Protein AF-0000000076599178 (afdb_homodimer)

Solvent-accessible surface area (backbone atoms only — not comparable to full-atom values): 32474 Å² total; per-residue (Å²): 93,40,35,38,27,31,23,15,23,31,44,68,24,13,38,32,52,39,54,43,45,75,75,64,33,47,42,36,31,32,26,62,53,85,73,31,37,81,86,39,46,42,89,87,46,47,79,43,83,36,50,56,58,75,38,28,56,67,61,38,70,48,86,37,59,25,36,39,44,46,57,57,74,78,56,53,74,55,18,44,66,40,34,67,60,38,45,47,52,35,32,52,26,49,51,41,37,52,48,24,28,64,75,51,64,37,43,30,38,33,36,68,46,43,45,45,24,32,41,73,61,93,58,76,59,36,48,79,81,53,64,60,49,42,78,46,36,41,20,38,31,47,42,40,40,54,48,50,49,40,32,46,8,61,45,68,39,27,4,26,26,37,39,25,35,66,37,75,40,24,35,49,80,94,30,46,78,70,61,87,80,76,84,53,64,67,65,52,47,51,32,25,61,71,67,78,34,88,54,39,77,36,59,31,62,77,38,100,43,98,78,10,26,43,25,40,13,49,29,26,43,53,45,51,29,50,44,53,52,40,42,57,71,62,40,41,71,38,34,61,47,71,32,29,41,33,57,58,47,58,44,31,53,63,54,51,53,50,45,46,25,64,68,71,70,34,86,54,52,70,44,82,39,72,61,57,90,85,62,60,50,63,49,28,26,33,27,60,62,30,31,73,74,58,67,46,69,78,82,49,64,48,65,61,57,21,48,44,36,31,47,54,39,56,52,53,58,72,75,104,93,39,33,39,27,31,24,16,24,32,45,69,24,13,39,33,52,39,52,43,45,72,74,65,33,46,42,38,30,33,26,63,52,85,75,31,39,79,86,38,45,43,89,85,46,48,79,45,83,35,50,57,59,76,39,29,56,68,63,39,69,49,86,38,60,25,38,39,45,47,57,58,74,77,57,53,73,54,18,46,66,41,34,66,60,38,44,47,51,34,31,51,25,48,51,41,37,52,49,24,28,63,75,52,63,38,42,30,38,33,36,67,44,44,46,45,24,32,41,74,61,92,59,76,59,35,46,78,82,53,65,59,49,43,80,46,38,41,20,39,30,47,42,40,40,53,50,51,48,40,32,45,6,61,47,69,40,26,4,25,26,36,39,24,35,66,38,75,41,24,35,50,80,95,30,44,79,68,62,88,79,75,83,52,64,68,67,52,46,52,32,25,62,71,66,76,35,85,53,38,77,36,58,31,62,77,37,102,43,99,80,10,24,43,25,40,11,50,28,24,43,55,45,52,30,50,45,52,53,40,42,58,72,63,40,41,70,36,34,61,46,72,31,31,43,33,57,57,48,59,43,31,53,62,55,50,53,50,45,46,26,65,70,69,70,34,86,54,51,69,43,82,39,73,63,56,89,85,63,61,50,63,51,28,26,34,28,61,62,31,32,72,74,59,66,47,70,76,81,49,64,47,65,61,57,21,48,43,36,32,48,53,39,57,53,52,54,70,73,96

InterPro domains:
  IPR001509 NAD-dependent epimerase/dehydratase [PF01370] (4-246)
  IPR005886 UDP-glucose 4-epimerase [TIGR01179] (2-316)
  IPR005886 UDP-glucose 4-epimerase [cd05247] (2-315)
  IPR036291 NAD(P)-binding domain superfamily [SSF51735] (1-313)

Nearest PDB structures (foldseek):
  8wop-assembly1_A  TM=9.301E-01  e=2.199E-38  Arabidopsis thaliana
  6k0g-assembly1_A  TM=9.275E-01  e=2.646E-38  Bifidobacterium longum subsp. longum JCM 1217
  7k3p-assembly1_B  TM=8.819E-01  e=1.094E-37  Campylobacter jejuni subsp. jejuni NCTC 11168 = ATCC 700819
  6dnt-assembly1_A-2  TM=9.371E-01  e=5.702E-30  Methanobrevibacter ruminantium M1
  3icp-assembly1_A-2  TM=9.025E-01  e=2.836E-29  Pyrobaculum calidifontis JCM 11548

Sequence (640 aa):
MKLLVTGGAGYVGSVCAARLVEVGHEVVVVDDLSTGHADAVPVGCKFVEADIATAASELLTEPFDGVLHFAAKSLVGESMQDPQKYWQGNVVTSLRLLDAMREHGTPRLVFSSTAATYGEPEVAPITEDTATRPTNTYGATKLAIDHAITSYADAHGIGAVSLRYFNVAGAHGAFGERHTVETHLIPIVLQVALGQRAQVQIFGEDWPTTDGTCIRDYIHVTDLADAHLLALESAAPGQHRIYNLGNGTGFSVKQVIDTCRKVTGHPIPAKVAPRRAGDPATLVASSLRAREELGWTPQRADLEVIVRDAWEFTRLRQESMKLLVTGGAGYVGSVCAARLVEVGHEVVVVDDLSTGHADAVPVGCKFVEADIATAASELLTEPFDGVLHFAAKSLVGESMQDPQKYWQGNVVTSLRLLDAMREHGTPRLVFSSTAATYGEPEVAPITEDTATRPTNTYGATKLAIDHAITSYADAHGIGAVSLRYFNVAGAHGAFGERHTVETHLIPIVLQVALGQRAQVQIFGEDWPTTDGTCIRDYIHVTDLADAHLLALESAAPGQHRIYNLGNGTGFSVKQVIDTCRKVTGHPIPAKVAPRRAGDPATLVASSLRAREELGWTPQRADLEVIVRDAWEFTRLRQES

Foldseek 3Di:
DEEEEEPLQAFLNLLLQQVCVVVPYAYEYEEQPPWGDPVSRDPRHHYHNDQCLVCQLVVVLDPGQEYEYDFADAPQVVCQVCVVCRLCRQQSSLVSNLVSCLVNVRAEYEYAAAPLQQQADPDPPDFPPRDGDHPTSNSVSRVNSLVVVLVSQQPRFHFYEYEHEWAEFFADVLGGHDGPDDDDLLVVLLCCLVVNDVAAEFAFQCFPDPRTAAWTFYAYSNLVSVLSVLSRVLGGTSDYHYFYDGQSGIDGSVRLNVLLCVLSVGPHHYDYDHHDPRDHRYHGHDRPCSCVRSVRHGDQRDSNSRSNRRNVNVVVVVVD/DEEEEEPLQAFLNLLLQVVCVVVPYAYEYEEQPPWGDPVSRDPRHHYHNDQCLVCQLVVVLDPGQEYEYDFADAPQVVCQVCVVCRLCRQQSSLVSNLVSCLVNVRAEYEYAAAPLQLQAFPDPPDFPPRDGDHPTSNSVSRVNSLVVVLVSQQPRFHFYEYEHEWAEFFADVLGGHDGPDDDDQLVVLLCCLVVNDVAAEFAFQCFPDPRRAAWTFYAYSNLVSVLSVLSRVLGGTSDYHYFYDGQSGIDGSVRLNVLLCVLSVGPHHYDYDHHDPRDHRYHGHDRPCSCVRSVRHGDQRDSNNRSNRRNVNVVVVVVD

Radius of gyration: 26.76 Å; Cα contacts (8 Å, |Δi|>4): 1485; chains: 2; bounding box: 53×81×60 Å

Structure (mmCIF, N/CA/C/O backbone):
data_AF-0000000076599178-model_v1
#
loop_
_entity.id
_entity.type
_entity.pdbx_description
1 polymer 'UDP-glucose 4-epimerase'
#
loop_
_atom_site.group_PDB
_atom_site.id
_atom_site.type_symbol
_atom_site.label_atom_id
_atom_site.label_alt_id
_atom_site.label_comp_id
_atom_site.label_asym_id
_atom_site.label_entity_id
_atom_site.label_seq_id
_atom_site.pdbx_PDB_ins_code
_atom_site.Cartn_x
_atom_site.Cartn_y
_atom_site.Cartn_z
_atom_site.occupancy
_atom_site.B_iso_or_equiv
_atom_site.auth_seq_id
_atom_site.auth_comp_id
_atom_site.auth_asym_id
_atom_site.auth_atom_id
_atom_site.pdbx_PDB_model_num
ATOM 1 N N . MET A 1 1 ? -19.531 -18.625 -17.859 1 97.81 1 MET A N 1
ATOM 2 C CA . MET A 1 1 ? -19.203 -17.203 -17.75 1 97.81 1 MET A CA 1
ATOM 3 C C . MET A 1 1 ? -18.219 -16.766 -18.828 1 97.81 1 MET A C 1
ATOM 5 O O . MET A 1 1 ? -17.5 -17.594 -19.375 1 97.81 1 MET A O 1
ATOM 9 N N . LYS A 1 2 ? -18.328 -15.562 -19.172 1 98.69 2 LYS A N 1
ATOM 10 C CA . LYS A 1 2 ? -17.266 -14.953 -19.984 1 98.69 2 LYS A CA 1
ATOM 11 C C . LYS A 1 2 ? -16.234 -14.25 -19.109 1 98.69 2 LYS A C 1
ATOM 13 O O . LYS A 1 2 ? -16.578 -13.344 -18.344 1 98.69 2 LYS A O 1
ATOM 18 N N . LEU A 1 3 ? -14.961 -14.648 -19.25 1 98.88 3 LEU A N 1
ATOM 19 C CA . LEU A 1 3 ? -13.938 -14.211 -18.312 1 98.88 3 LEU A CA 1
ATOM 20 C C . LEU A 1 3 ? -12.734 -13.625 -19.047 1 98.88 3 LEU A C 1
ATOM 22 O O . LEU A 1 3 ? -12.352 -14.117 -20.109 1 98.88 3 LEU A O 1
ATOM 26 N N . LEU A 1 4 ? -12.227 -12.523 -18.531 1 98.94 4 LEU A N 1
ATOM 27 C CA . LEU A 1 4 ? -10.961 -11.953 -18.984 1 98.94 4 LEU A CA 1
ATOM 28 C C . LEU A 1 4 ? -9.812 -12.398 -18.078 1 98.94 4 LEU A C 1
ATOM 30 O O . LEU A 1 4 ? -9.883 -12.242 -16.859 1 98.94 4 LEU A O 1
ATOM 34 N N . VAL A 1 5 ? -8.805 -13.016 -18.641 1 98.94 5 VAL A N 1
ATOM 35 C CA . VAL A 1 5 ? -7.605 -13.422 -17.906 1 98.94 5 VAL A CA 1
ATOM 36 C C . VAL A 1 5 ? -6.414 -12.57 -18.359 1 98.94 5 VAL A C 1
ATOM 38 O O . VAL A 1 5 ? -5.941 -12.703 -19.484 1 98.94 5 VAL A O 1
ATOM 41 N N . THR A 1 6 ? -5.953 -11.711 -17.484 1 98.94 6 THR A N 1
ATOM 42 C CA . THR A 1 6 ? -4.754 -10.938 -17.797 1 98.94 6 THR A CA 1
ATOM 43 C C . THR A 1 6 ? -3.496 -11.711 -17.406 1 98.94 6 THR A C 1
ATOM 45 O O . THR A 1 6 ? -3.488 -12.43 -16.406 1 98.94 6 THR A O 1
ATOM 48 N N . GLY A 1 7 ? -2.438 -11.523 -18.203 1 98.5 7 GLY A N 1
ATOM 49 C CA . GLY A 1 7 ? -1.247 -12.312 -17.938 1 98.5 7 GLY A CA 1
ATOM 50 C C . GLY A 1 7 ? -1.454 -13.797 -18.188 1 98.5 7 GLY A C 1
ATOM 51 O O . GLY A 1 7 ? -0.836 -14.633 -17.516 1 98.5 7 GLY A O 1
ATOM 52 N N . GLY A 1 8 ? -2.354 -14.109 -19.078 1 98.62 8 GLY A N 1
ATOM 53 C CA . GLY A 1 8 ? -2.77 -15.484 -19.281 1 98.62 8 GLY A CA 1
ATOM 54 C C . GLY A 1 8 ? -1.782 -16.297 -20.094 1 98.62 8 GLY A C 1
ATOM 55 O O . GLY A 1 8 ? -1.968 -17.5 -20.297 1 98.62 8 GLY A O 1
ATOM 56 N N . ALA A 1 9 ? -0.719 -15.664 -20.578 1 98.31 9 ALA A N 1
ATOM 57 C CA . ALA A 1 9 ? 0.324 -16.375 -21.312 1 98.31 9 ALA A CA 1
ATOM 58 C C . ALA A 1 9 ? 1.519 -16.672 -20.422 1 98.31 9 ALA A C 1
ATOM 60 O O . ALA A 1 9 ? 2.539 -17.188 -20.875 1 98.31 9 ALA A O 1
ATOM 61 N N . GLY A 1 10 ? 1.401 -16.312 -19.156 1 97.62 10 GLY A N 1
ATOM 62 C CA . GLY A 1 10 ? 2.395 -16.672 -18.156 1 97.62 10 GLY A CA 1
ATOM 63 C C . GLY A 1 10 ? 2.133 -18.016 -17.516 1 97.62 10 GLY A C 1
ATOM 64 O O . GLY A 1 10 ? 1.206 -18.734 -17.906 1 97.62 10 GLY A O 1
ATOM 65 N N . TYR A 1 11 ? 2.9 -18.375 -16.5 1 97.81 11 TYR A N 1
ATOM 66 C CA . TYR A 1 11 ? 2.848 -19.688 -15.859 1 97.81 11 TYR A CA 1
ATOM 67 C C . TYR A 1 11 ? 1.499 -19.922 -15.188 1 97.81 11 TYR A C 1
ATOM 69 O O . TYR A 1 11 ? 0.659 -20.656 -15.703 1 97.81 11 TYR A O 1
ATOM 77 N N . VAL A 1 12 ? 1.177 -19.141 -14.109 1 98.38 12 VAL A N 1
ATOM 78 C CA . VAL A 1 12 ? -0.055 -19.359 -13.359 1 98.38 12 VAL A CA 1
ATOM 79 C C . VAL A 1 12 ? -1.259 -18.969 -14.219 1 98.38 12 VAL A C 1
ATOM 81 O O . VAL A 1 12 ? -2.275 -19.672 -14.211 1 98.38 12 VAL A O 1
ATOM 84 N N . GLY A 1 13 ? -1.125 -17.891 -15 1 98.69 13 GLY A N 1
ATOM 85 C CA . GLY A 1 13 ? -2.209 -17.422 -15.844 1 98.69 13 GLY A CA 1
ATOM 86 C C . GLY A 1 13 ? -2.654 -18.438 -16.875 1 98.69 13 GLY A C 1
ATOM 87 O O . GLY A 1 13 ? -3.852 -18.625 -17.094 1 98.69 13 GLY A O 1
ATOM 88 N N . SER A 1 14 ? -1.682 -19.094 -17.531 1 98.69 14 SER A N 1
ATOM 89 C CA . SER A 1 14 ? -2.025 -20.078 -18.562 1 98.69 14 SER A CA 1
ATOM 90 C C . SER A 1 14 ? -2.709 -21.297 -17.969 1 98.69 14 SER A C 1
ATOM 92 O O . SER A 1 14 ? -3.674 -21.812 -18.531 1 98.69 14 SER A O 1
ATOM 94 N N . VAL A 1 15 ? -2.238 -21.734 -16.812 1 98.75 15 VAL A N 1
ATOM 95 C CA . VAL A 1 15 ? -2.832 -22.891 -16.141 1 98.75 15 VAL A CA 1
ATOM 96 C C . VAL A 1 15 ? -4.266 -22.562 -15.727 1 98.75 15 VAL A C 1
ATOM 98 O O . VAL A 1 15 ? -5.176 -23.375 -15.938 1 98.75 15 VAL A O 1
ATOM 101 N N . CYS A 1 16 ? -4.469 -21.375 -15.164 1 98.81 16 CYS A N 1
ATOM 102 C CA . CYS A 1 16 ? -5.809 -20.969 -14.75 1 98.81 16 CYS A CA 1
ATOM 103 C C . CYS A 1 16 ? -6.734 -20.828 -15.953 1 98.81 16 CYS A C 1
ATOM 105 O O . CYS A 1 16 ? -7.883 -21.281 -15.906 1 98.81 16 CYS A O 1
ATOM 107 N N . ALA A 1 17 ? -6.23 -20.203 -17.047 1 98.88 17 ALA A N 1
ATOM 108 C CA . ALA A 1 17 ? -7.027 -20.078 -18.266 1 98.88 17 ALA A CA 1
ATOM 109 C C . ALA A 1 17 ? -7.441 -21.453 -18.797 1 98.88 17 ALA A C 1
ATOM 111 O O . ALA A 1 17 ? -8.594 -21.656 -19.172 1 98.88 17 ALA A O 1
ATOM 112 N N . ALA A 1 18 ? -6.5 -22.406 -18.797 1 98.75 18 ALA A N 1
ATOM 113 C CA . ALA A 1 18 ? -6.785 -23.766 -19.266 1 98.75 18 ALA A CA 1
ATOM 114 C C . ALA A 1 18 ? -7.875 -24.406 -18.406 1 98.75 18 ALA A C 1
ATOM 116 O O . ALA A 1 18 ? -8.812 -25.016 -18.938 1 98.75 18 ALA A O 1
ATOM 117 N N . ARG A 1 19 ? -7.688 -24.297 -17.109 1 98.38 19 ARG A N 1
ATOM 118 C CA . ARG A 1 19 ? -8.648 -24.891 -16.188 1 98.38 19 ARG A CA 1
ATOM 119 C C . ARG A 1 19 ? -10.039 -24.281 -16.375 1 98.38 19 ARG A C 1
ATOM 121 O O . ARG A 1 19 ? -11.047 -25 -16.312 1 98.38 19 ARG A O 1
ATOM 128 N N . LEU A 1 20 ? -10.133 -22.953 -16.562 1 98.75 20 LEU A N 1
ATOM 129 C CA . LEU A 1 20 ? -11.398 -22.25 -16.781 1 98.75 20 LEU A CA 1
ATOM 130 C C . LEU A 1 20 ? -12.094 -22.766 -18.047 1 98.75 20 LEU A C 1
ATOM 132 O O . LEU A 1 20 ? -13.297 -23.016 -18.031 1 98.75 20 LEU A O 1
ATOM 136 N N . VAL A 1 21 ? -11.344 -22.969 -19.141 1 98.5 21 VAL A N 1
ATOM 137 C CA . VAL A 1 21 ? -11.883 -23.484 -20.391 1 98.5 21 VAL A CA 1
ATOM 138 C C . VAL A 1 21 ? -12.375 -24.922 -20.188 1 98.5 21 VAL A C 1
ATOM 140 O O . VAL A 1 21 ? -13.445 -25.297 -20.688 1 98.5 21 VAL A O 1
ATOM 143 N N . GLU A 1 22 ? -11.609 -25.688 -19.484 1 98.19 22 GLU A N 1
ATOM 144 C CA . GLU A 1 22 ? -11.922 -27.094 -19.234 1 98.19 22 GLU A CA 1
ATOM 145 C C . GLU A 1 22 ? -13.273 -27.234 -18.547 1 98.19 22 GLU A C 1
ATOM 147 O O . GLU A 1 22 ? -13.992 -28.219 -18.766 1 98.19 22 GLU A O 1
ATOM 152 N N . VAL A 1 23 ? -13.594 -26.297 -17.703 1 97.69 23 VAL A N 1
ATOM 153 C CA . VAL A 1 23 ? -14.836 -26.422 -16.953 1 97.69 23 VAL A CA 1
ATOM 154 C C . VAL A 1 23 ? -15.953 -25.641 -17.641 1 97.69 23 VAL A C 1
ATOM 156 O O . VAL A 1 23 ? -17.016 -25.422 -17.062 1 97.69 23 VAL A O 1
ATOM 159 N N . GLY A 1 24 ? -15.703 -25.047 -18.797 1 98.12 24 GLY A N 1
ATOM 160 C CA . GLY A 1 24 ? -16.781 -24.625 -19.656 1 98.12 24 GLY A CA 1
ATOM 161 C C . GLY A 1 24 ? -16.938 -23.125 -19.75 1 98.12 24 GLY A C 1
ATOM 162 O O . GLY A 1 24 ? -17.922 -22.625 -20.312 1 98.12 24 GLY A O 1
ATOM 163 N N . HIS A 1 25 ? -16.016 -22.328 -19.25 1 98.69 25 HIS A N 1
ATOM 164 C CA . HIS A 1 25 ? -16.094 -20.875 -19.359 1 98.69 25 HIS A CA 1
ATOM 165 C C . HIS A 1 25 ? -15.586 -20.375 -20.703 1 98.69 25 HIS A C 1
ATOM 167 O O . HIS A 1 25 ? -14.773 -21.047 -21.344 1 98.69 25 HIS A O 1
ATOM 173 N N . GLU A 1 26 ? -16.141 -19.297 -21.172 1 98.75 26 GLU A N 1
ATOM 174 C CA . GLU A 1 26 ? -15.547 -18.547 -22.266 1 98.75 26 GLU A CA 1
ATOM 175 C C . GLU A 1 26 ? -14.422 -17.641 -21.766 1 98.75 26 GLU A C 1
ATOM 177 O O . GLU A 1 26 ? -14.633 -16.812 -20.891 1 98.75 26 GLU A O 1
ATOM 182 N N . VAL A 1 27 ? -13.211 -17.797 -22.359 1 98.81 27 VAL A N 1
ATOM 183 C CA . VAL A 1 27 ? -12.055 -17.125 -21.781 1 98.81 27 VAL A CA 1
ATOM 184 C C . VAL A 1 27 ? -11.375 -16.266 -22.844 1 98.81 27 VAL A C 1
ATOM 186 O O . VAL A 1 27 ? -11.078 -16.734 -23.938 1 98.81 27 VAL A O 1
ATOM 189 N N . VAL A 1 28 ? -11.18 -15.008 -22.562 1 98.88 28 VAL A N 1
ATOM 190 C CA . VAL A 1 28 ? -10.312 -14.109 -23.312 1 98.88 28 VAL A CA 1
ATOM 191 C C . VAL A 1 28 ? -9.023 -13.852 -22.531 1 98.88 28 VAL A C 1
ATOM 193 O O . VAL A 1 28 ? -9.062 -13.406 -21.391 1 98.88 28 VAL A O 1
ATOM 196 N N . VAL A 1 29 ? -7.902 -14.18 -23.172 1 98.88 29 VAL A N 1
ATOM 197 C CA . VAL A 1 29 ? -6.59 -13.945 -22.578 1 98.88 29 VAL A CA 1
ATOM 198 C C . VAL A 1 29 ? -5.98 -12.664 -23.141 1 98.88 29 VAL A C 1
ATOM 200 O O . VAL A 1 29 ? -5.965 -12.469 -24.359 1 98.88 29 VAL A O 1
ATOM 203 N N . VAL A 1 30 ? -5.547 -11.781 -22.297 1 98.81 30 VAL A N 1
ATOM 204 C CA . VAL A 1 30 ? -4.77 -10.617 -22.719 1 98.81 30 VAL A CA 1
ATOM 205 C C . VAL A 1 30 ? -3.373 -10.68 -22.109 1 98.81 30 VAL A C 1
ATOM 207 O O . VAL A 1 30 ? -3.225 -10.945 -20.906 1 98.81 30 VAL A O 1
ATOM 210 N N . ASP A 1 31 ? -2.4 -10.531 -22.891 1 98.75 31 ASP A N 1
ATOM 211 C CA . ASP A 1 31 ? -0.993 -10.57 -22.516 1 98.75 31 ASP A CA 1
ATOM 212 C C . ASP A 1 31 ? -0.132 -9.773 -23.5 1 98.75 31 ASP A C 1
ATOM 214 O O . ASP A 1 31 ? -0.402 -9.766 -24.703 1 98.75 31 ASP A O 1
ATOM 218 N N . ASP A 1 32 ? 0.868 -9.141 -22.953 1 98.25 32 ASP A N 1
ATOM 219 C CA . ASP A 1 32 ? 1.728 -8.383 -23.859 1 98.25 32 ASP A CA 1
ATOM 220 C C . ASP A 1 32 ? 2.963 -9.195 -24.25 1 98.25 32 ASP A C 1
ATOM 222 O O . ASP A 1 32 ? 3.838 -8.695 -24.969 1 98.25 32 ASP A O 1
ATOM 226 N N . LEU A 1 33 ? 3.141 -10.375 -23.766 1 97.69 33 LEU A N 1
ATOM 227 C CA . LEU A 1 33 ? 4.18 -11.359 -24.062 1 97.69 33 LEU A CA 1
ATOM 228 C C . LEU A 1 33 ? 5.555 -10.836 -23.641 1 97.69 33 LEU A C 1
ATOM 230 O O . LEU A 1 33 ? 6.57 -11.25 -24.203 1 97.69 33 LEU A O 1
ATOM 234 N N . SER A 1 34 ? 5.578 -9.828 -22.719 1 95.94 34 SER A N 1
ATOM 235 C CA . SER A 1 34 ? 6.855 -9.352 -22.203 1 95.94 34 SER A CA 1
ATOM 236 C C . SER A 1 34 ? 7.594 -10.453 -21.438 1 95.94 34 SER A C 1
ATOM 238 O O . SER A 1 34 ? 8.812 -10.57 -21.547 1 95.94 34 SER A O 1
ATOM 240 N N . THR A 1 35 ? 6.793 -11.266 -20.656 1 94.19 35 THR A N 1
ATOM 241 C CA . THR A 1 35 ? 7.398 -12.391 -19.969 1 94.19 35 THR A CA 1
ATOM 242 C C . THR A 1 35 ? 6.641 -13.688 -20.266 1 94.19 35 THR A C 1
ATOM 244 O O . THR A 1 35 ? 7.098 -14.773 -19.922 1 94.19 35 THR A O 1
ATOM 247 N N . GLY A 1 36 ? 5.504 -13.562 -20.891 1 95.5 36 GLY A N 1
ATOM 248 C CA . GLY A 1 36 ? 4.715 -14.719 -21.266 1 95.5 36 GLY A CA 1
ATOM 249 C C . GLY A 1 36 ? 5.094 -15.289 -22.625 1 95.5 36 GLY A C 1
ATOM 250 O O . GLY A 1 36 ? 5.988 -14.766 -23.297 1 95.5 36 GLY A O 1
ATOM 251 N N . HIS A 1 37 ? 4.414 -16.391 -22.969 1 95.94 37 HIS A N 1
ATOM 252 C CA . HIS A 1 37 ? 4.656 -17.078 -24.219 1 95.94 37 HIS A CA 1
ATOM 253 C C . HIS A 1 37 ? 3.355 -17.312 -24.984 1 95.94 37 HIS A C 1
ATOM 255 O O . HIS A 1 37 ? 2.402 -17.875 -24.438 1 95.94 37 HIS A O 1
ATOM 261 N N . ALA A 1 38 ? 3.406 -16.969 -26.234 1 96.5 38 ALA A N 1
ATOM 262 C CA . ALA A 1 38 ? 2.197 -17.078 -27.047 1 96.5 38 ALA A CA 1
ATOM 263 C C . ALA A 1 38 ? 1.681 -18.5 -27.094 1 96.5 38 ALA A C 1
ATOM 265 O O . ALA A 1 38 ? 0.469 -18.734 -27.109 1 96.5 38 ALA A O 1
ATOM 266 N N . ASP A 1 39 ? 2.572 -19.438 -27.109 1 95.69 39 ASP A N 1
ATOM 267 C CA . ASP A 1 39 ? 2.174 -20.844 -27.219 1 95.69 39 ASP A CA 1
ATOM 268 C C . ASP A 1 39 ? 1.679 -21.391 -25.891 1 95.69 39 ASP A C 1
ATOM 270 O O . ASP A 1 39 ? 1.264 -22.547 -25.797 1 95.69 39 ASP A O 1
ATOM 274 N N . ALA A 1 40 ? 1.698 -20.547 -24.844 1 97.06 40 ALA A N 1
ATOM 275 C CA . ALA A 1 40 ? 1.163 -20.938 -23.547 1 97.06 40 ALA A CA 1
ATOM 276 C C . ALA A 1 40 ? -0.323 -20.609 -23.438 1 97.06 40 ALA A C 1
ATOM 278 O O . ALA A 1 40 ? -0.995 -21.031 -22.5 1 97.06 40 ALA A O 1
ATOM 279 N N . VAL A 1 41 ? -0.834 -19.859 -24.391 1 98.5 41 VAL A N 1
ATOM 280 C CA . VAL A 1 41 ? -2.264 -19.562 -24.406 1 98.5 41 VAL A CA 1
ATOM 281 C C . VAL A 1 41 ? -3.047 -20.828 -24.766 1 98.5 41 VAL A C 1
ATOM 283 O O . VAL A 1 41 ? -2.84 -21.422 -25.828 1 98.5 41 VAL A O 1
ATOM 286 N N . PRO A 1 42 ? -3.928 -21.266 -23.891 1 98.31 42 PRO A N 1
ATOM 287 C CA . PRO A 1 42 ? -4.637 -22.531 -24.141 1 98.31 42 PRO A CA 1
ATOM 288 C C . PRO A 1 42 ? -5.523 -22.469 -25.391 1 98.31 42 PRO A C 1
ATOM 290 O O . PRO A 1 42 ? -6.121 -21.422 -25.672 1 98.31 42 PRO A O 1
ATOM 293 N N . VAL A 1 43 ? -5.633 -23.641 -26.016 1 96.56 43 VAL A N 1
ATOM 294 C CA . VAL A 1 43 ? -6.582 -23.781 -27.125 1 96.56 43 VAL A CA 1
ATOM 295 C C . VAL A 1 43 ? -8 -23.5 -26.625 1 96.56 43 VAL A C 1
ATOM 297 O O . VAL A 1 43 ? -8.375 -23.922 -25.531 1 96.56 43 VAL A O 1
ATOM 300 N N . GLY A 1 44 ? -8.758 -22.781 -27.375 1 97.19 44 GLY A N 1
ATOM 301 C CA . GLY A 1 44 ? -10.117 -22.469 -26.969 1 97.19 44 GLY A CA 1
ATOM 302 C C . GLY A 1 44 ? -10.273 -21.062 -26.422 1 97.19 44 GLY A C 1
ATOM 303 O O . GLY A 1 44 ? -11.383 -20.531 -26.359 1 97.19 44 GLY A O 1
ATOM 304 N N . CYS A 1 45 ? -9.18 -20.469 -26.016 1 98.38 45 CYS A N 1
ATOM 305 C CA . CYS A 1 45 ? -9.219 -19.078 -25.562 1 98.38 45 CYS A CA 1
ATOM 306 C C . CYS A 1 45 ? -9.07 -18.125 -26.734 1 98.38 45 CYS A C 1
ATOM 308 O O . CYS A 1 45 ? -8.359 -18.406 -27.703 1 98.38 45 CYS A O 1
ATOM 310 N N . LYS A 1 46 ? -9.789 -17.047 -26.688 1 98.38 46 LYS A N 1
ATOM 311 C CA . LYS A 1 46 ? -9.43 -15.898 -27.531 1 98.38 46 LYS A CA 1
ATOM 312 C C . LYS A 1 46 ? -8.211 -15.172 -26.984 1 98.38 46 LYS A C 1
ATOM 314 O O . LYS A 1 46 ? -8.133 -14.898 -25.781 1 98.38 46 LYS A O 1
ATOM 319 N N . PHE A 1 47 ? -7.258 -14.883 -27.891 1 98.69 47 PHE A N 1
ATOM 320 C CA . PHE A 1 47 ? -6.027 -14.234 -27.438 1 98.69 47 PHE A CA 1
ATOM 321 C C . PHE A 1 47 ? -5.953 -12.805 -27.953 1 98.69 47 PHE A C 1
ATOM 323 O O . PHE A 1 47 ? -6.16 -12.562 -29.156 1 98.69 47 PHE A O 1
ATOM 330 N N . VAL A 1 48 ? -5.684 -11.859 -27.078 1 98.56 48 VAL A N 1
ATOM 331 C CA . VAL A 1 48 ? -5.418 -10.453 -27.406 1 98.56 48 VAL A CA 1
ATOM 332 C C . VAL A 1 48 ? -4.012 -10.078 -26.953 1 98.56 48 VAL A C 1
ATOM 334 O O . VAL A 1 48 ? -3.727 -10.055 -25.75 1 98.56 48 VAL A O 1
ATOM 337 N N . GLU A 1 49 ? -3.102 -9.883 -27.875 1 98.69 49 GLU A N 1
ATOM 338 C CA . GLU A 1 49 ? -1.764 -9.422 -27.516 1 98.69 49 GLU A CA 1
ATOM 339 C C . GLU A 1 49 ? -1.754 -7.922 -27.234 1 98.69 49 GLU A C 1
ATOM 341 O O . GLU A 1 49 ? -1.761 -7.109 -28.172 1 98.69 49 GLU A O 1
ATOM 346 N N . ALA A 1 50 ? -1.737 -7.527 -25.984 1 98.62 50 ALA A N 1
ATOM 347 C CA . ALA A 1 50 ? -1.794 -6.121 -25.609 1 98.62 50 ALA A CA 1
ATOM 348 C C . ALA A 1 50 ? -1.353 -5.926 -24.156 1 98.62 50 ALA A C 1
ATOM 350 O O . ALA A 1 50 ? -1.335 -6.875 -23.375 1 98.62 50 ALA A O 1
ATOM 351 N N . ASP A 1 51 ? -0.924 -4.762 -23.906 1 98.06 51 ASP A N 1
ATOM 352 C CA . ASP A 1 51 ? -0.723 -4.309 -22.531 1 98.06 51 ASP A CA 1
ATOM 353 C C . ASP A 1 51 ? -2.057 -4.004 -21.859 1 98.06 51 ASP A C 1
ATOM 355 O O . ASP A 1 51 ? -2.809 -3.139 -22.312 1 98.06 51 ASP A O 1
ATOM 359 N N . ILE A 1 52 ? -2.312 -4.688 -20.797 1 97.75 52 ILE A N 1
ATOM 360 C CA . ILE A 1 52 ? -3.619 -4.57 -20.156 1 97.75 52 ILE A CA 1
ATOM 361 C C . ILE A 1 52 ? -3.822 -3.143 -19.656 1 97.75 52 ILE A C 1
ATOM 363 O O . ILE A 1 52 ? -4.941 -2.629 -19.672 1 97.75 52 ILE A O 1
ATOM 367 N N . ALA A 1 53 ? -2.797 -2.434 -19.266 1 96.81 53 ALA A N 1
ATOM 368 C CA . ALA A 1 53 ? -2.924 -1.049 -18.812 1 96.81 53 ALA A CA 1
ATOM 369 C C . ALA A 1 53 ? -3.537 -0.175 -19.906 1 96.81 53 ALA A C 1
ATOM 371 O O . ALA A 1 53 ? -4.297 0.752 -19.609 1 96.81 53 ALA A O 1
ATOM 372 N N . THR A 1 54 ? -3.242 -0.461 -21.094 1 97.25 54 THR A N 1
ATOM 373 C CA . THR A 1 54 ? -3.729 0.326 -22.219 1 97.25 54 THR A CA 1
ATOM 374 C C . THR A 1 54 ? -5.016 -0.273 -22.781 1 97.25 54 THR A C 1
ATOM 376 O O . THR A 1 54 ? -5.891 0.456 -23.25 1 97.25 54 THR A O 1
ATOM 379 N N . ALA A 1 55 ? -5.168 -1.55 -22.656 1 98.12 55 ALA A N 1
ATOM 380 C CA . ALA A 1 55 ? -6.223 -2.254 -23.391 1 98.12 55 ALA A CA 1
ATOM 381 C C . ALA A 1 55 ? -7.465 -2.426 -22.516 1 98.12 55 ALA A C 1
ATOM 383 O O . ALA A 1 55 ? -8.547 -2.732 -23.016 1 98.12 55 ALA A O 1
ATOM 384 N N . ALA A 1 56 ? -7.359 -2.268 -21.234 1 97.56 56 ALA A N 1
ATOM 385 C CA . ALA A 1 56 ? -8.406 -2.65 -20.297 1 97.56 56 ALA A CA 1
ATOM 386 C C . ALA A 1 56 ? -9.734 -1.986 -20.656 1 97.56 56 ALA A C 1
ATOM 388 O O . ALA A 1 56 ? -10.766 -2.652 -20.719 1 97.56 56 ALA A O 1
ATOM 389 N N . SER A 1 57 ? -9.734 -0.677 -20.875 1 96.62 57 SER A N 1
ATOM 390 C CA . SER A 1 57 ? -10.961 0.073 -21.125 1 96.62 57 SER A CA 1
ATOM 391 C C . SER A 1 57 ? -11.656 -0.405 -22.391 1 96.62 57 SER A C 1
ATOM 393 O O . SER A 1 57 ? -12.891 -0.509 -22.422 1 96.62 57 SER A O 1
ATOM 395 N N . GLU A 1 58 ? -10.875 -0.654 -23.391 1 97.69 58 GLU A N 1
ATOM 396 C CA . GLU A 1 58 ? -11.445 -1.126 -24.641 1 97.69 58 GLU A CA 1
ATOM 397 C C . GLU A 1 58 ? -11.969 -2.555 -24.516 1 97.69 58 GLU A C 1
ATOM 399 O O . GLU A 1 58 ? -13.062 -2.869 -24.984 1 97.69 58 GLU A O 1
ATOM 404 N N . LEU A 1 59 ? -11.227 -3.42 -23.922 1 97.88 59 LEU A N 1
ATOM 405 C CA . LEU A 1 59 ? -11.586 -4.828 -23.797 1 97.88 59 LEU A CA 1
ATOM 406 C C . LEU A 1 59 ? -12.867 -4.996 -22.984 1 97.88 59 LEU A C 1
ATOM 408 O O . LEU A 1 59 ? -13.711 -5.836 -23.312 1 97.88 59 LEU A O 1
ATOM 412 N N . LEU A 1 60 ? -13.023 -4.211 -21.953 1 98.06 60 LEU A N 1
ATOM 413 C CA . LEU A 1 60 ? -14.117 -4.41 -21 1 98.06 60 LEU A CA 1
ATOM 414 C C . LEU A 1 60 ? -15.383 -3.699 -21.484 1 98.06 60 LEU A C 1
ATOM 416 O O . LEU A 1 60 ? -16.391 -3.689 -20.781 1 98.06 60 LEU A O 1
ATOM 420 N N . THR A 1 61 ? -15.305 -3.074 -22.719 1 96.75 61 THR A N 1
ATOM 421 C CA . THR A 1 61 ? -16.547 -2.586 -23.328 1 96.75 61 THR A CA 1
ATOM 422 C C . THR A 1 61 ? -17.516 -3.734 -23.562 1 96.75 61 THR A C 1
ATOM 424 O O . THR A 1 61 ? -18.734 -3.541 -23.531 1 96.75 61 THR A O 1
ATOM 427 N N . GLU A 1 62 ? -16.891 -4.926 -23.906 1 94.19 62 GLU A N 1
ATOM 428 C CA . GLU A 1 62 ? -17.703 -6.129 -23.906 1 94.19 62 GLU A CA 1
ATOM 429 C C . GLU A 1 62 ? -18 -6.602 -22.484 1 94.19 62 GLU A C 1
ATOM 431 O O . GLU A 1 62 ? -17.156 -6.48 -21.594 1 94.19 62 GLU A O 1
ATOM 436 N N . PRO A 1 63 ? -19.172 -7.121 -22.359 1 94.88 63 PRO A N 1
ATOM 437 C CA . PRO A 1 63 ? -19.5 -7.551 -21 1 94.88 63 PRO A CA 1
ATOM 438 C C . PRO A 1 63 ? -18.719 -8.789 -20.562 1 94.88 63 PRO A C 1
ATOM 440 O O . PRO A 1 63 ? -18.703 -9.797 -21.281 1 94.88 63 PRO A O 1
ATOM 443 N N . PHE A 1 64 ? -18.047 -8.773 -19.516 1 98.56 64 PHE A N 1
ATOM 444 C CA . PHE A 1 64 ? -17.391 -9.898 -18.844 1 98.56 64 PHE A CA 1
ATOM 445 C C . PHE A 1 64 ? -18.031 -10.164 -17.484 1 98.56 64 PHE A C 1
ATOM 447 O O . PHE A 1 64 ? -18.438 -9.227 -16.797 1 98.56 64 PHE A O 1
ATOM 454 N N . ASP A 1 65 ? -18.094 -11.43 -17.172 1 98.69 65 ASP A N 1
ATOM 455 C CA . ASP A 1 65 ? -18.609 -11.812 -15.859 1 98.69 65 ASP A CA 1
ATOM 456 C C . ASP A 1 65 ? -17.547 -11.648 -14.773 1 98.69 65 ASP A C 1
ATOM 458 O O . ASP A 1 65 ? -17.875 -11.625 -13.586 1 98.69 65 ASP A O 1
ATOM 462 N N . GLY A 1 66 ? -16.297 -11.562 -15.156 1 98.75 66 GLY A N 1
ATOM 463 C CA . GLY A 1 66 ? -15.227 -11.398 -14.195 1 98.75 66 GLY A CA 1
ATOM 464 C C . GLY A 1 66 ? -13.852 -11.305 -14.844 1 98.75 66 GLY A C 1
ATOM 465 O O . GLY A 1 66 ? -13.711 -11.562 -16.031 1 98.75 66 GLY A O 1
ATOM 466 N N . VAL A 1 67 ? -12.922 -10.875 -14.07 1 98.94 67 VAL A N 1
ATOM 467 C CA . VAL A 1 67 ? -11.516 -10.773 -14.461 1 98.94 67 VAL A CA 1
ATOM 468 C C . VAL A 1 67 ? -10.656 -11.586 -13.5 1 98.94 67 VAL A C 1
ATOM 470 O O . VAL A 1 67 ? -10.867 -11.555 -12.289 1 98.94 67 VAL A O 1
ATOM 473 N N . LEU A 1 68 ? -9.797 -12.422 -13.992 1 98.94 68 LEU A N 1
ATOM 474 C CA . LEU A 1 68 ? -8.688 -13 -13.242 1 98.94 68 LEU A CA 1
ATOM 475 C C . LEU A 1 68 ? -7.371 -12.328 -13.617 1 98.94 68 LEU A C 1
ATOM 477 O O . LEU A 1 68 ? -6.93 -12.406 -14.766 1 98.94 68 LEU A O 1
ATOM 481 N N . HIS A 1 69 ? -6.766 -11.648 -12.664 1 98.94 69 HIS A N 1
ATOM 482 C CA . HIS A 1 69 ? -5.668 -10.719 -12.922 1 98.94 69 HIS A CA 1
ATOM 483 C C . HIS A 1 69 ? -4.332 -11.312 -12.5 1 98.94 69 HIS A C 1
ATOM 485 O O . HIS A 1 69 ? -3.982 -11.297 -11.32 1 98.94 69 HIS A O 1
ATOM 491 N N . PHE A 1 70 ? -3.547 -11.75 -13.523 1 98.81 70 PHE A N 1
ATOM 492 C CA . PHE A 1 70 ? -2.244 -12.359 -13.273 1 98.81 70 PHE A CA 1
ATOM 493 C C . PHE A 1 70 ? -1.125 -11.469 -13.812 1 98.81 70 PHE A C 1
ATOM 495 O O . PHE A 1 70 ? 0.053 -11.719 -13.547 1 98.81 70 PHE A O 1
ATOM 502 N N . ALA A 1 71 ? -1.454 -10.445 -14.562 1 98.31 71 ALA A N 1
ATOM 503 C CA . ALA A 1 71 ? -0.446 -9.586 -15.18 1 98.31 71 ALA A CA 1
ATOM 504 C C . ALA A 1 71 ? 0.304 -8.773 -14.133 1 98.31 71 ALA A C 1
ATOM 506 O O . ALA A 1 71 ? -0.245 -7.828 -13.562 1 98.31 71 ALA A O 1
ATOM 507 N N . ALA A 1 72 ? 1.511 -9.102 -13.922 1 97.62 72 ALA A N 1
ATOM 508 C CA . ALA A 1 72 ? 2.381 -8.398 -12.984 1 97.62 72 ALA A CA 1
ATOM 509 C C . ALA A 1 72 ? 3.842 -8.789 -13.188 1 97.62 72 ALA A C 1
ATOM 511 O O . ALA A 1 72 ? 4.133 -9.883 -13.688 1 97.62 72 ALA A O 1
ATOM 512 N N . LYS A 1 73 ? 4.719 -7.898 -12.867 1 97 73 LYS A N 1
ATOM 513 C CA . LYS A 1 73 ? 6.133 -8.227 -12.695 1 97 73 LYS A CA 1
ATOM 514 C C . LYS A 1 73 ? 6.391 -8.844 -11.328 1 97 73 LYS A C 1
ATOM 516 O O . LYS A 1 73 ? 5.797 -8.43 -10.328 1 97 73 LYS A O 1
ATOM 521 N N . SER A 1 74 ? 7.328 -9.883 -11.273 1 95.06 74 SER A N 1
ATOM 522 C CA . SER A 1 74 ? 7.34 -10.656 -10.039 1 95.06 74 SER A CA 1
ATOM 523 C C . SER A 1 74 ? 8.766 -10.945 -9.586 1 95.06 74 SER A C 1
ATOM 525 O O . SER A 1 74 ? 8.977 -11.656 -8.602 1 95.06 74 SER A O 1
ATOM 527 N N . LEU A 1 75 ? 9.805 -10.438 -10.289 1 95 75 LEU A N 1
ATOM 528 C CA . LEU A 1 75 ? 11.195 -10.695 -9.906 1 95 75 LEU A CA 1
ATOM 529 C C . LEU A 1 75 ? 11.609 -9.781 -8.758 1 95 75 LEU A C 1
ATOM 531 O O . LEU A 1 75 ? 11.914 -8.609 -8.969 1 95 75 LEU A O 1
ATOM 535 N N . VAL A 1 76 ? 11.734 -10.367 -7.594 1 94.06 76 VAL A N 1
ATOM 536 C CA . VAL A 1 76 ? 12 -9.609 -6.375 1 94.06 76 VAL A CA 1
ATOM 537 C C . VAL A 1 76 ? 13.312 -8.836 -6.523 1 94.06 76 VAL A C 1
ATOM 539 O O . VAL A 1 76 ? 13.375 -7.645 -6.223 1 94.06 76 VAL A O 1
ATOM 542 N N . GLY A 1 77 ? 14.406 -9.547 -6.98 1 93.25 77 GLY A N 1
ATOM 543 C CA . GLY A 1 77 ? 15.695 -8.891 -7.152 1 93.25 77 GLY A CA 1
ATOM 544 C C . GLY A 1 77 ? 15.625 -7.664 -8.047 1 93.25 77 GLY A C 1
ATOM 545 O O . GLY A 1 77 ? 16.141 -6.602 -7.691 1 93.25 77 GLY A O 1
ATOM 546 N N . GLU A 1 78 ? 14.93 -7.805 -9.172 1 96.38 78 GLU A N 1
ATOM 547 C CA . GLU A 1 78 ? 14.773 -6.691 -10.102 1 96.38 78 GLU A CA 1
ATOM 548 C C . GLU A 1 78 ? 13.953 -5.566 -9.484 1 96.38 78 GLU A C 1
ATOM 550 O O . GLU A 1 78 ? 14.242 -4.387 -9.695 1 96.38 78 GLU A O 1
ATOM 555 N N . SER A 1 79 ? 12.938 -5.938 -8.734 1 97.88 79 SER A N 1
ATOM 556 C CA . SER A 1 79 ? 12.047 -4.945 -8.133 1 97.88 79 SER A CA 1
ATOM 557 C C . SER A 1 79 ? 12.82 -4.012 -7.203 1 97.88 79 SER A C 1
ATOM 559 O O . SER A 1 79 ? 12.477 -2.834 -7.074 1 97.88 79 SER A O 1
ATOM 561 N N . MET A 1 80 ? 13.883 -4.484 -6.555 1 97.12 80 MET A N 1
ATOM 562 C CA . MET A 1 80 ? 14.68 -3.707 -5.609 1 97.12 80 MET A CA 1
ATOM 563 C C . MET A 1 80 ? 15.602 -2.742 -6.344 1 97.12 80 MET A C 1
ATOM 565 O O . MET A 1 80 ? 15.969 -1.697 -5.805 1 97.12 80 MET A O 1
ATOM 569 N N . GLN A 1 81 ? 15.906 -3.088 -7.582 1 97.62 81 GLN A N 1
ATOM 570 C CA . GLN A 1 81 ? 16.812 -2.264 -8.375 1 97.62 81 GLN A CA 1
ATOM 571 C C . GLN A 1 81 ? 16.047 -1.249 -9.219 1 97.62 81 GLN A C 1
ATOM 573 O O . GLN A 1 81 ? 16.531 -0.15 -9.477 1 97.62 81 GLN A O 1
ATOM 578 N N . ASP A 1 82 ? 14.875 -1.634 -9.672 1 98.12 82 ASP A N 1
ATOM 579 C CA . ASP A 1 82 ? 14.055 -0.821 -10.562 1 98.12 82 ASP A CA 1
ATOM 580 C C . ASP A 1 82 ? 12.633 -0.693 -10.023 1 98.12 82 ASP A C 1
ATOM 582 O O . ASP A 1 82 ? 11.672 -1.081 -10.695 1 98.12 82 ASP A O 1
ATOM 586 N N . PRO A 1 83 ? 12.492 0.029 -8.883 1 98.69 83 PRO A N 1
ATOM 587 C CA . PRO A 1 83 ? 11.164 0.075 -8.281 1 98.69 83 PRO A CA 1
ATOM 588 C C . PRO A 1 83 ? 10.125 0.754 -9.172 1 98.69 83 PRO A C 1
ATOM 590 O O . PRO A 1 83 ? 8.953 0.382 -9.156 1 98.69 83 PRO A O 1
ATOM 593 N N . GLN A 1 84 ? 10.484 1.758 -9.945 1 98.31 84 GLN A N 1
ATOM 594 C CA . GLN A 1 84 ? 9.547 2.465 -10.812 1 98.31 84 GLN A CA 1
ATOM 595 C C . GLN A 1 84 ? 8.867 1.505 -11.789 1 98.31 84 GLN A C 1
ATOM 597 O O . GLN A 1 84 ? 7.668 1.627 -12.047 1 98.31 84 GLN A O 1
ATOM 602 N N . LYS A 1 85 ? 9.648 0.556 -12.305 1 98.12 85 LYS A N 1
ATOM 603 C CA . LYS A 1 85 ? 9.109 -0.454 -13.211 1 98.12 85 LYS A CA 1
ATOM 604 C C . LYS A 1 85 ? 7.977 -1.236 -12.555 1 98.12 85 LYS A C 1
ATOM 606 O O . LYS A 1 85 ? 6.98 -1.557 -13.203 1 98.12 85 LYS A O 1
ATOM 611 N N . TYR A 1 86 ? 8.062 -1.535 -11.32 1 98.69 86 TYR A N 1
ATOM 612 C CA . TYR A 1 86 ? 7.109 -2.381 -10.602 1 98.69 86 TYR A CA 1
ATOM 613 C C . TYR A 1 86 ? 5.914 -1.567 -10.117 1 98.69 86 TYR A C 1
ATOM 615 O O . TYR A 1 86 ? 4.77 -2.021 -10.195 1 98.69 86 TYR A O 1
ATOM 623 N N . TRP A 1 87 ? 6.156 -0.378 -9.586 1 98.88 87 TRP A N 1
ATOM 624 C CA . TRP A 1 87 ? 5.039 0.459 -9.164 1 98.88 87 TRP A CA 1
ATOM 625 C C . TRP A 1 87 ? 4.176 0.858 -10.359 1 98.88 87 TRP A C 1
ATOM 627 O O . TRP A 1 87 ? 2.947 0.875 -10.266 1 98.88 87 TRP A O 1
ATOM 637 N N . GLN A 1 88 ? 4.816 1.171 -11.508 1 98.38 88 GLN A N 1
ATOM 638 C CA . GLN A 1 88 ? 4.062 1.46 -12.719 1 98.38 88 GLN A CA 1
ATOM 639 C C . GLN A 1 88 ? 3.428 0.192 -13.289 1 98.38 88 GLN A C 1
ATOM 641 O O . GLN A 1 88 ? 2.236 0.175 -13.609 1 98.38 88 GLN A O 1
ATOM 646 N N . GLY A 1 89 ? 4.211 -0.829 -13.406 1 98.31 89 GLY A N 1
ATOM 647 C CA . GLY A 1 89 ? 3.801 -2.037 -14.109 1 98.31 89 GLY A CA 1
ATOM 648 C C . GLY A 1 89 ? 2.797 -2.863 -13.328 1 98.31 89 GLY A C 1
ATOM 649 O O . GLY A 1 89 ? 2.008 -3.607 -13.914 1 98.31 89 GLY A O 1
ATOM 650 N N . ASN A 1 90 ? 2.818 -2.818 -12.008 1 98.75 90 ASN A N 1
ATOM 651 C CA . ASN A 1 90 ? 1.899 -3.598 -11.188 1 98.75 90 ASN A CA 1
ATOM 652 C C . ASN A 1 90 ? 0.76 -2.736 -10.648 1 98.75 90 ASN A C 1
ATOM 654 O O . ASN A 1 90 ? -0.408 -2.986 -10.953 1 98.75 90 ASN A O 1
ATOM 658 N N . VAL A 1 91 ? 1.054 -1.635 -9.961 1 98.94 91 VAL A N 1
ATOM 659 C CA . VAL A 1 91 ? 0.047 -0.867 -9.234 1 98.94 91 VAL A CA 1
ATOM 660 C C . VAL A 1 91 ? -0.761 -0.019 -10.211 1 98.94 91 VAL A C 1
ATOM 662 O O . VAL A 1 91 ? -1.987 -0.128 -10.273 1 98.94 91 VAL A O 1
ATOM 665 N N . VAL A 1 92 ? -0.065 0.841 -11.008 1 98.81 92 VAL A N 1
ATOM 666 C CA . VAL A 1 92 ? -0.772 1.739 -11.914 1 98.81 92 VAL A CA 1
ATOM 667 C C . VAL A 1 92 ? -1.574 0.924 -12.93 1 98.81 92 VAL A C 1
ATOM 669 O O . VAL A 1 92 ? -2.713 1.271 -13.25 1 98.81 92 VAL A O 1
ATOM 672 N N . THR A 1 93 ? -0.965 -0.156 -13.406 1 98.75 93 THR A N 1
ATOM 673 C CA . THR A 1 93 ? -1.675 -1.054 -14.305 1 98.75 93 THR A CA 1
ATOM 674 C C . THR A 1 93 ? -2.947 -1.585 -13.656 1 98.75 93 THR A C 1
ATOM 676 O O . THR A 1 93 ? -4.016 -1.575 -14.266 1 98.75 93 THR A O 1
ATOM 679 N N . SER A 1 94 ? -2.889 -2.051 -12.422 1 98.88 94 SER A N 1
ATOM 680 C CA . SER A 1 94 ? -4.047 -2.59 -11.719 1 98.88 94 SER A CA 1
ATOM 681 C C . SER A 1 94 ? -5.102 -1.514 -11.477 1 98.88 94 SER A C 1
ATOM 683 O O . SER A 1 94 ? -6.301 -1.79 -11.523 1 98.88 94 SER A O 1
ATOM 685 N N . LEU A 1 95 ? -4.645 -0.286 -11.18 1 98.88 95 LEU A N 1
ATOM 686 C CA . LEU A 1 95 ? -5.582 0.817 -11 1 98.88 95 LEU A CA 1
ATOM 687 C C . LEU A 1 95 ? -6.363 1.076 -12.281 1 98.88 95 LEU A C 1
ATOM 689 O O . LEU A 1 95 ? -7.574 1.321 -12.242 1 98.88 95 LEU A O 1
ATOM 693 N N . ARG A 1 96 ? -5.668 1.059 -13.414 1 98.62 96 ARG A N 1
ATOM 694 C CA . ARG A 1 96 ? -6.336 1.247 -14.695 1 98.62 96 ARG A CA 1
ATOM 695 C C . ARG A 1 96 ? -7.352 0.138 -14.953 1 98.62 96 ARG A C 1
ATOM 697 O O . ARG A 1 96 ? -8.445 0.394 -15.469 1 98.62 96 ARG A O 1
ATOM 704 N N . LEU A 1 97 ? -6.988 -1.074 -14.609 1 98.88 97 LEU A N 1
ATOM 705 C CA . LEU A 1 97 ? -7.906 -2.201 -14.742 1 98.88 97 LEU A CA 1
ATOM 706 C C . LEU A 1 97 ? -9.141 -2.014 -13.867 1 98.88 97 LEU A C 1
ATOM 708 O O . LEU A 1 97 ? -10.266 -2.207 -14.32 1 98.88 97 LEU A O 1
ATOM 712 N N . LEU A 1 98 ? -8.93 -1.675 -12.609 1 98.88 98 LEU A N 1
ATOM 713 C CA . LEU A 1 98 ? -10.023 -1.457 -11.672 1 98.88 98 LEU A CA 1
ATOM 714 C C . LEU A 1 98 ? -10.953 -0.351 -12.164 1 98.88 98 LEU A C 1
ATOM 716 O O . LEU A 1 98 ? -12.172 -0.465 -12.055 1 98.88 98 LEU A O 1
ATOM 720 N N . ASP A 1 99 ? -10.367 0.696 -12.703 1 98.56 99 ASP A N 1
ATOM 721 C CA . ASP A 1 99 ? -11.156 1.79 -13.258 1 98.56 99 ASP A CA 1
ATOM 722 C C . ASP A 1 99 ? -12.031 1.306 -14.414 1 98.56 99 ASP A C 1
ATOM 724 O O . ASP A 1 99 ? -13.203 1.669 -14.508 1 98.56 99 ASP A O 1
ATOM 728 N N . ALA A 1 100 ? -11.391 0.556 -15.305 1 98.62 100 ALA A N 1
ATOM 729 C CA . ALA A 1 100 ? -12.125 0.015 -16.438 1 98.62 100 ALA A CA 1
ATOM 730 C C . ALA A 1 100 ? -13.273 -0.882 -15.977 1 98.62 100 ALA A C 1
ATOM 732 O O . ALA A 1 100 ? -14.375 -0.824 -16.531 1 98.62 100 ALA A O 1
ATOM 733 N N . MET A 1 101 ? -13.039 -1.737 -15 1 98.69 101 MET A N 1
ATOM 734 C CA . MET A 1 101 ? -14.07 -2.615 -14.461 1 98.69 101 MET A CA 1
ATOM 735 C C . MET A 1 101 ? -15.242 -1.806 -13.906 1 98.69 101 MET A C 1
ATOM 737 O O . MET A 1 101 ? -16.406 -2.133 -14.156 1 98.69 101 MET A O 1
ATOM 741 N N . ARG A 1 102 ? -14.867 -0.788 -13.086 1 98.06 102 ARG A N 1
ATOM 742 C CA . ARG A 1 102 ? -15.891 0.099 -12.531 1 98.06 102 ARG A CA 1
ATOM 743 C C . ARG A 1 102 ? -16.703 0.747 -13.641 1 98.06 102 ARG A C 1
ATOM 745 O O . ARG A 1 102 ? -17.938 0.725 -13.602 1 98.06 102 ARG A O 1
ATOM 752 N N . GLU A 1 103 ? -16.047 1.268 -14.648 1 97.75 103 GLU A N 1
ATOM 753 C CA . GLU A 1 103 ? -16.688 2.014 -15.734 1 97.75 103 GLU A CA 1
ATOM 754 C C . GLU A 1 103 ? -17.641 1.125 -16.531 1 97.75 103 GLU A C 1
ATOM 756 O O . GLU A 1 103 ? -18.672 1.591 -17 1 97.75 103 GLU A O 1
ATOM 761 N N . HIS A 1 104 ? -17.297 -0.136 -16.641 1 97.88 104 HIS A N 1
ATOM 762 C CA . HIS A 1 104 ? -18.062 -0.992 -17.531 1 97.88 104 HIS A CA 1
ATOM 763 C C . HIS A 1 104 ? -18.891 -2.02 -16.75 1 97.88 104 HIS A C 1
ATOM 765 O O . HIS A 1 104 ? -19.531 -2.881 -17.344 1 97.88 104 HIS A O 1
ATOM 771 N N . GLY A 1 105 ? -18.812 -1.922 -15.469 1 97.69 105 GLY A N 1
ATOM 772 C CA . GLY A 1 105 ? -19.688 -2.717 -14.617 1 97.69 105 GLY A CA 1
ATOM 773 C C . GLY A 1 105 ? -19.281 -4.176 -14.547 1 97.69 105 GLY A C 1
ATOM 774 O O . GLY A 1 105 ? -20.125 -5.062 -14.445 1 97.69 105 GLY A O 1
ATOM 775 N N . THR A 1 106 ? -18 -4.555 -14.789 1 98.44 106 THR A N 1
ATOM 776 C CA . THR A 1 106 ? -17.516 -5.922 -14.594 1 98.44 106 THR A CA 1
ATOM 777 C C . THR A 1 106 ? -17.562 -6.297 -13.117 1 98.44 106 THR A C 1
ATOM 779 O O . THR A 1 106 ? -16.891 -5.68 -12.289 1 98.44 106 THR A O 1
ATOM 782 N N . PRO A 1 107 ? -18.188 -7.32 -12.703 1 98.5 107 PRO A N 1
ATOM 783 C CA . PRO A 1 107 ? -18.625 -7.418 -11.312 1 98.5 107 PRO A CA 1
ATOM 784 C C . PRO A 1 107 ? -17.641 -8.188 -10.43 1 98.5 107 PRO A C 1
ATOM 786 O O . PRO A 1 107 ? -17.719 -8.109 -9.203 1 98.5 107 PRO A O 1
ATOM 789 N N . ARG A 1 108 ? -16.734 -9.047 -11.008 1 98.81 108 ARG A N 1
ATOM 790 C CA . ARG A 1 108 ? -15.906 -9.93 -10.188 1 98.81 108 ARG A CA 1
ATOM 791 C C . ARG A 1 108 ? -14.43 -9.766 -10.531 1 98.81 108 ARG A C 1
ATOM 793 O O . ARG A 1 108 ? -14.078 -9.562 -11.695 1 98.81 108 ARG A O 1
ATOM 800 N N . LEU A 1 109 ? -13.617 -9.875 -9.539 1 98.94 109 LEU A N 1
ATOM 801 C CA . LEU A 1 109 ? -12.172 -9.859 -9.703 1 98.94 109 LEU A CA 1
ATOM 802 C C . LEU A 1 109 ? -11.516 -10.922 -8.828 1 98.94 109 LEU A C 1
ATOM 804 O O . LEU A 1 109 ? -11.82 -11.031 -7.637 1 98.94 109 LEU A O 1
ATOM 808 N N . VAL A 1 110 ? -10.734 -11.797 -9.398 1 99 110 VAL A N 1
ATOM 809 C CA . VAL A 1 110 ? -9.797 -12.633 -8.656 1 99 110 VAL A CA 1
ATOM 810 C C . VAL A 1 110 ? -8.367 -12.164 -8.914 1 99 110 VAL A C 1
ATOM 812 O O . VAL A 1 110 ? -7.93 -12.094 -10.07 1 99 110 VAL A O 1
ATOM 815 N N . PHE A 1 111 ? -7.695 -11.852 -7.879 1 98.94 111 PHE A N 1
ATOM 816 C CA . PHE A 1 111 ? -6.371 -11.25 -7.988 1 98.94 111 PHE A CA 1
ATOM 817 C C . PHE A 1 111 ? -5.297 -12.219 -7.504 1 98.94 111 PHE A C 1
ATOM 819 O O . PHE A 1 111 ? -5.418 -12.805 -6.426 1 98.94 111 PHE A O 1
ATOM 826 N N . SER A 1 112 ? -4.266 -12.383 -8.383 1 98.88 112 SER A N 1
ATOM 827 C CA . SER A 1 112 ? -3.062 -13.125 -8.016 1 98.88 112 SER A CA 1
ATOM 828 C C . SER A 1 112 ? -2.176 -12.297 -7.086 1 98.88 112 SER A C 1
ATOM 830 O O . SER A 1 112 ? -1.299 -11.562 -7.547 1 98.88 112 SER A O 1
ATOM 832 N N . SER A 1 113 ? -2.377 -12.422 -5.812 1 98.69 113 SER A N 1
ATOM 833 C CA . SER A 1 113 ? -1.552 -11.75 -4.812 1 98.69 113 SER A CA 1
ATOM 834 C C . SER A 1 113 ? -0.389 -12.633 -4.371 1 98.69 113 SER A C 1
ATOM 836 O O . SER A 1 113 ? 0.097 -13.461 -5.141 1 98.69 113 SER A O 1
ATOM 838 N N . THR A 1 114 ? 0.202 -12.352 -3.223 1 97.81 114 THR A N 1
ATOM 839 C CA . THR A 1 114 ? 1.433 -13.047 -2.873 1 97.81 114 THR A CA 1
ATOM 840 C C . THR A 1 114 ? 1.648 -13.039 -1.362 1 97.81 114 THR A C 1
ATOM 842 O O . THR A 1 114 ? 1.233 -12.109 -0.675 1 97.81 114 THR A O 1
ATOM 845 N N . ALA A 1 115 ? 2.357 -14.031 -0.91 1 95.94 115 ALA A N 1
ATOM 846 C CA . ALA A 1 115 ? 2.797 -14.102 0.482 1 95.94 115 ALA A CA 1
ATOM 847 C C . ALA A 1 115 ? 3.844 -13.031 0.781 1 95.94 115 ALA A C 1
ATOM 849 O O . ALA A 1 115 ? 4.109 -12.727 1.944 1 95.94 115 ALA A O 1
ATOM 850 N N . ALA A 1 116 ? 4.469 -12.453 -0.244 1 95.5 116 ALA A N 1
ATOM 851 C CA . ALA A 1 116 ? 5.5 -11.438 -0.061 1 95.5 116 ALA A CA 1
ATOM 852 C C . ALA A 1 116 ? 4.941 -10.219 0.662 1 95.5 116 ALA A C 1
ATOM 854 O O . ALA A 1 116 ? 5.699 -9.375 1.151 1 95.5 116 ALA A O 1
ATOM 855 N N . THR A 1 117 ? 3.578 -10.086 0.77 1 97.81 117 THR A N 1
ATOM 856 C CA . THR A 1 117 ? 2.957 -8.961 1.471 1 97.81 117 THR A CA 1
ATOM 857 C C . THR A 1 117 ? 3.273 -9.016 2.963 1 97.81 117 THR A C 1
ATOM 859 O O . THR A 1 117 ? 3.271 -7.988 3.641 1 97.81 117 THR A O 1
ATOM 862 N N . TYR A 1 118 ? 3.611 -10.227 3.467 1 96.5 118 TYR A N 1
ATOM 863 C CA . TYR A 1 118 ? 3.779 -10.422 4.902 1 96.5 118 TYR A CA 1
ATOM 864 C C . TYR A 1 118 ? 5.195 -10.062 5.34 1 96.5 118 TYR A C 1
ATOM 866 O O . TYR A 1 118 ? 5.445 -9.805 6.52 1 96.5 118 TYR A O 1
ATOM 874 N N . GLY A 1 119 ? 6.125 -10.086 4.418 1 94.12 119 GLY A N 1
ATOM 875 C CA . GLY A 1 119 ? 7.516 -9.859 4.777 1 94.12 119 GLY A CA 1
ATOM 876 C C . GLY A 1 119 ? 8.125 -11.016 5.543 1 94.12 119 GLY A C 1
ATOM 877 O O . GLY A 1 119 ? 8.086 -12.164 5.086 1 94.12 119 GLY A O 1
ATOM 878 N N . GLU A 1 120 ? 8.602 -10.719 6.754 1 89.94 120 GLU A N 1
ATOM 879 C CA . GLU A 1 120 ? 9.258 -11.727 7.582 1 89.94 120 GLU A CA 1
ATOM 880 C C . GLU A 1 120 ? 8.469 -11.984 8.867 1 89.94 120 GLU A C 1
ATOM 882 O O . GLU A 1 120 ? 8.93 -11.648 9.961 1 89.94 120 GLU A O 1
ATOM 887 N N . PRO A 1 121 ? 7.41 -12.648 8.703 1 89.38 121 PRO A N 1
ATOM 888 C CA . PRO A 1 121 ? 6.633 -12.914 9.914 1 89.38 121 PRO A CA 1
ATOM 889 C C . PRO A 1 121 ? 7.367 -13.812 10.906 1 89.38 121 PRO A C 1
ATOM 891 O O . PRO A 1 121 ? 8.125 -14.695 10.5 1 89.38 121 PRO A O 1
ATOM 894 N N . GLU A 1 122 ? 7.125 -13.617 12.211 1 81.62 122 GLU A N 1
ATOM 895 C CA . GLU A 1 122 ? 7.77 -14.414 13.25 1 81.62 122 GLU A CA 1
ATOM 896 C C . GLU A 1 122 ? 6.938 -15.641 13.602 1 81.62 122 GLU A C 1
ATOM 898 O O . GLU A 1 122 ? 7.363 -16.484 14.391 1 81.62 122 GLU A O 1
ATOM 903 N N . VAL A 1 123 ? 5.824 -15.766 13.016 1 85.44 123 VAL A N 1
ATOM 904 C CA . VAL A 1 123 ? 4.922 -16.859 13.336 1 85.44 123 VAL A CA 1
ATOM 905 C C . VAL A 1 123 ? 4.727 -17.75 12.109 1 85.44 123 VAL A C 1
ATOM 907 O O . VAL A 1 123 ? 4.727 -17.266 10.977 1 85.44 123 VAL A O 1
ATOM 910 N N . ALA A 1 124 ? 4.656 -19.062 12.312 1 87.56 124 ALA A N 1
ATOM 911 C CA . ALA A 1 124 ? 4.301 -20.062 11.312 1 87.56 124 ALA A CA 1
ATOM 912 C C . ALA A 1 124 ? 3.34 -21.094 11.883 1 87.56 124 ALA A C 1
ATOM 914 O O . ALA A 1 124 ? 3.516 -21.562 13.016 1 87.56 124 ALA A O 1
ATOM 915 N N . PRO A 1 125 ? 2.33 -21.5 11.203 1 94.5 125 PRO A N 1
ATOM 916 C CA . PRO A 1 125 ? 1.955 -21.047 9.859 1 94.5 125 PRO A CA 1
ATOM 917 C C . PRO A 1 125 ? 1.425 -19.609 9.844 1 94.5 125 PRO A C 1
ATOM 919 O O . PRO A 1 125 ? 0.898 -19.141 10.852 1 94.5 125 PRO A O 1
ATOM 922 N N . ILE A 1 126 ? 1.59 -18.953 8.758 1 96.38 126 ILE A N 1
ATOM 923 C CA . ILE A 1 126 ? 1.168 -17.578 8.547 1 96.38 126 ILE A CA 1
ATOM 924 C C . ILE A 1 126 ? -0.312 -17.531 8.172 1 96.38 126 ILE A C 1
ATOM 926 O O . ILE A 1 126 ? -0.732 -18.188 7.219 1 96.38 126 ILE A O 1
ATOM 930 N N . THR A 1 127 ? -1.102 -16.844 8.938 1 97.25 127 THR A N 1
ATOM 931 C CA . THR A 1 127 ? -2.518 -16.672 8.633 1 97.25 127 THR A CA 1
ATOM 932 C C . THR A 1 127 ? -2.764 -15.336 7.93 1 97.25 127 THR A C 1
ATOM 934 O O . THR A 1 127 ? -1.862 -14.492 7.844 1 97.25 127 THR A O 1
ATOM 937 N N . GLU A 1 128 ? -3.971 -15.141 7.414 1 97.62 128 GLU A N 1
ATOM 938 C CA . GLU A 1 128 ? -4.32 -13.914 6.703 1 97.62 128 GLU A CA 1
ATOM 939 C C . GLU A 1 128 ? -4.375 -12.719 7.656 1 97.62 128 GLU A C 1
ATOM 941 O O . GLU A 1 128 ? -4.387 -11.57 7.215 1 97.62 128 GLU A O 1
ATOM 946 N N . ASP A 1 129 ? -4.387 -12.969 8.984 1 95.62 129 ASP A N 1
ATOM 947 C CA . ASP A 1 129 ? -4.461 -11.898 9.969 1 95.62 129 ASP A CA 1
ATOM 948 C C . ASP A 1 129 ? -3.066 -11.43 10.375 1 95.62 129 ASP A C 1
ATOM 950 O O . ASP A 1 129 ? -2.922 -10.43 11.086 1 95.62 129 ASP A O 1
ATOM 954 N N . THR A 1 130 ? -2.074 -12.219 9.93 1 96.25 130 THR A N 1
ATOM 955 C CA . THR A 1 130 ? -0.704 -11.781 10.18 1 96.25 130 THR A CA 1
ATOM 956 C C . THR A 1 130 ? -0.458 -10.398 9.586 1 96.25 130 THR A C 1
ATOM 958 O O . THR A 1 130 ? -0.911 -10.109 8.477 1 96.25 130 THR A O 1
ATOM 961 N N . ALA A 1 131 ? 0.248 -9.531 10.383 1 95.25 131 ALA A N 1
ATOM 962 C CA . ALA A 1 131 ? 0.551 -8.18 9.906 1 95.25 131 ALA A CA 1
ATOM 963 C C . ALA A 1 131 ? 1.327 -8.219 8.594 1 95.25 131 ALA A C 1
ATOM 965 O O . ALA A 1 131 ? 2.238 -9.031 8.43 1 95.25 131 ALA A O 1
ATOM 966 N N . THR A 1 132 ? 0.929 -7.398 7.656 1 97.12 132 THR A N 1
ATOM 967 C CA . THR A 1 132 ? 1.639 -7.273 6.387 1 97.12 132 THR A CA 1
ATOM 968 C C . THR A 1 132 ? 2.752 -6.234 6.492 1 97.12 132 THR A C 1
ATOM 970 O O . THR A 1 132 ? 2.49 -5.059 6.754 1 97.12 132 THR A O 1
ATOM 973 N N . ARG A 1 133 ? 3.977 -6.656 6.352 1 96.19 133 ARG A N 1
ATOM 974 C CA . ARG A 1 133 ? 5.18 -5.832 6.422 1 96.19 133 ARG A CA 1
ATOM 975 C C . ARG A 1 133 ? 6.152 -6.184 5.301 1 96.19 133 ARG A C 1
ATOM 977 O O . ARG A 1 133 ? 7.25 -6.676 5.555 1 96.19 133 ARG A O 1
ATOM 984 N N . PRO A 1 134 ? 5.734 -5.863 4.047 1 96.94 134 PRO A N 1
ATOM 985 C CA . PRO A 1 134 ? 6.586 -6.273 2.93 1 96.94 134 PRO A CA 1
ATOM 986 C C . PRO A 1 134 ? 8.016 -5.754 3.059 1 96.94 134 PRO A C 1
ATOM 988 O O . PRO A 1 134 ? 8.227 -4.621 3.492 1 96.94 134 PRO A O 1
ATOM 991 N N . THR A 1 135 ? 9 -6.578 2.68 1 95.38 135 THR A N 1
ATOM 992 C CA . THR A 1 135 ? 10.406 -6.227 2.824 1 95.38 135 THR A CA 1
ATOM 993 C C . THR A 1 135 ? 11.039 -5.949 1.464 1 95.38 135 THR A C 1
ATOM 995 O O . THR A 1 135 ? 12.242 -5.715 1.369 1 95.38 135 THR A O 1
ATOM 998 N N . ASN A 1 136 ? 10.266 -6.105 0.404 1 96.31 136 ASN A N 1
ATOM 999 C CA . ASN A 1 136 ? 10.75 -5.809 -0.939 1 96.31 136 ASN A CA 1
ATOM 1000 C C . ASN A 1 136 ? 9.695 -5.082 -1.768 1 96.31 136 ASN A C 1
ATOM 1002 O O . ASN A 1 136 ? 8.523 -5.055 -1.399 1 96.31 136 ASN A O 1
ATOM 1006 N N . THR A 1 137 ? 10.156 -4.438 -2.883 1 98.56 137 THR A N 1
ATOM 1007 C CA . THR A 1 137 ? 9.305 -3.605 -3.729 1 98.56 137 THR A CA 1
ATOM 1008 C C . THR A 1 137 ? 8.172 -4.426 -4.34 1 98.56 137 THR A C 1
ATOM 1010 O O . THR A 1 137 ? 7.031 -3.971 -4.395 1 98.56 137 THR A O 1
ATOM 1013 N N . TYR A 1 138 ? 8.461 -5.637 -4.801 1 98.19 138 TYR A N 1
ATOM 1014 C CA . TYR A 1 138 ? 7.434 -6.508 -5.363 1 98.19 138 TYR A CA 1
ATOM 1015 C C . TYR A 1 138 ? 6.293 -6.723 -4.375 1 98.19 138 TYR A C 1
ATOM 1017 O O . TYR A 1 138 ? 5.133 -6.461 -4.691 1 98.19 138 TYR A O 1
ATOM 1025 N N . GLY A 1 139 ? 6.602 -7.188 -3.137 1 98.31 139 GLY A N 1
ATOM 1026 C CA . GLY A 1 139 ? 5.602 -7.391 -2.104 1 98.31 139 GLY A CA 1
ATOM 1027 C C . GLY A 1 139 ? 4.816 -6.133 -1.776 1 98.31 139 GLY A C 1
ATOM 1028 O O . GLY A 1 139 ? 3.602 -6.191 -1.57 1 98.31 139 GLY A O 1
ATOM 1029 N N . ALA A 1 140 ? 5.52 -5.008 -1.732 1 98.81 140 ALA A N 1
ATOM 1030 C CA . ALA A 1 140 ? 4.883 -3.727 -1.437 1 98.81 140 ALA A CA 1
ATOM 1031 C C . ALA A 1 140 ? 3.859 -3.361 -2.51 1 98.81 140 ALA A C 1
ATOM 1033 O O . ALA A 1 140 ? 2.777 -2.857 -2.199 1 98.81 140 ALA A O 1
ATOM 1034 N N . THR A 1 141 ? 4.223 -3.58 -3.785 1 98.88 141 THR A N 1
ATOM 1035 C CA . THR A 1 141 ? 3.312 -3.246 -4.875 1 98.88 141 THR A CA 1
ATOM 1036 C C . THR A 1 141 ? 2.062 -4.121 -4.82 1 98.88 141 THR A C 1
ATOM 1038 O O . THR A 1 141 ? 0.948 -3.633 -5.023 1 98.88 141 THR A O 1
ATOM 1041 N N . LYS A 1 142 ? 2.209 -5.395 -4.547 1 98.88 142 LYS A N 1
ATOM 1042 C CA . LYS A 1 142 ? 1.061 -6.293 -4.488 1 98.88 142 LYS A CA 1
ATOM 1043 C C . LYS A 1 142 ? 0.168 -5.969 -3.293 1 98.88 142 LYS A C 1
ATOM 1045 O O . LYS A 1 142 ? -1.057 -6.086 -3.377 1 98.88 142 LYS A O 1
ATOM 1050 N N . LEU A 1 143 ? 0.78 -5.594 -2.193 1 98.88 143 LEU A N 1
ATOM 1051 C CA . LEU A 1 143 ? -0.008 -5.164 -1.043 1 98.88 143 LEU A CA 1
ATOM 1052 C C . LEU A 1 143 ? -0.815 -3.912 -1.373 1 98.88 143 LEU A C 1
ATOM 1054 O O . LEU A 1 143 ? -1.982 -3.803 -0.993 1 98.88 143 LEU A O 1
ATOM 1058 N N . ALA A 1 144 ? -0.177 -2.936 -2.023 1 98.94 144 ALA A N 1
ATOM 1059 C CA . ALA A 1 144 ? -0.883 -1.728 -2.443 1 98.94 144 ALA A CA 1
ATOM 1060 C C . ALA A 1 144 ? -2.088 -2.072 -3.314 1 98.94 144 ALA A C 1
ATOM 1062 O O . ALA A 1 144 ? -3.152 -1.464 -3.18 1 98.94 144 ALA A O 1
ATOM 1063 N N . ILE A 1 145 ? -1.922 -3.014 -4.184 1 98.94 145 ILE A N 1
ATOM 1064 C CA . ILE A 1 145 ? -3.012 -3.428 -5.059 1 98.94 145 ILE A CA 1
ATOM 1065 C C . ILE A 1 145 ? -4.129 -4.055 -4.23 1 98.94 145 ILE A C 1
ATOM 1067 O O . ILE A 1 145 ? -5.312 -3.795 -4.473 1 98.94 145 ILE A O 1
ATOM 1071 N N . ASP A 1 146 ? -3.799 -4.922 -3.244 1 98.94 146 ASP A N 1
ATOM 1072 C CA . ASP A 1 146 ? -4.805 -5.465 -2.336 1 98.94 146 ASP A CA 1
ATOM 1073 C C . ASP A 1 146 ? -5.641 -4.348 -1.716 1 98.94 146 ASP A C 1
ATOM 1075 O O . ASP A 1 146 ? -6.871 -4.426 -1.686 1 98.94 146 ASP A O 1
ATOM 1079 N N . HIS A 1 147 ? -4.973 -3.346 -1.253 1 98.94 147 HIS A N 1
ATOM 1080 C CA . HIS A 1 147 ? -5.672 -2.225 -0.638 1 98.94 147 HIS A CA 1
ATOM 1081 C C . HIS A 1 147 ? -6.566 -1.512 -1.648 1 98.94 147 HIS A C 1
ATOM 1083 O O . HIS A 1 147 ? -7.684 -1.106 -1.318 1 98.94 147 HIS A O 1
ATOM 1089 N N . ALA A 1 148 ? -6.051 -1.274 -2.85 1 98.94 148 ALA A N 1
ATOM 1090 C CA . ALA A 1 148 ? -6.848 -0.626 -3.889 1 98.94 148 ALA A CA 1
ATOM 1091 C C . ALA A 1 148 ? -8.102 -1.434 -4.203 1 98.94 148 ALA A C 1
ATOM 1093 O O . ALA A 1 148 ? -9.195 -0.87 -4.34 1 98.94 148 ALA A O 1
ATOM 1094 N N . ILE A 1 149 ? -7.93 -2.732 -4.277 1 98.94 149 ILE A N 1
ATOM 1095 C CA . ILE A 1 149 ? -9.055 -3.617 -4.555 1 98.94 149 ILE A CA 1
ATOM 1096 C C . ILE A 1 149 ? -10.125 -3.453 -3.469 1 98.94 149 ILE A C 1
ATOM 1098 O O . ILE A 1 149 ? -11.312 -3.35 -3.77 1 98.94 149 ILE A O 1
ATOM 1102 N N . THR A 1 150 ? -9.727 -3.436 -2.217 1 98.88 150 THR A N 1
ATOM 1103 C CA . THR A 1 150 ? -10.656 -3.232 -1.116 1 98.88 150 THR A CA 1
ATOM 1104 C C . THR A 1 150 ? -11.422 -1.924 -1.293 1 98.88 150 THR A C 1
ATOM 1106 O O . THR A 1 150 ? -12.641 -1.884 -1.118 1 98.88 150 THR A O 1
ATOM 1109 N N . SER A 1 151 ? -10.695 -0.861 -1.654 1 98.75 151 SER A N 1
ATOM 1110 C CA . SER A 1 151 ? -11.312 0.446 -1.865 1 98.75 151 SER A CA 1
ATOM 1111 C C . SER A 1 151 ? -12.398 0.38 -2.93 1 98.75 151 SER A C 1
ATOM 1113 O O . SER A 1 151 ? -13.5 0.906 -2.734 1 98.75 151 SER A O 1
ATOM 1115 N N . TYR A 1 152 ? -12.055 -0.224 -4.047 1 98.81 152 TYR A N 1
ATOM 1116 C CA . TYR A 1 152 ? -12.977 -0.273 -5.18 1 98.81 152 TYR A CA 1
ATOM 1117 C C . TYR A 1 152 ? -14.156 -1.192 -4.887 1 98.81 152 TYR A C 1
ATOM 1119 O O . TYR A 1 152 ? -15.281 -0.917 -5.301 1 98.81 152 TYR A O 1
ATOM 1127 N N . ALA A 1 153 ? -13.906 -2.322 -4.156 1 98.75 153 ALA A N 1
ATOM 1128 C CA . ALA A 1 153 ? -14.992 -3.211 -3.76 1 98.75 153 ALA A CA 1
ATOM 1129 C C . ALA A 1 153 ? -16 -2.48 -2.881 1 98.75 153 ALA A C 1
ATOM 1131 O O . ALA A 1 153 ? -17.203 -2.518 -3.146 1 98.75 153 ALA A O 1
ATOM 1132 N N . ASP A 1 154 ? -15.531 -1.791 -1.912 1 98.12 154 ASP A N 1
ATOM 1133 C CA . ASP A 1 154 ? -16.375 -1.074 -0.963 1 98.12 154 ASP A CA 1
ATOM 1134 C C . ASP A 1 154 ? -17.203 0.004 -1.666 1 98.12 154 ASP A C 1
ATOM 1136 O O . ASP A 1 154 ? -18.391 0.165 -1.389 1 98.12 154 ASP A O 1
ATOM 1140 N N . ALA A 1 155 ? -16.578 0.711 -2.553 1 98.5 155 ALA A N 1
ATOM 1141 C CA . ALA A 1 155 ? -17.203 1.899 -3.137 1 98.5 155 ALA A CA 1
ATOM 1142 C C . ALA A 1 155 ? -18.141 1.524 -4.281 1 98.5 155 ALA A C 1
ATOM 1144 O O . ALA A 1 155 ? -19.156 2.18 -4.492 1 98.5 155 ALA A O 1
ATOM 1145 N N . HIS A 1 156 ? -17.75 0.442 -5.055 1 98.44 156 HIS A N 1
ATOM 1146 C CA . HIS A 1 156 ? -18.422 0.279 -6.336 1 98.44 156 HIS A CA 1
ATOM 1147 C C . HIS A 1 156 ? -19.078 -1.092 -6.441 1 98.44 156 HIS A C 1
ATOM 1149 O O . HIS A 1 156 ? -19.594 -1.457 -7.5 1 98.44 156 HIS A O 1
ATOM 1155 N N . GLY A 1 157 ? -18.984 -1.902 -5.449 1 98.44 157 GLY A N 1
ATOM 1156 C CA . GLY A 1 157 ? -19.734 -3.145 -5.398 1 98.44 157 GLY A CA 1
ATOM 1157 C C . GLY A 1 157 ? -19.062 -4.289 -6.117 1 98.44 157 GLY A C 1
ATOM 1158 O O . GLY A 1 157 ? -19.688 -5.309 -6.414 1 98.44 157 GLY A O 1
ATOM 1159 N N . ILE A 1 158 ? -17.797 -4.184 -6.508 1 98.62 158 ILE A N 1
ATOM 1160 C CA . ILE A 1 158 ? -17.031 -5.266 -7.117 1 98.62 158 ILE A CA 1
ATOM 1161 C C . ILE A 1 158 ? -16.828 -6.387 -6.102 1 98.62 158 ILE A C 1
ATOM 1163 O O . ILE A 1 158 ? -16.469 -6.133 -4.949 1 98.62 158 ILE A O 1
ATOM 1167 N N . GLY A 1 159 ? -17.234 -7.637 -6.418 1 98.88 159 GLY A N 1
ATOM 1168 C CA . GLY A 1 159 ? -16.844 -8.797 -5.629 1 98.88 159 GLY A CA 1
ATOM 1169 C C . GLY A 1 159 ? -15.422 -9.258 -5.914 1 98.88 159 GLY A C 1
ATOM 1170 O O . GLY A 1 159 ? -15.133 -9.719 -7.016 1 98.88 159 GLY A O 1
ATOM 1171 N N . ALA A 1 160 ? -14.531 -9.172 -4.965 1 98.94 160 ALA A N 1
ATOM 1172 C CA . ALA A 1 160 ? -13.117 -9.422 -5.234 1 98.94 160 ALA A CA 1
ATOM 1173 C C . ALA A 1 160 ? -12.555 -10.477 -4.277 1 98.94 160 ALA A C 1
ATOM 1175 O O . ALA A 1 160 ? -12.984 -10.562 -3.125 1 98.94 160 ALA A O 1
ATOM 1176 N N . VAL A 1 161 ? -11.664 -11.281 -4.738 1 98.94 161 VAL A N 1
ATOM 1177 C CA . VAL A 1 161 ? -10.891 -12.234 -3.939 1 98.94 161 VAL A CA 1
ATOM 1178 C C . VAL A 1 161 ? -9.414 -12.133 -4.301 1 98.94 161 VAL A C 1
ATOM 1180 O O . VAL A 1 161 ? -9.047 -12.211 -5.477 1 98.94 161 VAL A O 1
ATOM 1183 N N . SER A 1 162 ? -8.617 -11.844 -3.34 1 98.94 162 SER A N 1
ATOM 1184 C CA . SER A 1 162 ? -7.168 -11.938 -3.504 1 98.94 162 SER A CA 1
ATOM 1185 C C . SER A 1 162 ? -6.637 -13.258 -2.949 1 98.94 162 SER A C 1
ATOM 1187 O O . SER A 1 162 ? -6.996 -13.664 -1.842 1 98.94 162 SER A O 1
ATOM 1189 N N . LEU A 1 163 ? -5.848 -13.906 -3.723 1 98.94 163 LEU A N 1
ATOM 1190 C CA . LEU A 1 163 ? -5.219 -15.164 -3.314 1 98.94 163 LEU A CA 1
ATOM 1191 C C . LEU A 1 163 ? -3.727 -14.969 -3.072 1 98.94 163 LEU A C 1
ATOM 1193 O O . LEU A 1 163 ? -2.971 -14.703 -4.008 1 98.94 163 LEU A O 1
ATOM 1197 N N . ARG A 1 164 ? -3.34 -15.055 -1.792 1 98.69 164 ARG A N 1
ATOM 1198 C CA . ARG A 1 164 ? -1.932 -14.945 -1.421 1 98.69 164 ARG A CA 1
ATOM 1199 C C . ARG A 1 164 ? -1.278 -16.328 -1.351 1 98.69 164 ARG A C 1
ATOM 1201 O O . ARG A 1 164 ? -1.402 -17.016 -0.344 1 98.69 164 ARG A O 1
ATOM 1208 N N . TYR A 1 165 ? -0.636 -16.609 -2.393 1 96.44 165 TYR A N 1
ATOM 1209 C CA . TYR A 1 165 ? -0.035 -17.938 -2.379 1 96.44 165 TYR A CA 1
ATOM 1210 C C . TYR A 1 165 ? 1.479 -17.844 -2.232 1 96.44 165 TYR A C 1
ATOM 1212 O O . TYR A 1 165 ? 2.076 -16.797 -2.502 1 96.44 165 TYR A O 1
ATOM 1220 N N . PHE A 1 166 ? 2.135 -18.828 -1.701 1 92.5 166 PHE A N 1
ATOM 1221 C CA . PHE A 1 166 ? 3.521 -18.844 -1.249 1 92.5 166 PHE A CA 1
ATOM 1222 C C . PHE A 1 166 ? 4.445 -19.312 -2.367 1 92.5 166 PHE A C 1
ATOM 1224 O O . PHE A 1 166 ? 4.75 -18.547 -3.287 1 92.5 166 PHE A O 1
ATOM 1231 N N . ASN A 1 167 ? 4.734 -20.594 -2.605 1 95 167 ASN A N 1
ATOM 1232 C CA . ASN A 1 167 ? 5.5 -21.094 -3.744 1 95 167 ASN A CA 1
ATOM 1233 C C . ASN A 1 167 ? 4.656 -22.016 -4.629 1 95 167 ASN A C 1
ATOM 1235 O O . ASN A 1 167 ? 3.955 -22.891 -4.125 1 95 167 ASN A O 1
ATOM 1239 N N . VAL A 1 168 ? 4.703 -21.688 -5.875 1 97.5 168 VAL A N 1
ATOM 1240 C CA . VAL A 1 168 ? 3.945 -22.484 -6.832 1 97.5 168 VAL A CA 1
ATOM 1241 C C . VAL A 1 168 ? 4.898 -23.344 -7.656 1 97.5 168 VAL A C 1
ATOM 1243 O O . VAL A 1 168 ? 5.996 -22.906 -8.016 1 97.5 168 VAL A O 1
ATOM 1246 N N . ALA A 1 169 ? 4.52 -24.562 -7.883 1 97.56 169 ALA A N 1
ATOM 1247 C CA . ALA A 1 169 ? 5.309 -25.453 -8.727 1 97.56 169 ALA A CA 1
ATOM 1248 C C . ALA A 1 169 ? 4.418 -26.5 -9.398 1 97.56 169 ALA A C 1
ATOM 1250 O O . ALA A 1 169 ? 3.213 -26.547 -9.141 1 97.56 169 ALA A O 1
ATOM 1251 N N . GLY A 1 170 ? 5.004 -27.266 -10.227 1 98.19 170 GLY A N 1
ATOM 1252 C CA . GLY A 1 170 ? 4.262 -28.266 -10.961 1 98.19 170 GLY A CA 1
ATOM 1253 C C . GLY A 1 170 ? 3.885 -27.828 -12.367 1 98.19 170 GLY A C 1
ATOM 1254 O O . GLY A 1 170 ? 4.512 -26.938 -12.938 1 98.19 170 GLY A O 1
ATOM 1255 N N . ALA A 1 171 ? 2.965 -28.516 -12.969 1 98.38 171 ALA A N 1
ATOM 1256 C CA . ALA A 1 171 ? 2.443 -28.25 -14.305 1 98.38 171 ALA A CA 1
ATOM 1257 C C . ALA A 1 171 ? 1.043 -28.844 -14.477 1 98.38 171 ALA A C 1
ATOM 1259 O O . ALA A 1 171 ? 0.619 -29.688 -13.688 1 98.38 171 ALA A O 1
ATOM 1260 N N . HIS A 1 172 ? 0.328 -28.344 -15.383 1 97.94 172 HIS A N 1
ATOM 1261 C CA . HIS A 1 172 ? -0.984 -28.828 -15.789 1 97.94 172 HIS A CA 1
ATOM 1262 C C . HIS A 1 172 ? -1.022 -29.125 -17.281 1 97.94 172 HIS A C 1
ATOM 1264 O O . HIS A 1 172 ? -1.252 -28.234 -18.094 1 97.94 172 HIS A O 1
ATOM 1270 N N . GLY A 1 173 ? -0.832 -30.438 -17.641 1 93.69 173 GLY A N 1
ATOM 1271 C CA . GLY A 1 173 ? -0.736 -30.797 -19.047 1 93.69 173 GLY A CA 1
ATOM 1272 C C . GLY A 1 173 ? 0.396 -30.078 -19.766 1 93.69 173 GLY A C 1
ATOM 1273 O O . GLY A 1 173 ? 1.55 -30.156 -19.344 1 93.69 173 GLY A O 1
ATOM 1274 N N . ALA A 1 174 ? 0.048 -29.297 -20.797 1 93.94 174 ALA A N 1
ATOM 1275 C CA . ALA A 1 174 ? 1.038 -28.625 -21.641 1 93.94 174 ALA A CA 1
ATOM 1276 C C . ALA A 1 174 ? 1.439 -27.281 -21.047 1 93.94 174 ALA A C 1
ATOM 1278 O O . ALA A 1 174 ? 2.215 -26.531 -21.656 1 93.94 174 ALA A O 1
ATOM 1279 N N . PHE A 1 175 ? 0.978 -26.922 -19.891 1 96.81 175 PHE A N 1
ATOM 1280 C CA . PHE A 1 175 ? 1.222 -25.625 -19.281 1 96.81 175 PHE A CA 1
ATOM 1281 C C . PHE A 1 175 ? 2.086 -25.75 -18.031 1 96.81 175 PHE A C 1
ATOM 1283 O O . PHE A 1 175 ? 1.724 -26.469 -17.094 1 96.81 175 PHE A O 1
ATOM 1290 N N . GLY A 1 176 ? 3.182 -25.078 -18.047 1 96.38 176 GLY A N 1
ATOM 1291 C CA . GLY A 1 176 ? 4.133 -25.156 -16.953 1 96.38 176 GLY A CA 1
ATOM 1292 C C . GLY A 1 176 ? 5.023 -23.938 -16.844 1 96.38 176 GLY A C 1
ATOM 1293 O O . GLY A 1 176 ? 4.828 -22.953 -17.578 1 96.38 176 GLY A O 1
ATOM 1294 N N . GLU A 1 177 ? 5.891 -23.969 -15.898 1 95.12 177 GLU A N 1
ATOM 1295 C CA . GLU A 1 177 ? 6.734 -22.828 -15.578 1 95.12 177 GLU A CA 1
ATOM 1296 C C . GLU A 1 177 ? 7.848 -22.656 -16.609 1 95.12 177 GLU A C 1
ATOM 1298 O O . GLU A 1 177 ? 8.578 -23.594 -16.906 1 95.12 177 GLU A O 1
ATOM 1303 N N . ARG A 1 178 ? 7.941 -21.406 -17.25 1 90.56 178 ARG A N 1
ATOM 1304 C CA . ARG A 1 178 ? 8.922 -21.062 -18.281 1 90.56 178 ARG A CA 1
ATOM 1305 C C . ARG A 1 178 ? 9.453 -19.656 -18.094 1 90.56 178 ARG A C 1
ATOM 1307 O O . ARG A 1 178 ? 9.297 -18.812 -18.984 1 90.56 178 ARG A O 1
ATOM 1314 N N . HIS A 1 179 ? 10.164 -19.391 -17.094 1 89.06 179 HIS A N 1
ATOM 1315 C CA . HIS A 1 179 ? 10.688 -18.047 -16.891 1 89.06 179 HIS A CA 1
ATOM 1316 C C . HIS A 1 179 ? 12.008 -17.844 -17.625 1 89.06 179 HIS A C 1
ATOM 1318 O O . HIS A 1 179 ? 12.859 -18.734 -17.609 1 89.06 179 HIS A O 1
ATOM 1324 N N . THR A 1 180 ? 12.125 -16.672 -18.281 1 82.69 180 THR A N 1
ATOM 1325 C CA . THR A 1 180 ? 13.406 -16.328 -18.891 1 82.69 180 THR A CA 1
ATOM 1326 C C . THR A 1 180 ? 14.5 -16.219 -17.844 1 82.69 180 THR A C 1
ATOM 1328 O O . THR A 1 180 ? 15.586 -16.781 -18 1 82.69 180 THR A O 1
ATOM 1331 N N . VAL A 1 181 ? 14.312 -15.445 -16.844 1 83.06 181 VAL A N 1
ATOM 1332 C CA . VAL A 1 181 ? 15.164 -15.383 -15.664 1 83.06 181 VAL A CA 1
ATOM 1333 C C . VAL A 1 181 ? 14.523 -16.203 -14.531 1 83.06 181 VAL A C 1
ATOM 1335 O O . VAL A 1 181 ? 13.5 -15.805 -13.977 1 83.06 181 VAL A O 1
ATOM 1338 N N . GLU A 1 182 ? 15.195 -17.328 -14.266 1 88.69 182 GLU A N 1
ATOM 1339 C CA . GLU A 1 182 ? 14.609 -18.234 -13.281 1 88.69 182 GLU A CA 1
ATOM 1340 C C . GLU A 1 182 ? 15.203 -18 -11.898 1 88.69 182 GLU A C 1
ATOM 1342 O O . GLU A 1 182 ? 16.422 -18 -11.734 1 88.69 182 GLU A O 1
ATOM 1347 N N . THR A 1 183 ? 14.32 -17.781 -10.945 1 89.62 183 THR A N 1
ATOM 1348 C CA . THR A 1 183 ? 14.789 -17.531 -9.586 1 89.62 183 THR A CA 1
ATOM 1349 C C . THR A 1 183 ? 14.18 -18.547 -8.617 1 89.62 183 THR A C 1
ATOM 1351 O O . THR A 1 183 ? 14.539 -18.578 -7.438 1 89.62 183 THR A O 1
ATOM 1354 N N . HIS A 1 184 ? 13.297 -19.469 -9.039 1 94.38 184 HIS A N 1
ATOM 1355 C CA . HIS A 1 184 ? 12.594 -20.406 -8.164 1 94.38 184 HIS A CA 1
ATOM 1356 C C . HIS A 1 184 ? 13.375 -21.719 -8.016 1 94.38 184 HIS A C 1
ATOM 1358 O O . HIS A 1 184 ? 13.977 -22.188 -8.984 1 94.38 184 HIS A O 1
ATOM 1364 N N . LEU A 1 185 ? 13.289 -22.266 -6.949 1 96.69 185 LEU A N 1
ATOM 1365 C CA . LEU A 1 185 ? 14.156 -23.375 -6.559 1 96.69 185 LEU A CA 1
ATOM 1366 C C . LEU A 1 185 ? 13.922 -24.578 -7.461 1 96.69 185 LEU A C 1
ATOM 1368 O O . LEU A 1 185 ? 14.859 -25.078 -8.086 1 96.69 185 LEU A O 1
ATOM 1372 N N . ILE A 1 186 ? 12.688 -25.016 -7.574 1 97.62 186 ILE A N 1
ATOM 1373 C CA . ILE A 1 186 ? 12.414 -26.266 -8.25 1 97.62 186 ILE A CA 1
ATOM 1374 C C . ILE A 1 186 ? 12.836 -26.172 -9.719 1 97.62 186 ILE A C 1
ATOM 1376 O O . ILE A 1 186 ? 13.586 -27.016 -10.211 1 97.62 186 ILE A O 1
ATOM 1380 N N . PRO A 1 187 ? 12.484 -25.109 -10.43 1 96.56 187 PRO A N 1
ATOM 1381 C CA . PRO A 1 187 ? 12.961 -25 -11.805 1 96.56 187 PRO A CA 1
ATOM 1382 C C . PRO A 1 187 ? 14.484 -24.922 -11.898 1 96.56 187 PRO A C 1
ATOM 1384 O O . PRO A 1 187 ? 15.078 -25.469 -12.828 1 96.56 187 PRO A O 1
ATOM 1387 N N . ILE A 1 188 ? 15.117 -24.266 -10.961 1 96.62 188 ILE A N 1
ATOM 1388 C CA . ILE A 1 188 ? 16.578 -24.156 -10.961 1 96.62 188 ILE A CA 1
ATOM 1389 C C . ILE A 1 188 ? 17.188 -25.547 -10.781 1 96.62 188 ILE A C 1
ATOM 1391 O O . ILE A 1 188 ? 18.141 -25.891 -11.484 1 96.62 188 ILE A O 1
ATOM 1395 N N . VAL A 1 189 ? 16.656 -26.312 -9.875 1 98.06 189 VAL A N 1
ATOM 1396 C CA . VAL A 1 189 ? 17.141 -27.656 -9.625 1 98.06 189 VAL A CA 1
ATOM 1397 C C . VAL A 1 189 ? 16.969 -28.5 -10.883 1 98.06 189 VAL A C 1
ATOM 1399 O O . VAL A 1 189 ? 17.859 -29.266 -11.258 1 98.06 189 VAL A O 1
ATOM 1402 N N . LEU A 1 190 ? 15.844 -28.406 -11.508 1 97.38 190 LEU A N 1
ATOM 1403 C CA . LEU A 1 190 ? 15.555 -29.188 -12.695 1 97.38 190 LEU A CA 1
ATOM 1404 C C . LEU A 1 190 ? 16.469 -28.797 -13.852 1 97.38 190 LEU A C 1
ATOM 1406 O O . LEU A 1 190 ? 16.781 -29.609 -14.719 1 97.38 190 LEU A O 1
ATOM 1410 N N . GLN A 1 191 ? 16.922 -27.531 -13.906 1 96.38 191 GLN A N 1
ATOM 1411 C CA . GLN A 1 191 ? 17.891 -27.094 -14.906 1 96.38 191 GLN A CA 1
ATOM 1412 C C . GLN A 1 191 ? 19.219 -27.844 -14.758 1 96.38 191 GLN A C 1
ATOM 1414 O O . GLN A 1 191 ? 19.906 -28.109 -15.742 1 96.38 191 GLN A O 1
ATOM 1419 N N . VAL A 1 192 ? 19.578 -28.172 -13.539 1 97.31 192 VAL A N 1
ATOM 1420 C CA . VAL A 1 192 ? 20.766 -28.969 -13.312 1 97.31 192 VAL A CA 1
ATOM 1421 C C . VAL A 1 192 ? 20.578 -30.359 -13.891 1 97.31 192 VAL A C 1
ATOM 1423 O O . VAL A 1 192 ? 21.469 -30.891 -14.578 1 97.31 192 VAL A O 1
ATOM 1426 N N . ALA A 1 193 ? 19.422 -30.969 -13.586 1 96.94 193 ALA A N 1
ATOM 1427 C CA . ALA A 1 193 ? 19.109 -32.312 -14.102 1 96.94 193 ALA A CA 1
ATOM 1428 C C . ALA A 1 193 ? 19.125 -32.312 -15.625 1 96.94 193 ALA A C 1
ATOM 1430 O O . ALA A 1 193 ? 19.469 -33.344 -16.234 1 96.94 193 ALA A O 1
ATOM 1431 N N . LEU A 1 194 ? 18.828 -31.203 -16.281 1 95.5 194 LEU A N 1
ATOM 1432 C CA . LEU A 1 194 ? 18.781 -31.078 -17.734 1 95.5 194 LEU A CA 1
ATOM 1433 C C . LEU A 1 194 ? 20.172 -30.797 -18.297 1 95.5 194 LEU A C 1
ATOM 1435 O O . LEU A 1 194 ? 20.359 -30.766 -19.516 1 95.5 194 LEU A O 1
ATOM 1439 N N . GLY A 1 195 ? 21.109 -30.484 -17.438 1 94.88 195 GLY A N 1
ATOM 1440 C CA . GLY A 1 195 ? 22.469 -30.172 -17.859 1 94.88 195 GLY A CA 1
ATOM 1441 C C . GLY A 1 195 ? 22.641 -28.719 -18.25 1 94.88 195 GLY A C 1
ATOM 1442 O O . GLY A 1 195 ? 23.625 -28.344 -18.891 1 94.88 195 GLY A O 1
ATOM 1443 N N . GLN A 1 196 ? 21.703 -27.875 -17.844 1 94.25 196 GLN A N 1
ATOM 1444 C CA . GLN A 1 196 ? 21.75 -26.453 -18.203 1 94.25 196 GLN A CA 1
ATOM 1445 C C . GLN A 1 196 ? 22.469 -25.641 -17.125 1 94.25 196 GLN A C 1
ATOM 1447 O O . GLN A 1 196 ? 22.828 -24.484 -17.359 1 94.25 196 GLN A O 1
ATOM 1452 N N . ARG A 1 197 ? 22.594 -26.172 -15.938 1 95 197 ARG A N 1
ATOM 1453 C CA . ARG A 1 197 ? 23.297 -25.625 -14.789 1 95 197 ARG A CA 1
ATOM 1454 C C . ARG A 1 197 ? 24.188 -26.672 -14.133 1 95 197 ARG A C 1
ATOM 1456 O O . ARG A 1 197 ? 23.844 -27.844 -14.094 1 95 197 ARG A O 1
ATOM 1463 N N . ALA A 1 198 ? 25.297 -26.219 -13.648 1 97 198 ALA A N 1
ATOM 1464 C CA . ALA A 1 198 ? 26.281 -27.172 -13.133 1 97 198 ALA A CA 1
ATOM 1465 C C . ALA A 1 198 ? 25.859 -27.719 -11.773 1 97 198 ALA A C 1
ATOM 1467 O O . ALA A 1 198 ? 26.094 -28.875 -11.461 1 97 198 ALA A O 1
ATOM 1468 N N . GLN A 1 199 ? 25.312 -26.844 -11 1 97.75 199 GLN A N 1
ATOM 1469 C CA . GLN A 1 199 ? 24.953 -27.219 -9.641 1 97.75 199 GLN A CA 1
ATOM 1470 C C . GLN A 1 199 ? 23.922 -26.25 -9.062 1 97.75 199 GLN A C 1
ATOM 1472 O O . GLN A 1 199 ? 23.688 -25.188 -9.617 1 97.75 199 GLN A O 1
ATOM 1477 N N . VAL A 1 200 ? 23.266 -26.672 -8.039 1 97.81 200 VAL A N 1
ATOM 1478 C CA . VAL A 1 200 ? 22.359 -25.812 -7.301 1 97.81 200 VAL A CA 1
ATOM 1479 C C . VAL A 1 200 ? 23.047 -25.266 -6.062 1 97.81 200 VAL A C 1
ATOM 1481 O O . VAL A 1 200 ? 23.859 -25.953 -5.434 1 97.81 200 VAL A O 1
ATOM 1484 N N . GLN A 1 201 ? 22.766 -24 -5.746 1 96.69 201 GLN A N 1
ATOM 1485 C CA . GLN A 1 201 ? 23.281 -23.375 -4.531 1 96.69 201 GLN A CA 1
ATOM 1486 C C . GLN A 1 201 ? 22.281 -23.469 -3.387 1 96.69 201 GLN A C 1
ATOM 1488 O O . GLN A 1 201 ? 21.094 -23.219 -3.578 1 96.69 201 GLN A O 1
ATOM 1493 N N . ILE A 1 202 ? 22.766 -23.922 -2.27 1 97.62 202 ILE A N 1
ATOM 1494 C CA . ILE A 1 202 ? 21.984 -23.906 -1.036 1 97.62 202 ILE A CA 1
ATOM 1495 C C . ILE A 1 202 ? 22.438 -22.75 -0.15 1 97.62 202 ILE A C 1
ATOM 1497 O O . ILE A 1 202 ? 23.547 -22.766 0.391 1 97.62 202 ILE A O 1
ATOM 1501 N N . PHE A 1 203 ? 21.578 -21.797 0.042 1 96.38 203 PHE A N 1
ATOM 1502 C CA . PHE A 1 203 ? 21.984 -20.594 0.773 1 96.38 203 PHE A CA 1
ATOM 1503 C C . PHE A 1 203 ? 21.797 -20.797 2.273 1 96.38 203 PHE A C 1
ATOM 1505 O O . PHE A 1 203 ? 20.766 -20.406 2.832 1 96.38 203 PHE A O 1
ATOM 1512 N N . GLY A 1 204 ? 22.797 -21.281 2.879 1 95.38 204 GLY A N 1
ATOM 1513 C CA . GLY A 1 204 ? 22.781 -21.547 4.309 1 95.38 204 GLY A CA 1
ATOM 1514 C C . GLY A 1 204 ? 22.328 -22.953 4.645 1 95.38 204 GLY A C 1
ATOM 1515 O O . GLY A 1 204 ? 21.422 -23.5 3.992 1 95.38 204 GLY A O 1
ATOM 1516 N N . GLU A 1 205 ? 22.922 -23.547 5.645 1 95.94 205 GLU A N 1
ATOM 1517 C CA . GLU A 1 205 ? 22.531 -24.859 6.133 1 95.94 205 GLU A CA 1
ATOM 1518 C C . GLU A 1 205 ? 22.469 -24.891 7.656 1 95.94 205 GLU A C 1
ATOM 1520 O O . GLU A 1 205 ? 22.547 -25.953 8.266 1 95.94 205 GLU A O 1
ATOM 1525 N N . ASP A 1 206 ? 22.422 -23.703 8.172 1 96.44 206 ASP A N 1
ATOM 1526 C CA . ASP A 1 206 ? 22.422 -23.578 9.625 1 96.44 206 ASP A CA 1
ATOM 1527 C C . ASP A 1 206 ? 21.203 -22.812 10.117 1 96.44 206 ASP A C 1
ATOM 1529 O O . ASP A 1 206 ? 21.266 -22.141 11.148 1 96.44 206 ASP A O 1
ATOM 1533 N N . TRP A 1 207 ? 20.219 -22.844 9.344 1 95.38 207 TRP A N 1
ATOM 1534 C CA . TRP A 1 207 ? 18.953 -22.25 9.773 1 95.38 207 TRP A CA 1
ATOM 1535 C C . TRP A 1 207 ? 18.312 -23.078 10.883 1 95.38 207 TRP A C 1
ATOM 1537 O O . TRP A 1 207 ? 18.594 -24.266 11.016 1 95.38 207 TRP A O 1
ATOM 1547 N N . PRO A 1 208 ? 17.469 -22.406 11.766 1 93.75 208 PRO A N 1
ATOM 1548 C CA . PRO A 1 208 ? 16.766 -23.156 12.812 1 93.75 208 PRO A CA 1
ATOM 1549 C C . PRO A 1 208 ? 15.602 -23.984 12.273 1 93.75 208 PRO A C 1
ATOM 1551 O O . PRO A 1 208 ? 14.453 -23.781 12.672 1 93.75 208 PRO A O 1
ATOM 1554 N N . THR A 1 209 ? 15.938 -24.922 11.352 1 95.38 209 THR A N 1
ATOM 1555 C CA . THR A 1 209 ? 14.992 -25.828 10.719 1 95.38 209 THR A CA 1
ATOM 1556 C C . THR A 1 209 ? 15.461 -27.266 10.836 1 95.38 209 THR A C 1
ATOM 1558 O O . THR A 1 209 ? 16.562 -27.531 11.328 1 95.38 209 THR A O 1
ATOM 1561 N N . THR A 1 210 ? 14.641 -28.203 10.484 1 94.31 210 THR A N 1
ATOM 1562 C CA . THR A 1 210 ? 14.844 -29.625 10.734 1 94.31 210 THR A CA 1
ATOM 1563 C C . THR A 1 210 ? 16.188 -30.078 10.156 1 94.31 210 THR A C 1
ATOM 1565 O O . THR A 1 210 ? 16.859 -30.922 10.75 1 94.31 210 THR A O 1
ATOM 1568 N N . ASP A 1 211 ? 16.547 -29.531 8.977 1 97.06 211 ASP A N 1
ATOM 1569 C CA . ASP A 1 211 ? 17.797 -30 8.367 1 97.06 211 ASP A CA 1
ATOM 1570 C C . ASP A 1 211 ? 18.734 -28.828 8.094 1 97.06 211 ASP A C 1
ATOM 1572 O O . ASP A 1 211 ? 19.641 -28.953 7.27 1 97.06 211 ASP A O 1
ATOM 1576 N N . GLY A 1 212 ? 18.391 -27.719 8.648 1 97 212 GLY A N 1
ATOM 1577 C CA . GLY A 1 212 ? 19.281 -26.562 8.586 1 97 212 GLY A CA 1
ATOM 1578 C C . GLY A 1 212 ? 19.047 -25.703 7.363 1 97 212 GLY A C 1
ATOM 1579 O O . GLY A 1 212 ? 19.672 -24.656 7.215 1 97 212 GLY A O 1
ATOM 1580 N N . THR A 1 213 ? 18.219 -26.062 6.469 1 97.62 213 THR A N 1
ATOM 1581 C CA . THR A 1 213 ? 17.953 -25.266 5.273 1 97.62 213 THR A CA 1
ATOM 1582 C C . THR A 1 213 ? 16.547 -24.672 5.316 1 97.62 213 THR A C 1
ATOM 1584 O O . THR A 1 213 ? 15.695 -25.141 6.074 1 97.62 213 THR A O 1
ATOM 1587 N N . CYS A 1 214 ? 16.266 -23.609 4.539 1 95.5 214 CYS A N 1
ATOM 1588 C CA . CYS A 1 214 ? 15.016 -22.875 4.598 1 95.5 214 CYS A CA 1
ATOM 1589 C C . CYS A 1 214 ? 13.836 -23.75 4.211 1 95.5 214 CYS A C 1
ATOM 1591 O O . CYS A 1 214 ? 13.969 -24.641 3.371 1 95.5 214 CYS A O 1
ATOM 1593 N N . ILE A 1 215 ? 12.742 -23.5 4.879 1 95.62 215 ILE A N 1
ATOM 1594 C CA . ILE A 1 215 ? 11.5 -24.234 4.617 1 95.62 215 ILE A CA 1
ATOM 1595 C C . ILE A 1 215 ? 10.5 -23.312 3.92 1 95.62 215 ILE A C 1
ATOM 1597 O O . ILE A 1 215 ? 10.273 -22.188 4.359 1 95.62 215 ILE A O 1
ATOM 1601 N N . ARG A 1 216 ? 10.016 -23.719 2.783 1 96.25 216 ARG A N 1
ATOM 1602 C CA . ARG A 1 216 ? 8.977 -23.016 2.039 1 96.25 216 ARG A CA 1
ATOM 1603 C C . ARG A 1 216 ? 7.777 -23.922 1.771 1 96.25 216 ARG A C 1
ATOM 1605 O O . ARG A 1 216 ? 7.93 -25.141 1.646 1 96.25 216 ARG A O 1
ATOM 1612 N N . ASP A 1 217 ? 6.629 -23.328 1.729 1 96.06 217 ASP A N 1
ATOM 1613 C CA . ASP A 1 217 ? 5.379 -24.016 1.387 1 96.06 217 ASP A CA 1
ATOM 1614 C C . ASP A 1 217 ? 5.164 -24.031 -0.125 1 96.06 217 ASP A C 1
ATOM 1616 O O . ASP A 1 217 ? 5.195 -22.984 -0.778 1 96.06 217 ASP A O 1
ATOM 1620 N N . TYR A 1 218 ? 4.941 -25.25 -0.691 1 96.5 218 TYR A N 1
ATOM 1621 C CA . TYR A 1 218 ? 4.746 -25.406 -2.129 1 96.5 218 TYR A CA 1
ATOM 1622 C C . TYR A 1 218 ? 3.328 -25.859 -2.443 1 96.5 218 TYR A C 1
ATOM 1624 O O . TYR A 1 218 ? 2.822 -26.797 -1.823 1 96.5 218 TYR A O 1
ATOM 1632 N N . ILE A 1 219 ? 2.734 -25.219 -3.389 1 97.12 219 ILE A N 1
ATOM 1633 C CA . ILE A 1 219 ? 1.401 -25.578 -3.863 1 97.12 219 ILE A CA 1
ATOM 1634 C C . ILE A 1 219 ? 1.47 -25.984 -5.332 1 97.12 219 ILE A C 1
ATOM 1636 O O . ILE A 1 219 ? 2.156 -25.344 -6.133 1 97.12 219 ILE A O 1
ATOM 1640 N N . HIS A 1 220 ? 0.857 -27.141 -5.656 1 97.94 220 HIS A N 1
ATOM 1641 C CA . HIS A 1 220 ? 0.759 -27.547 -7.055 1 97.94 220 HIS A CA 1
ATOM 1642 C C . HIS A 1 220 ? -0.062 -26.531 -7.859 1 97.94 220 HIS A C 1
ATOM 1644 O O . HIS A 1 220 ? -1.139 -26.125 -7.426 1 97.94 220 HIS A O 1
ATOM 1650 N N . VAL A 1 221 ? 0.362 -26.172 -9.016 1 98.56 221 VAL A N 1
ATOM 1651 C CA . VAL A 1 221 ? -0.235 -25.094 -9.805 1 98.56 221 VAL A CA 1
ATOM 1652 C C . VAL A 1 221 ? -1.667 -25.469 -10.188 1 98.56 221 VAL A C 1
ATOM 1654 O O . VAL A 1 221 ? -2.531 -24.594 -10.305 1 98.56 221 VAL A O 1
ATOM 1657 N N . THR A 1 222 ? -1.986 -26.75 -10.414 1 98.56 222 THR A N 1
ATOM 1658 C CA . THR A 1 222 ? -3.355 -27.156 -10.688 1 98.56 222 THR A CA 1
ATOM 1659 C C . THR A 1 222 ? -4.258 -26.906 -9.484 1 98.56 222 THR A C 1
ATOM 1661 O O . THR A 1 222 ? -5.398 -26.469 -9.641 1 98.56 222 THR A O 1
ATOM 1664 N N . ASP A 1 223 ? -3.766 -27.266 -8.281 1 98.31 223 ASP A N 1
ATOM 1665 C CA . ASP A 1 223 ? -4.512 -26.953 -7.062 1 98.31 223 ASP A CA 1
ATOM 1666 C C . ASP A 1 223 ? -4.73 -25.453 -6.914 1 98.31 223 ASP A C 1
ATOM 1668 O O . ASP A 1 223 ? -5.793 -25.016 -6.465 1 98.31 223 ASP A O 1
ATOM 1672 N N . LEU A 1 224 ? -3.682 -24.719 -7.234 1 98.56 224 LEU A N 1
ATOM 1673 C CA . LEU A 1 224 ? -3.799 -23.266 -7.203 1 98.56 224 LEU A CA 1
ATOM 1674 C C . LEU A 1 224 ? -4.883 -22.781 -8.164 1 98.56 224 LEU A C 1
ATOM 1676 O O . LEU A 1 224 ? -5.684 -21.922 -7.816 1 98.56 224 LEU A O 1
ATOM 1680 N N . ALA A 1 225 ? -4.895 -23.281 -9.383 1 98.75 225 ALA A N 1
ATOM 1681 C CA . ALA A 1 225 ? -5.906 -22.922 -10.375 1 98.75 225 ALA A CA 1
ATOM 1682 C C . ALA A 1 225 ? -7.309 -23.25 -9.867 1 98.75 225 ALA A C 1
ATOM 1684 O O . ALA A 1 225 ? -8.242 -22.469 -10.07 1 98.75 225 ALA A O 1
ATOM 1685 N N . ASP A 1 226 ? -7.449 -24.375 -9.211 1 98.56 226 ASP A N 1
ATOM 1686 C CA . ASP A 1 226 ? -8.742 -24.75 -8.656 1 98.56 226 ASP A CA 1
ATOM 1687 C C . ASP A 1 226 ? -9.203 -23.75 -7.594 1 98.56 226 ASP A C 1
ATOM 1689 O O . ASP A 1 226 ? -10.398 -23.469 -7.477 1 98.56 226 ASP A O 1
ATOM 1693 N N . ALA A 1 227 ? -8.266 -23.312 -6.824 1 98.75 227 ALA A N 1
ATOM 1694 C CA . ALA A 1 227 ? -8.602 -22.281 -5.848 1 98.75 227 ALA A CA 1
ATOM 1695 C C . ALA A 1 227 ? -9.125 -21.016 -6.539 1 98.75 227 ALA A C 1
ATOM 1697 O O . ALA A 1 227 ? -10.039 -20.359 -6.035 1 98.75 227 ALA A O 1
ATOM 1698 N N . HIS A 1 228 ? -8.516 -20.609 -7.676 1 98.88 228 HIS A N 1
ATOM 1699 C CA . HIS A 1 228 ? -8.977 -19.453 -8.43 1 98.88 228 HIS A CA 1
ATOM 1700 C C . HIS A 1 228 ? -10.406 -19.641 -8.906 1 98.88 228 HIS A C 1
ATOM 1702 O O . HIS A 1 228 ? -11.203 -18.703 -8.891 1 98.88 228 HIS A O 1
ATOM 1708 N N . LEU A 1 229 ? -10.781 -20.844 -9.336 1 98.62 229 LEU A N 1
ATOM 1709 C CA . LEU A 1 229 ? -12.148 -21.141 -9.766 1 98.62 229 LEU A CA 1
ATOM 1710 C C . LEU A 1 229 ? -13.133 -20.969 -8.609 1 98.62 229 LEU A C 1
ATOM 1712 O O . LEU A 1 229 ? -14.172 -20.328 -8.773 1 98.62 229 LEU A O 1
ATOM 1716 N N . LEU A 1 230 ? -12.766 -21.547 -7.492 1 98.75 230 LEU A N 1
ATOM 1717 C CA . LEU A 1 230 ? -13.633 -21.453 -6.324 1 98.75 230 LEU A CA 1
ATOM 1718 C C . LEU A 1 230 ? -13.766 -20 -5.867 1 98.75 230 LEU A C 1
ATOM 1720 O O . LEU A 1 230 ? -14.844 -19.562 -5.457 1 98.75 230 LEU A O 1
ATOM 1724 N N . ALA A 1 231 ? -12.648 -19.281 -5.922 1 98.88 231 ALA A N 1
ATOM 1725 C CA . ALA A 1 231 ? -12.656 -17.859 -5.566 1 98.88 231 ALA A CA 1
ATOM 1726 C C . ALA A 1 231 ? -13.594 -17.078 -6.477 1 98.88 231 ALA A C 1
ATOM 1728 O O . ALA A 1 231 ? -14.352 -16.234 -6.004 1 98.88 231 ALA A O 1
ATOM 1729 N N . LEU A 1 232 ? -13.5 -17.328 -7.773 1 98.75 232 LEU A N 1
ATOM 1730 C CA . LEU A 1 232 ? -14.352 -16.672 -8.758 1 98.75 232 LEU A CA 1
ATOM 1731 C C . LEU A 1 232 ? -15.828 -16.891 -8.438 1 98.75 232 LEU A C 1
ATOM 1733 O O . LEU A 1 232 ? -16.625 -15.953 -8.445 1 98.75 232 LEU A O 1
ATOM 1737 N N . GLU A 1 233 ? -16.156 -18.094 -8.094 1 98 233 GLU A N 1
ATOM 1738 C CA . GLU A 1 233 ? -17.547 -18.484 -7.82 1 98 233 GLU A CA 1
ATOM 1739 C C . GLU A 1 233 ? -18.031 -17.875 -6.508 1 98 233 GLU A C 1
ATOM 1741 O O . GLU A 1 233 ? -19.219 -17.562 -6.367 1 98 233 GLU A O 1
ATOM 1746 N N . SER A 1 234 ? -17.156 -17.688 -5.617 1 98.12 234 SER A N 1
ATOM 1747 C CA . SER A 1 234 ? -17.531 -17.281 -4.27 1 98.12 234 SER A CA 1
ATOM 1748 C C . SER A 1 234 ? -17.516 -15.773 -4.121 1 98.12 234 SER A C 1
ATOM 1750 O O . SER A 1 234 ? -17.969 -15.234 -3.102 1 98.12 234 SER A O 1
ATOM 1752 N N . ALA A 1 235 ? -17 -15.07 -5.113 1 98.56 235 ALA A N 1
ATOM 1753 C CA . ALA A 1 235 ? -16.891 -13.617 -5.027 1 98.56 235 ALA A CA 1
ATOM 1754 C C . ALA A 1 235 ? -18.25 -12.977 -4.773 1 98.56 235 ALA A C 1
ATOM 1756 O O . ALA A 1 235 ? -19.219 -13.289 -5.461 1 98.56 235 ALA A O 1
ATOM 1757 N N . ALA A 1 236 ? -18.312 -12.117 -3.764 1 98.31 236 ALA A N 1
ATOM 1758 C CA . ALA A 1 236 ? -19.562 -11.469 -3.363 1 98.31 236 ALA A CA 1
ATOM 1759 C C . ALA A 1 236 ? -19.484 -9.961 -3.559 1 98.31 236 ALA A C 1
ATOM 1761 O O . ALA A 1 236 ? -18.469 -9.336 -3.203 1 98.31 236 ALA A O 1
ATOM 1762 N N . PRO A 1 237 ? -20.547 -9.359 -4.113 1 98.44 237 PRO A N 1
ATOM 1763 C CA . PRO A 1 237 ? -20.516 -7.922 -4.391 1 98.44 237 PRO A CA 1
ATOM 1764 C C . PRO A 1 237 ? -20.141 -7.09 -3.164 1 98.44 237 PRO A C 1
ATOM 1766 O O . PRO A 1 237 ? -20.688 -7.316 -2.078 1 98.44 237 PRO A O 1
ATOM 1769 N N . GLY A 1 238 ? -19.25 -6.168 -3.352 1 98.5 238 GLY A N 1
ATOM 1770 C CA . GLY A 1 238 ? -18.891 -5.199 -2.326 1 98.5 238 GLY A CA 1
ATOM 1771 C C . GLY A 1 238 ? -17.953 -5.762 -1.272 1 98.5 238 GLY A C 1
ATOM 1772 O O . GLY A 1 238 ? -17.672 -5.098 -0.272 1 98.5 238 GLY A O 1
ATOM 1773 N N . GLN A 1 239 ? -17.453 -6.988 -1.485 1 98.62 239 GLN A N 1
ATOM 1774 C CA . GLN A 1 239 ? -16.547 -7.621 -0.527 1 98.62 239 GLN A CA 1
ATOM 1775 C C . GLN A 1 239 ? -15.195 -7.918 -1.162 1 98.62 239 GLN A C 1
ATOM 1777 O O . GLN A 1 239 ? -15.125 -8.281 -2.338 1 98.62 239 GLN A O 1
ATOM 1782 N N . HIS A 1 240 ? -14.234 -7.699 -0.432 1 98.81 240 HIS A N 1
ATOM 1783 C CA . HIS A 1 240 ? -12.891 -8.156 -0.78 1 98.81 240 HIS A CA 1
ATOM 1784 C C . HIS A 1 240 ? -12.383 -9.188 0.225 1 98.81 240 HIS A C 1
ATOM 1786 O O . HIS A 1 240 ? -12.062 -8.844 1.363 1 98.81 240 HIS A O 1
ATOM 1792 N N . ARG A 1 241 ? -12.367 -10.43 -0.21 1 98.75 241 ARG A N 1
ATOM 1793 C CA . ARG A 1 241 ? -11.883 -11.5 0.655 1 98.75 241 ARG A CA 1
ATOM 1794 C C . ARG A 1 241 ? -10.461 -11.906 0.282 1 98.75 241 ARG A C 1
ATOM 1796 O O . ARG A 1 241 ? -10.102 -11.93 -0.898 1 98.75 241 ARG A O 1
ATOM 1803 N N . ILE A 1 242 ? -9.625 -12.242 1.252 1 98.75 242 ILE A N 1
ATOM 1804 C CA . ILE A 1 242 ? -8.234 -12.617 1.05 1 98.75 242 ILE A CA 1
ATOM 1805 C C . ILE A 1 242 ? -7.977 -14.008 1.635 1 98.75 242 ILE A C 1
ATOM 1807 O O . ILE A 1 242 ? -8.367 -14.289 2.77 1 98.75 242 ILE A O 1
ATOM 1811 N N . TYR A 1 243 ? -7.336 -14.891 0.895 1 98.69 243 TYR A N 1
ATOM 1812 C CA . TYR A 1 243 ? -7.02 -16.234 1.345 1 98.69 243 TYR A CA 1
ATOM 1813 C C . TYR A 1 243 ? -5.547 -16.562 1.114 1 98.69 243 TYR A C 1
ATOM 1815 O O . TYR A 1 243 ? -4.996 -16.25 0.055 1 98.69 243 TYR A O 1
ATOM 1823 N N . ASN A 1 244 ? -4.941 -17.109 2.092 1 98.12 244 ASN A N 1
ATOM 1824 C CA . ASN A 1 244 ? -3.641 -17.734 1.9 1 98.12 244 ASN A CA 1
ATOM 1825 C C . ASN A 1 244 ? -3.783 -19.125 1.28 1 98.12 244 ASN A C 1
ATOM 1827 O O . ASN A 1 244 ? -4.711 -19.859 1.612 1 98.12 244 ASN A O 1
ATOM 1831 N N . LEU A 1 245 ? -2.918 -19.359 0.377 1 97.94 245 LEU A N 1
ATOM 1832 C CA . LEU A 1 245 ? -2.916 -20.688 -0.226 1 97.94 245 LEU A CA 1
ATOM 1833 C C . LEU A 1 245 ? -1.558 -21.359 -0.056 1 97.94 245 LEU A C 1
ATOM 1835 O O . LEU A 1 245 ? -0.531 -20.812 -0.452 1 97.94 245 LEU A O 1
ATOM 1839 N N . GLY A 1 246 ? -1.494 -22.438 0.499 1 94.31 246 GLY A N 1
ATOM 1840 C CA . GLY A 1 246 ? -0.371 -23.344 0.71 1 94.31 246 GLY A CA 1
ATOM 1841 C C . GLY A 1 246 ? -0.794 -24.734 1.138 1 94.31 246 GLY A C 1
ATOM 1842 O O . GLY A 1 246 ? -1.985 -25 1.31 1 94.31 246 GLY A O 1
ATOM 1843 N N . ASN A 1 247 ? 0.116 -25.594 1.192 1 90.75 247 ASN A N 1
ATOM 1844 C CA . ASN A 1 247 ? -0.179 -26.969 1.61 1 90.75 247 ASN A CA 1
ATOM 1845 C C . ASN A 1 247 ? -0.13 -27.109 3.129 1 90.75 247 ASN A C 1
ATOM 1847 O O . ASN A 1 247 ? -0.578 -28.125 3.676 1 90.75 247 ASN A O 1
ATOM 1851 N N . GLY A 1 248 ? 0.268 -26.078 3.768 1 87.25 248 GLY A N 1
ATOM 1852 C CA . GLY A 1 248 ? 0.303 -26.078 5.223 1 87.25 248 GLY A CA 1
ATOM 1853 C C . GLY A 1 248 ? 1.497 -26.828 5.793 1 87.25 248 GLY A C 1
ATOM 1854 O O . GLY A 1 248 ? 1.738 -26.781 7 1 87.25 248 GLY A O 1
ATOM 1855 N N . THR A 1 249 ? 2.02 -27.484 4.797 1 84.62 249 THR A N 1
ATOM 1856 C CA . THR A 1 249 ? 3.266 -28.156 5.145 1 84.62 249 THR A CA 1
ATOM 1857 C C . THR A 1 249 ? 4.438 -27.562 4.367 1 84.62 249 THR A C 1
ATOM 1859 O O . THR A 1 249 ? 4.25 -27 3.283 1 84.62 249 THR A O 1
ATOM 1862 N N . GLY A 1 250 ? 5.496 -27.344 4.789 1 92.81 250 GLY A N 1
ATOM 1863 C CA . GLY A 1 250 ? 6.707 -26.828 4.172 1 92.81 250 GLY A CA 1
ATOM 1864 C C . GLY A 1 250 ? 7.723 -27.906 3.865 1 92.81 250 GLY A C 1
ATOM 1865 O O . GLY A 1 250 ? 7.598 -29.047 4.344 1 92.81 250 GLY A O 1
ATOM 1866 N N . PHE A 1 251 ? 8.469 -27.578 2.83 1 96.69 251 PHE A N 1
ATOM 1867 C CA . PHE A 1 251 ? 9.602 -28.422 2.482 1 96.69 251 PHE A CA 1
ATOM 1868 C C . PHE A 1 251 ? 10.906 -27.625 2.531 1 96.69 251 PHE A C 1
ATOM 1870 O O . PHE A 1 251 ? 10.953 -26.469 2.111 1 96.69 251 PHE A O 1
ATOM 1877 N N . SER A 1 252 ? 11.883 -28.297 3.074 1 97.38 252 SER A N 1
ATOM 1878 C CA . SER A 1 252 ? 13.188 -27.656 3.109 1 97.38 252 SER A CA 1
ATOM 1879 C C . SER A 1 252 ? 13.852 -27.672 1.736 1 97.38 252 SER A C 1
ATOM 1881 O O . SER A 1 252 ? 13.438 -28.438 0.853 1 97.38 252 SER A O 1
ATOM 1883 N N . VAL A 1 253 ? 14.844 -26.844 1.572 1 98.12 253 VAL A N 1
ATOM 1884 C CA . VAL A 1 253 ? 15.609 -26.797 0.328 1 98.12 253 VAL A CA 1
ATOM 1885 C C . VAL A 1 253 ? 16.188 -28.172 0.033 1 98.12 253 VAL A C 1
ATOM 1887 O O . VAL A 1 253 ? 16.109 -28.656 -1.097 1 98.12 253 VAL A O 1
ATOM 1890 N N . LYS A 1 254 ? 16.719 -28.828 1.05 1 98.25 254 LYS A N 1
ATOM 1891 C CA . LYS A 1 254 ? 17.328 -30.141 0.882 1 98.25 254 LYS A CA 1
ATOM 1892 C C . LYS A 1 254 ? 16.297 -31.188 0.492 1 98.25 254 LYS A C 1
ATOM 1894 O O . LYS A 1 254 ? 16.547 -32.062 -0.348 1 98.25 254 LYS A O 1
ATOM 1899 N N . GLN A 1 255 ? 15.156 -31.125 1.128 1 98.06 255 GLN A N 1
ATOM 1900 C CA . GLN A 1 255 ? 14.078 -32.062 0.775 1 98.06 255 GLN A CA 1
ATOM 1901 C C . GLN A 1 255 ? 13.68 -31.891 -0.69 1 98.06 255 GLN A C 1
ATOM 1903 O O . GLN A 1 255 ? 13.43 -32.875 -1.379 1 98.06 255 GLN A O 1
ATOM 1908 N N . VAL A 1 256 ? 13.594 -30.656 -1.169 1 98.5 256 VAL A N 1
ATOM 1909 C CA . VAL A 1 256 ? 13.242 -30.391 -2.559 1 98.5 256 VAL A CA 1
ATOM 1910 C C . VAL A 1 256 ? 14.305 -30.969 -3.486 1 98.5 256 VAL A C 1
ATOM 1912 O O . VAL A 1 256 ? 13.977 -31.656 -4.453 1 98.5 256 VAL A O 1
ATOM 1915 N N . ILE A 1 257 ? 15.547 -30.734 -3.195 1 98.62 257 ILE A N 1
ATOM 1916 C CA . ILE A 1 257 ? 16.641 -31.219 -4.02 1 98.62 257 ILE A CA 1
ATOM 1917 C C . ILE A 1 257 ? 16.641 -32.75 -4.051 1 98.62 257 ILE A C 1
ATOM 1919 O O . ILE A 1 257 ? 16.75 -33.344 -5.117 1 98.62 257 ILE A O 1
ATOM 1923 N N . ASP A 1 258 ? 16.453 -33.344 -2.9 1 98.56 258 ASP A N 1
ATOM 1924 C CA . ASP A 1 258 ? 16.438 -34.812 -2.807 1 98.56 258 ASP A CA 1
ATOM 1925 C C . ASP A 1 258 ? 15.266 -35.406 -3.598 1 98.56 258 ASP A C 1
ATOM 1927 O O . ASP A 1 258 ? 15.414 -36.438 -4.262 1 98.56 258 ASP A O 1
ATOM 1931 N N . THR A 1 259 ? 14.133 -34.812 -3.414 1 98.69 259 THR A N 1
ATOM 1932 C CA . THR A 1 259 ? 12.977 -35.25 -4.176 1 98.69 259 THR A CA 1
ATOM 1933 C C . THR A 1 259 ? 13.234 -35.125 -5.672 1 98.69 259 THR A C 1
ATOM 1935 O O . THR A 1 259 ? 12.859 -36.031 -6.449 1 98.69 259 THR A O 1
ATOM 1938 N N . CYS A 1 260 ? 13.828 -34.031 -6.098 1 98.75 260 CYS A N 1
ATOM 1939 C CA . CYS A 1 260 ? 14.164 -33.844 -7.504 1 98.75 260 CYS A CA 1
ATOM 1940 C C . CYS A 1 260 ? 15.133 -34.938 -7.977 1 98.75 260 CYS A C 1
ATOM 1942 O O . CYS A 1 260 ? 15.008 -35.438 -9.094 1 98.75 260 CYS A O 1
ATOM 1944 N N . ARG A 1 261 ? 16.156 -35.281 -7.145 1 98.69 261 ARG A N 1
ATOM 1945 C CA . ARG A 1 261 ? 17.062 -36.375 -7.469 1 98.69 261 ARG A CA 1
ATOM 1946 C C . ARG A 1 261 ? 16.297 -37.688 -7.711 1 98.69 261 ARG A C 1
ATOM 1948 O O . ARG A 1 261 ? 16.547 -38.375 -8.703 1 98.69 261 ARG A O 1
ATOM 1955 N N . LYS A 1 262 ? 15.438 -37.938 -6.812 1 98.62 262 LYS A N 1
ATOM 1956 C CA . LYS A 1 262 ? 14.648 -39.156 -6.883 1 98.62 262 LYS A CA 1
ATOM 1957 C C . LYS A 1 262 ? 13.812 -39.188 -8.156 1 98.62 262 LYS A C 1
ATOM 1959 O O . LYS A 1 262 ? 13.797 -40.188 -8.867 1 98.62 262 LYS A O 1
ATOM 1964 N N . VAL A 1 263 ? 13.117 -38.188 -8.469 1 98.62 263 VAL A N 1
ATOM 1965 C CA . VAL A 1 263 ? 12.156 -38.125 -9.57 1 98.62 263 VAL A CA 1
ATOM 1966 C C . VAL A 1 263 ? 12.891 -38.094 -10.906 1 98.62 263 VAL A C 1
ATOM 1968 O O . VAL A 1 263 ? 12.461 -38.75 -11.867 1 98.62 263 VAL A O 1
ATOM 1971 N N . THR A 1 264 ? 14.008 -37.406 -10.977 1 98.12 264 THR A N 1
ATOM 1972 C CA . THR A 1 264 ? 14.703 -37.219 -12.242 1 98.12 264 THR A CA 1
ATOM 1973 C C . THR A 1 264 ? 15.68 -38.375 -12.492 1 98.12 264 THR A C 1
ATOM 1975 O O . THR A 1 264 ? 16.078 -38.625 -13.633 1 98.12 264 THR A O 1
ATOM 1978 N N . GLY A 1 265 ? 16.172 -38.969 -11.383 1 97.88 265 GLY A N 1
ATOM 1979 C CA . GLY A 1 265 ? 17.219 -39.969 -11.469 1 97.88 265 GLY A CA 1
ATOM 1980 C C . GLY A 1 265 ? 18.594 -39.344 -11.688 1 97.88 265 GLY A C 1
ATOM 1981 O O . GLY A 1 265 ? 19.562 -40.062 -11.977 1 97.88 265 GLY A O 1
ATOM 1982 N N . HIS A 1 266 ? 18.734 -38.094 -11.617 1 97.62 266 HIS A N 1
ATOM 1983 C CA . HIS A 1 266 ? 19.984 -37.375 -11.805 1 97.62 266 HIS A CA 1
ATOM 1984 C C . HIS A 1 266 ? 20.609 -37.031 -10.469 1 97.62 266 HIS A C 1
ATOM 1986 O O . HIS A 1 266 ? 19.906 -36.719 -9.5 1 97.62 266 HIS A O 1
ATOM 1992 N N . PRO A 1 267 ? 21.953 -37 -10.367 1 97.62 267 PRO A N 1
ATOM 1993 C CA . PRO A 1 267 ? 22.625 -36.75 -9.086 1 97.62 267 PRO A CA 1
ATOM 1994 C C . PRO A 1 267 ? 22.375 -35.344 -8.562 1 97.62 267 PRO A C 1
ATOM 1996 O O . PRO A 1 267 ? 22.391 -35.094 -7.352 1 97.62 267 PRO A O 1
ATOM 1999 N N . ILE A 1 268 ? 22.156 -34.312 -9.305 1 98.25 268 ILE A N 1
ATOM 2000 C CA . ILE A 1 268 ? 21.922 -32.906 -9.016 1 98.25 268 ILE A CA 1
ATOM 2001 C C . ILE A 1 268 ? 22.938 -32.406 -7.992 1 98.25 268 ILE A C 1
ATOM 2003 O O . ILE A 1 268 ? 22.641 -32.281 -6.805 1 98.25 268 ILE A O 1
ATOM 2007 N N . PRO A 1 269 ? 24.125 -32.094 -8.461 1 98.44 269 PRO A N 1
ATOM 2008 C CA . PRO A 1 269 ? 25.125 -31.547 -7.547 1 98.44 269 PRO A CA 1
ATOM 2009 C C . PRO A 1 269 ? 24.641 -30.266 -6.863 1 98.44 269 PRO A C 1
ATOM 2011 O O . PRO A 1 269 ? 23.984 -29.438 -7.496 1 98.44 269 PRO A O 1
ATOM 2014 N N . ALA A 1 270 ? 24.875 -30.188 -5.562 1 98.06 270 ALA A N 1
ATOM 2015 C CA . ALA A 1 270 ? 24.5 -29.031 -4.766 1 98.06 270 ALA A CA 1
ATOM 2016 C C . ALA A 1 270 ? 25.656 -28.547 -3.91 1 98.06 270 ALA A C 1
ATOM 2018 O O . ALA A 1 270 ? 26.422 -29.344 -3.379 1 98.06 270 ALA A O 1
ATOM 2019 N N . LYS A 1 271 ? 25.812 -27.203 -3.867 1 97.88 271 LYS A N 1
ATOM 2020 C CA . LYS A 1 271 ? 26.844 -26.578 -3.055 1 97.88 271 LYS A CA 1
ATOM 2021 C C . LYS A 1 271 ? 26.25 -25.594 -2.062 1 97.88 271 LYS A C 1
ATOM 2023 O O . LYS A 1 271 ? 25.344 -24.828 -2.406 1 97.88 271 LYS A O 1
ATOM 2028 N N . VAL A 1 272 ? 26.797 -25.609 -0.828 1 97.25 272 VAL A N 1
ATOM 2029 C CA . VAL A 1 272 ? 26.328 -24.672 0.198 1 97.25 272 VAL A CA 1
ATOM 2030 C C . VAL A 1 272 ? 26.969 -23.312 -0.021 1 97.25 272 VAL A C 1
ATOM 2032 O O . VAL A 1 272 ? 28.172 -23.203 -0.241 1 97.25 272 VAL A O 1
ATOM 2035 N N . ALA A 1 273 ? 26.219 -22.359 -0.092 1 96.44 273 ALA A N 1
ATOM 2036 C CA . ALA A 1 273 ? 26.609 -20.953 -0.177 1 96.44 273 ALA A CA 1
ATOM 2037 C C . ALA A 1 273 ? 26.203 -20.188 1.074 1 96.44 273 ALA A C 1
ATOM 2039 O O . ALA A 1 273 ? 25.438 -20.688 1.899 1 96.44 273 ALA A O 1
ATOM 2040 N N . PRO A 1 274 ? 26.797 -18.984 1.337 1 94.75 274 PRO A N 1
ATOM 2041 C CA . PRO A 1 274 ? 26.391 -18.188 2.494 1 94.75 274 PRO A CA 1
ATOM 2042 C C . PRO A 1 274 ? 24.906 -17.859 2.484 1 94.75 274 PRO A C 1
ATOM 2044 O O . PRO A 1 274 ? 24.281 -17.797 1.417 1 94.75 274 PRO A O 1
ATOM 2047 N N . ARG A 1 275 ? 24.391 -17.641 3.674 1 92.75 275 ARG A N 1
ATOM 2048 C CA . ARG A 1 275 ? 23 -17.219 3.811 1 92.75 275 ARG A CA 1
ATOM 2049 C C . ARG A 1 275 ? 22.75 -15.938 3.023 1 92.75 275 ARG A C 1
ATOM 2051 O O . ARG A 1 275 ? 23.625 -15.078 2.904 1 92.75 275 ARG A O 1
ATOM 2058 N N . ARG A 1 276 ? 21.609 -15.914 2.418 1 86 276 ARG A N 1
ATOM 2059 C CA . ARG A 1 276 ? 21.125 -14.648 1.881 1 86 276 ARG A CA 1
ATOM 2060 C C . ARG A 1 276 ? 20.469 -13.805 2.969 1 86 276 ARG A C 1
ATOM 2062 O O . ARG A 1 276 ? 19.562 -14.273 3.658 1 86 276 ARG A O 1
ATOM 2069 N N . ALA A 1 277 ? 20.906 -12.578 3.084 1 77.81 277 ALA A N 1
ATOM 2070 C CA . ALA A 1 277 ? 20.391 -11.695 4.125 1 77.81 277 ALA A CA 1
ATOM 2071 C C . ALA A 1 277 ? 18.891 -11.484 3.975 1 77.81 277 ALA A C 1
ATOM 2073 O O . ALA A 1 277 ? 18.391 -11.242 2.869 1 77.81 277 ALA A O 1
ATOM 2074 N N . GLY A 1 278 ? 18.156 -11.781 5.09 1 75.31 278 GLY A N 1
ATOM 2075 C CA . GLY A 1 278 ? 16.734 -11.453 5.121 1 75.31 278 GLY A CA 1
ATOM 2076 C C . GLY A 1 278 ? 15.844 -12.633 4.762 1 75.31 278 GLY A C 1
ATOM 2077 O O . GLY A 1 278 ? 14.617 -12.523 4.824 1 75.31 278 GLY A O 1
ATOM 2078 N N . ASP A 1 279 ? 16.5 -13.695 4.383 1 83.88 279 ASP A N 1
ATOM 2079 C CA . ASP A 1 279 ? 15.664 -14.852 4.066 1 83.88 279 ASP A CA 1
ATOM 2080 C C . ASP A 1 279 ? 15.016 -15.422 5.324 1 83.88 279 ASP A C 1
ATOM 2082 O O . ASP A 1 279 ? 15.703 -15.703 6.312 1 83.88 279 ASP A O 1
ATOM 2086 N N . PRO A 1 280 ? 13.797 -15.555 5.305 1 86.56 280 PRO A N 1
ATOM 2087 C CA . PRO A 1 280 ? 13.172 -16.25 6.438 1 86.56 280 PRO A CA 1
ATOM 2088 C C . PRO A 1 280 ? 13.508 -17.734 6.477 1 86.56 280 PRO A C 1
ATOM 2090 O O . PRO A 1 280 ? 13.602 -18.375 5.43 1 86.56 280 PRO A O 1
ATOM 2093 N N . ALA A 1 281 ? 13.648 -18.25 7.691 1 91.06 281 ALA A N 1
ATOM 2094 C CA . ALA A 1 281 ? 13.938 -19.672 7.859 1 91.06 281 ALA A CA 1
ATOM 2095 C C . ALA A 1 281 ? 12.773 -20.531 7.387 1 91.06 281 ALA A C 1
ATOM 2097 O O . ALA A 1 281 ? 12.969 -21.531 6.691 1 91.06 281 ALA A O 1
ATOM 2098 N N . THR A 1 282 ? 11.578 -20.125 7.84 1 92.81 282 THR A N 1
ATOM 2099 C CA . THR A 1 282 ? 10.367 -20.875 7.527 1 92.81 282 THR A CA 1
ATOM 2100 C C . THR A 1 282 ? 9.258 -19.953 7.043 1 92.81 282 THR A C 1
ATOM 2102 O O . THR A 1 282 ? 8.961 -18.938 7.688 1 92.81 282 THR A O 1
ATOM 2105 N N . LEU A 1 283 ? 8.703 -20.188 5.945 1 94.06 283 LEU A N 1
ATOM 2106 C CA . LEU A 1 283 ? 7.543 -19.516 5.383 1 94.06 283 LEU A CA 1
ATOM 2107 C C . LEU A 1 283 ? 6.473 -20.516 4.973 1 94.06 283 LEU A C 1
ATOM 2109 O O . LEU A 1 283 ? 6.543 -21.094 3.887 1 94.06 283 LEU A O 1
ATOM 2113 N N . VAL A 1 284 ? 5.508 -20.719 5.785 1 94.88 284 VAL A N 1
ATOM 2114 C CA . VAL A 1 284 ? 4.453 -21.703 5.574 1 94.88 284 VAL A CA 1
ATOM 2115 C C . VAL A 1 284 ? 3.086 -21.047 5.789 1 94.88 284 VAL A C 1
ATOM 2117 O O . VAL A 1 284 ? 2.883 -20.328 6.766 1 94.88 284 VAL A O 1
ATOM 2120 N N . ALA A 1 285 ? 2.23 -21.312 4.934 1 93.38 285 ALA A N 1
ATOM 2121 C CA . ALA A 1 285 ? 0.899 -20.719 4.941 1 93.38 285 ALA A CA 1
ATOM 2122 C C . ALA A 1 285 ? -0.065 -21.516 5.805 1 93.38 285 ALA A C 1
ATOM 2124 O O . ALA A 1 285 ? 0.027 -22.75 5.863 1 93.38 285 ALA A O 1
ATOM 2125 N N . SER A 1 286 ? -0.943 -20.828 6.496 1 95.62 286 SER A N 1
ATOM 2126 C CA . SER A 1 286 ? -2.203 -21.453 6.898 1 95.62 286 SER A CA 1
ATOM 2127 C C . SER A 1 286 ? -3.266 -21.297 5.816 1 95.62 286 SER A C 1
ATOM 2129 O O . SER A 1 286 ? -3.6 -20.172 5.43 1 95.62 286 SER A O 1
ATOM 2131 N N . SER A 1 287 ? -3.791 -22.406 5.293 1 96.56 287 SER A N 1
ATOM 2132 C CA . SER A 1 287 ? -4.855 -22.344 4.293 1 96.56 287 SER A CA 1
ATOM 2133 C C . SER A 1 287 ? -6.211 -22.672 4.914 1 96.56 287 SER A C 1
ATOM 2135 O O . SER A 1 287 ? -7.137 -23.094 4.215 1 96.56 287 SER A O 1
ATOM 2137 N N . LEU A 1 288 ? -6.312 -22.578 6.211 1 96.69 288 LEU A N 1
ATOM 2138 C CA . LEU A 1 288 ? -7.527 -22.938 6.934 1 96.69 288 LEU A CA 1
ATOM 2139 C C . LEU A 1 288 ? -8.719 -22.109 6.449 1 96.69 288 LEU A C 1
ATOM 2141 O O . LEU A 1 288 ? -9.812 -22.641 6.258 1 96.69 288 LEU A O 1
ATOM 2145 N N . ARG A 1 289 ? -8.617 -20.859 6.238 1 97.75 289 ARG A N 1
ATOM 2146 C CA . ARG A 1 289 ? -9.711 -19.984 5.801 1 97.75 289 ARG A CA 1
ATOM 2147 C C . ARG A 1 289 ? -10.234 -20.422 4.43 1 97.75 289 ARG A C 1
ATOM 2149 O O . ARG A 1 289 ? -11.438 -20.422 4.191 1 97.75 289 ARG A O 1
ATOM 2156 N N . ALA A 1 290 ? -9.281 -20.672 3.498 1 98.06 290 ALA A N 1
ATOM 2157 C CA . ALA A 1 290 ? -9.68 -21.141 2.172 1 98.06 290 ALA A CA 1
ATOM 2158 C C . ALA A 1 290 ? -10.453 -22.453 2.258 1 98.06 290 ALA A C 1
ATOM 2160 O O . ALA A 1 290 ? -11.438 -22.641 1.54 1 98.06 290 ALA A O 1
ATOM 2161 N N . ARG A 1 291 ? -10 -23.328 3.125 1 97.5 291 ARG A N 1
ATOM 2162 C CA . ARG A 1 291 ? -10.695 -24.609 3.318 1 97.5 291 ARG A CA 1
ATOM 2163 C C . ARG A 1 291 ? -12.102 -24.375 3.854 1 97.5 291 ARG A C 1
ATOM 2165 O O . ARG A 1 291 ? -13.062 -24.969 3.354 1 97.5 291 ARG A O 1
ATOM 2172 N N . GLU A 1 292 ? -12.203 -23.547 4.836 1 97.94 292 GLU A N 1
ATOM 2173 C CA . GLU A 1 292 ? -13.469 -23.344 5.535 1 97.94 292 GLU A CA 1
ATOM 2174 C C . GLU A 1 292 ? -14.445 -22.531 4.688 1 97.94 292 GLU A C 1
ATOM 2176 O O . GLU A 1 292 ? -15.641 -22.828 4.637 1 97.94 292 GLU A O 1
ATOM 2181 N N . GLU A 1 293 ? -13.984 -21.531 4 1 98.12 293 GLU A N 1
ATOM 2182 C CA . GLU A 1 293 ? -14.883 -20.562 3.361 1 98.12 293 GLU A CA 1
ATOM 2183 C C . GLU A 1 293 ? -15.055 -20.875 1.879 1 98.12 293 GLU A C 1
ATOM 2185 O O . GLU A 1 293 ? -16.109 -20.594 1.301 1 98.12 293 GLU A O 1
ATOM 2190 N N . LEU A 1 294 ? -14.023 -21.438 1.205 1 98 294 LEU A N 1
ATOM 2191 C CA . LEU A 1 294 ? -14.102 -21.719 -0.226 1 98 294 LEU A CA 1
ATOM 2192 C C . LEU A 1 294 ? -14.344 -23.203 -0.484 1 98 294 LEU A C 1
ATOM 2194 O O . LEU A 1 294 ? -14.703 -23.594 -1.6 1 98 294 LEU A O 1
ATOM 2198 N N . GLY A 1 295 ? -14.086 -24.047 0.564 1 97.88 295 GLY A N 1
ATOM 2199 C CA . GLY A 1 295 ? -14.117 -25.484 0.35 1 97.88 295 GLY A CA 1
ATOM 2200 C C . GLY A 1 295 ? -12.914 -26 -0.414 1 97.88 295 GLY A C 1
ATOM 2201 O O . GLY A 1 295 ? -13 -27.016 -1.109 1 97.88 295 GLY A O 1
ATOM 2202 N N . TRP A 1 296 ? -11.836 -25.266 -0.363 1 97.69 296 TRP A N 1
ATOM 2203 C CA . TRP A 1 296 ? -10.633 -25.625 -1.12 1 97.69 296 TRP A CA 1
ATOM 2204 C C . TRP A 1 296 ? -9.719 -26.531 -0.299 1 97.69 296 TRP A C 1
ATOM 2206 O O . TRP A 1 296 ? -9.414 -26.219 0.858 1 97.69 296 TRP A O 1
ATOM 2216 N N . THR A 1 297 ? -9.344 -27.609 -0.838 1 95.5 297 THR A N 1
ATOM 2217 C CA . THR A 1 297 ? -8.32 -28.484 -0.295 1 95.5 297 THR A CA 1
ATOM 2218 C C . THR A 1 297 ? -7.359 -28.938 -1.39 1 95.5 297 THR A C 1
ATOM 2220 O O . THR A 1 297 ? -7.785 -29.422 -2.439 1 95.5 297 THR A O 1
ATOM 2223 N N . PRO A 1 298 ? -6.086 -28.734 -1.123 1 95.06 298 PRO A N 1
ATOM 2224 C CA . PRO A 1 298 ? -5.148 -29.188 -2.148 1 95.06 298 PRO A CA 1
ATOM 2225 C C . PRO A 1 298 ? -5.215 -30.703 -2.363 1 95.06 298 PRO A C 1
ATOM 2227 O O . PRO A 1 298 ? -5.352 -31.469 -1.401 1 95.06 298 PRO A O 1
ATOM 2230 N N . GLN A 1 299 ? -5.125 -31.141 -3.611 1 96.19 299 GLN A N 1
ATOM 2231 C CA . GLN A 1 299 ? -5.223 -32.531 -3.961 1 96.19 299 GLN A CA 1
ATOM 2232 C C . GLN A 1 299 ? -3.865 -33.094 -4.387 1 96.19 299 GLN A C 1
ATOM 2234 O O . GLN A 1 299 ? -3.682 -34.312 -4.449 1 96.19 299 GLN A O 1
ATOM 2239 N N . ARG A 1 300 ? -2.971 -32.281 -4.633 1 96.69 300 ARG A N 1
ATOM 2240 C CA . ARG A 1 300 ? -1.646 -32.656 -5.117 1 96.69 300 ARG A CA 1
ATOM 2241 C C . ARG A 1 300 ? -0.552 -32.125 -4.211 1 96.69 300 ARG A C 1
ATOM 2243 O O . ARG A 1 300 ? 0.381 -31.469 -4.684 1 96.69 300 ARG A O 1
ATOM 2250 N N . ALA A 1 301 ? -0.678 -32.406 -2.939 1 94.62 301 ALA A N 1
ATOM 2251 C CA . ALA A 1 301 ? 0.166 -31.797 -1.924 1 94.62 301 ALA A CA 1
ATOM 2252 C C . ALA A 1 301 ? 1.499 -32.531 -1.792 1 94.62 301 ALA A C 1
ATOM 2254 O O . ALA A 1 301 ? 2.441 -32 -1.188 1 94.62 301 ALA A O 1
ATOM 2255 N N . ASP A 1 302 ? 1.573 -33.719 -2.381 1 96.12 302 ASP A N 1
ATOM 2256 C CA . ASP A 1 302 ? 2.803 -34.5 -2.322 1 96.12 302 ASP A CA 1
ATOM 2257 C C . ASP A 1 302 ? 3.904 -33.844 -3.162 1 96.12 302 ASP A C 1
ATOM 2259 O O . ASP A 1 302 ? 3.719 -33.594 -4.355 1 96.12 302 ASP A O 1
ATOM 2263 N N . LEU A 1 303 ? 5.094 -33.625 -2.508 1 97.62 303 LEU A N 1
ATOM 2264 C CA . LEU A 1 303 ? 6.203 -32.969 -3.189 1 97.62 303 LEU A CA 1
ATOM 2265 C C . LEU A 1 303 ? 6.633 -33.781 -4.414 1 97.62 303 LEU A C 1
ATOM 2267 O O . LEU A 1 303 ? 7.012 -33.188 -5.438 1 97.62 303 LEU A O 1
ATOM 2271 N N . GLU A 1 304 ? 6.57 -35.062 -4.312 1 98.38 304 GLU A N 1
ATOM 2272 C CA . GLU A 1 304 ? 6.969 -35.906 -5.445 1 98.38 304 GLU A CA 1
ATOM 2273 C C . GLU A 1 304 ? 6.051 -35.656 -6.645 1 98.38 304 GLU A C 1
ATOM 2275 O O . GLU A 1 304 ? 6.512 -35.656 -7.789 1 98.38 304 GLU A O 1
ATOM 2280 N N . VAL A 1 305 ? 4.781 -35.531 -6.379 1 98.12 305 VAL A N 1
ATOM 2281 C CA . VAL A 1 305 ? 3.814 -35.25 -7.441 1 98.12 305 VAL A CA 1
ATOM 2282 C C . VAL A 1 305 ? 4.098 -33.906 -8.078 1 98.12 305 VAL A C 1
ATOM 2284 O O . VAL A 1 305 ? 4.105 -33.781 -9.305 1 98.12 305 VAL A O 1
ATOM 2287 N N . ILE A 1 306 ? 4.352 -32.906 -7.273 1 98.06 306 ILE A N 1
ATOM 2288 C CA . ILE A 1 306 ? 4.641 -31.562 -7.734 1 98.06 306 ILE A CA 1
ATOM 2289 C C . ILE A 1 306 ? 5.875 -31.578 -8.633 1 98.06 306 ILE A C 1
ATOM 2291 O O . ILE A 1 306 ? 5.836 -31.078 -9.758 1 98.06 306 ILE A O 1
ATOM 2295 N N . VAL A 1 307 ? 6.945 -32.219 -8.172 1 98.44 307 VAL A N 1
ATOM 2296 C CA . VAL A 1 307 ? 8.211 -32.25 -8.891 1 98.44 307 VAL A CA 1
ATOM 2297 C C . VAL A 1 307 ? 8.055 -33.062 -10.164 1 98.44 307 VAL A C 1
ATOM 2299 O O . VAL A 1 307 ? 8.578 -32.719 -11.219 1 98.44 307 VAL A O 1
ATOM 2302 N N . ARG A 1 308 ? 7.348 -34.188 -10.086 1 98.5 308 ARG A N 1
ATOM 2303 C CA . ARG A 1 308 ? 7.148 -35.062 -11.242 1 98.5 308 ARG A CA 1
ATOM 2304 C C . ARG A 1 308 ? 6.445 -34.312 -12.367 1 98.5 308 ARG A C 1
ATOM 2306 O O . ARG A 1 308 ? 6.863 -34.406 -13.523 1 98.5 308 ARG A O 1
ATOM 2313 N N . ASP A 1 309 ? 5.387 -33.625 -12.023 1 98.31 309 ASP A N 1
ATOM 2314 C CA . ASP A 1 309 ? 4.637 -32.906 -13.039 1 98.31 309 ASP A CA 1
ATOM 2315 C C . ASP A 1 309 ? 5.484 -31.797 -13.648 1 98.31 309 ASP A C 1
ATOM 2317 O O . ASP A 1 309 ? 5.43 -31.547 -14.852 1 98.31 309 ASP A O 1
ATOM 2321 N N . ALA A 1 310 ? 6.25 -31.094 -12.828 1 98.19 310 ALA A N 1
ATOM 2322 C CA . ALA A 1 310 ? 7.164 -30.062 -13.328 1 98.19 310 ALA A CA 1
ATOM 2323 C C . ALA A 1 310 ? 8.203 -30.672 -14.266 1 98.19 310 ALA A C 1
ATOM 2325 O O . ALA A 1 310 ? 8.508 -30.109 -15.32 1 98.19 310 ALA A O 1
ATOM 2326 N N . TRP A 1 311 ? 8.719 -31.859 -13.898 1 98 311 TRP A N 1
ATOM 2327 C CA . TRP A 1 311 ? 9.773 -32.531 -14.656 1 98 311 TRP A CA 1
ATOM 2328 C C . TRP A 1 311 ? 9.25 -33 -16 1 98 311 TRP A C 1
ATOM 2330 O O . TRP A 1 311 ? 9.914 -32.812 -17.031 1 98 311 TRP A O 1
ATOM 2340 N N . GLU A 1 312 ? 8.086 -33.625 -15.938 1 97.25 312 GLU A N 1
ATOM 2341 C CA . GLU A 1 312 ? 7.48 -34.094 -17.172 1 97.25 312 GLU A CA 1
ATOM 2342 C C . GLU A 1 312 ? 7.27 -32.969 -18.172 1 97.25 312 GLU A C 1
ATOM 2344 O O . GLU A 1 312 ? 7.57 -33.094 -19.359 1 97.25 312 GLU A O 1
ATOM 2349 N N . PHE A 1 313 ? 6.789 -31.875 -17.703 1 96.94 313 PHE A N 1
ATOM 2350 C CA . PHE A 1 313 ? 6.59 -30.703 -18.562 1 96.94 313 PHE A CA 1
ATOM 2351 C C . PHE A 1 313 ? 7.91 -30.234 -19.156 1 96.94 313 PHE A C 1
ATOM 2353 O O . PHE A 1 313 ? 7.996 -29.969 -20.359 1 96.94 313 PHE A O 1
ATOM 2360 N N . THR A 1 314 ? 8.891 -30.062 -18.297 1 94.44 314 THR A N 1
ATOM 2361 C CA . THR A 1 314 ? 10.188 -29.547 -18.703 1 94.44 314 THR A CA 1
ATOM 2362 C C . THR A 1 314 ? 10.82 -30.453 -19.766 1 94.44 314 THR A C 1
ATOM 2364 O O . THR A 1 314 ? 11.406 -29.969 -20.734 1 94.44 314 THR A O 1
ATOM 2367 N N . ARG A 1 315 ? 10.672 -31.75 -19.641 1 93.62 315 ARG A N 1
ATOM 2368 C CA . ARG A 1 315 ? 11.234 -32.719 -20.578 1 93.62 315 ARG A CA 1
ATOM 2369 C C . ARG A 1 315 ? 10.523 -32.656 -21.922 1 93.62 315 ARG A C 1
ATOM 2371 O O . ARG A 1 315 ? 11.156 -32.719 -22.984 1 93.62 315 ARG A O 1
ATOM 2378 N N . LEU A 1 316 ? 9.234 -32.562 -21.812 1 91.06 316 LEU A N 1
ATOM 2379 C CA . LEU A 1 316 ? 8.43 -32.531 -23.031 1 91.06 316 LEU A CA 1
ATOM 2380 C C . LEU A 1 316 ? 8.758 -31.297 -23.859 1 91.06 316 LEU A C 1
ATOM 2382 O O . LEU A 1 316 ? 8.734 -31.328 -25.094 1 91.06 316 LEU A O 1
ATOM 2386 N N . ARG A 1 317 ? 9.062 -30.234 -23.25 1 88 317 ARG A N 1
ATOM 2387 C CA . ARG A 1 317 ? 9.375 -28.984 -23.938 1 88 317 ARG A CA 1
ATOM 2388 C C . ARG A 1 317 ? 10.742 -29.047 -24.609 1 88 317 ARG A C 1
ATOM 2390 O O . ARG A 1 317 ? 10.977 -28.375 -25.609 1 88 317 ARG A O 1
ATOM 2397 N N . GLN A 1 318 ? 11.633 -29.734 -24 1 82.5 318 GLN A N 1
ATOM 2398 C CA . GLN A 1 318 ? 12.953 -29.922 -24.609 1 82.5 318 GLN A CA 1
ATOM 2399 C C . GLN A 1 318 ? 12.859 -30.75 -25.875 1 82.5 318 GLN A C 1
ATOM 2401 O O . GLN A 1 318 ? 13.648 -30.562 -26.812 1 82.5 318 GLN A O 1
ATOM 2406 N N . GLU A 1 319 ? 11.93 -31.641 -25.875 1 74.56 319 GLU A N 1
ATOM 2407 C CA . GLU A 1 319 ? 11.773 -32.531 -27.016 1 74.56 319 GLU A CA 1
ATOM 2408 C C . GLU A 1 319 ? 10.977 -31.875 -28.141 1 74.56 319 GLU A C 1
ATOM 2410 O O . GLU A 1 319 ? 11.055 -32.281 -29.297 1 74.56 319 GLU A O 1
ATOM 2415 N N . SER A 1 320 ? 10.281 -30.828 -27.859 1 69.5 320 SER A N 1
ATOM 2416 C CA . SER A 1 320 ? 9.492 -30.141 -28.875 1 69.5 320 SER A CA 1
ATOM 2417 C C . SER A 1 320 ? 10.289 -29.016 -29.516 1 69.5 320 SER A C 1
ATOM 2419 O O . SER A 1 320 ? 10.188 -28.781 -30.734 1 69.5 320 SER A O 1
ATOM 2421 N N . MET B 1 1 ? 19.172 26.078 1.88 1 97.88 1 MET B N 1
ATOM 2422 C CA . MET B 1 1 ? 18.797 25.094 0.867 1 97.88 1 MET B CA 1
ATOM 2423 C C . MET B 1 1 ? 17.719 25.641 -0.065 1 97.88 1 MET B C 1
ATOM 2425 O O . MET B 1 1 ? 16.984 26.562 0.302 1 97.88 1 MET B O 1
ATOM 2429 N N . LYS B 1 2 ? 17.75 25.156 -1.234 1 98.69 2 LYS B N 1
ATOM 2430 C CA . LYS B 1 2 ? 16.609 25.375 -2.127 1 98.69 2 LYS B CA 1
ATOM 2431 C C . LYS B 1 2 ? 15.625 24.219 -2.062 1 98.69 2 LYS B C 1
ATOM 2433 O O . LYS B 1 2 ? 16 23.062 -2.316 1 98.69 2 LYS B O 1
ATOM 2438 N N . LEU B 1 3 ? 14.359 24.531 -1.735 1 98.88 3 LEU B N 1
ATOM 2439 C CA . LEU B 1 3 ? 13.398 23.484 -1.415 1 98.88 3 LEU B CA 1
ATOM 2440 C C . LEU B 1 3 ? 12.125 23.641 -2.234 1 98.88 3 LEU B C 1
ATOM 2442 O O . LEU B 1 3 ? 11.68 24.766 -2.484 1 98.88 3 LEU B O 1
ATOM 2446 N N . LEU B 1 4 ? 11.609 22.547 -2.742 1 98.94 4 LEU B N 1
ATOM 2447 C CA . LEU B 1 4 ? 10.297 22.484 -3.369 1 98.94 4 LEU B CA 1
ATOM 2448 C C . LEU B 1 4 ? 9.234 22.016 -2.375 1 98.94 4 LEU B C 1
ATOM 2450 O O . LEU B 1 4 ? 9.391 20.969 -1.743 1 98.94 4 LEU B O 1
ATOM 2454 N N . VAL B 1 5 ? 8.219 22.797 -2.158 1 98.94 5 VAL B N 1
ATOM 2455 C CA . VAL B 1 5 ? 7.094 22.438 -1.302 1 98.94 5 VAL B CA 1
ATOM 2456 C C . VAL B 1 5 ? 5.844 22.219 -2.152 1 98.94 5 VAL B C 1
ATOM 2458 O O . VAL B 1 5 ? 5.297 23.172 -2.721 1 98.94 5 VAL B O 1
ATOM 2461 N N . THR B 1 6 ? 5.414 20.984 -2.246 1 98.94 6 THR B N 1
ATOM 2462 C CA . THR B 1 6 ? 4.168 20.703 -2.953 1 98.94 6 THR B CA 1
ATOM 2463 C C . THR B 1 6 ? 2.971 20.828 -2.014 1 98.94 6 THR B C 1
ATOM 2465 O O . THR B 1 6 ? 3.062 20.484 -0.833 1 98.94 6 THR B O 1
ATOM 2468 N N . GLY B 1 7 ? 1.847 21.297 -2.578 1 98.5 7 GLY B N 1
ATOM 2469 C CA . GLY B 1 7 ? 0.707 21.547 -1.708 1 98.5 7 GLY B CA 1
ATOM 2470 C C . GLY B 1 7 ? 0.948 22.656 -0.709 1 98.5 7 GLY B C 1
ATOM 2471 O O . GLY B 1 7 ? 0.421 22.625 0.405 1 98.5 7 GLY B O 1
ATOM 2472 N N . GLY B 1 8 ? 1.781 23.594 -1.091 1 98.62 8 GLY B N 1
ATOM 2473 C CA . GLY B 1 8 ? 2.23 24.609 -0.165 1 98.62 8 GLY B CA 1
ATOM 2474 C C . GLY B 1 8 ? 1.217 25.734 0.032 1 98.62 8 GLY B C 1
ATOM 2475 O O . GLY B 1 8 ? 1.435 26.641 0.834 1 98.62 8 GLY B O 1
ATOM 2476 N N . ALA B 1 9 ? 0.096 25.672 -0.671 1 98.25 9 ALA B N 1
ATOM 2477 C CA . ALA B 1 9 ? -0.974 26.641 -0.497 1 98.25 9 ALA B CA 1
ATOM 2478 C C . ALA B 1 9 ? -2.084 26.094 0.394 1 98.25 9 ALA B C 1
ATOM 2480 O O . ALA B 1 9 ? -3.115 26.75 0.584 1 98.25 9 ALA B O 1
ATOM 2481 N N . GLY B 1 10 ? -1.88 24.891 0.873 1 97.56 10 GLY B N 1
ATOM 2482 C CA . GLY B 1 10 ? -2.781 24.297 1.849 1 97.56 10 GLY B CA 1
ATOM 2483 C C . GLY B 1 10 ? -2.422 24.641 3.281 1 97.56 10 GLY B C 1
ATOM 2484 O O . 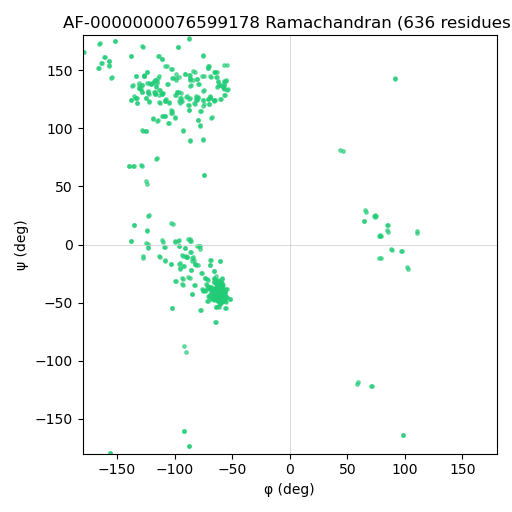GLY B 1 10 ? -1.508 25.438 3.521 1 97.56 10 GLY B O 1
ATOM 2485 N N . TYR B 1 11 ? -3.086 24.047 4.246 1 97.81 11 TYR B N 1
ATOM 2486 C CA . TYR B 1 11 ? -2.938 24.375 5.664 1 97.81 11 TYR B CA 1
ATOM 2487 C C . TYR B 1 11 ? -1.532 24.031 6.152 1 97.81 11 TYR B C 1
ATOM 2489 O O . TYR B 1 11 ? -0.708 24.938 6.352 1 97.81 11 TYR B O 1
ATOM 2497 N N . VAL B 1 12 ? -1.158 22.719 6.191 1 98.38 12 VAL B N 1
ATOM 2498 C CA . VAL B 1 12 ? 0.134 22.312 6.727 1 98.38 12 VAL B CA 1
ATOM 2499 C C . VAL B 1 12 ? 1.253 22.781 5.809 1 98.38 12 VAL B C 1
ATOM 2501 O O . VAL B 1 12 ? 2.295 23.25 6.277 1 98.38 12 VAL B O 1
ATOM 2504 N N . GLY B 1 13 ? 1.021 22.719 4.488 1 98.69 13 GLY B N 1
ATOM 2505 C CA . GLY B 1 13 ? 2.02 23.125 3.508 1 98.69 13 GLY B CA 1
ATOM 2506 C C . GLY B 1 13 ? 2.42 24.578 3.625 1 98.69 13 GLY B C 1
ATOM 2507 O O . GLY B 1 13 ? 3.604 24.906 3.543 1 98.69 13 GLY B O 1
ATOM 2508 N N . SER B 1 14 ? 1.428 25.469 3.82 1 98.69 14 SER B N 1
ATOM 2509 C CA . SER B 1 14 ? 1.728 26.891 3.914 1 98.69 14 SER B CA 1
ATOM 2510 C C . SER B 1 14 ? 2.498 27.219 5.191 1 98.69 14 SER B C 1
ATOM 2512 O O . SER B 1 14 ? 3.432 28.016 5.176 1 98.69 14 SER B O 1
ATOM 2514 N N . VAL B 1 15 ? 2.131 26.578 6.285 1 98.75 15 VAL B N 1
ATOM 2515 C CA . VAL B 1 15 ? 2.816 26.797 7.555 1 98.75 15 VAL B CA 1
ATOM 2516 C C . VAL B 1 15 ? 4.266 26.312 7.449 1 98.75 15 VAL B C 1
ATOM 2518 O O . VAL B 1 15 ? 5.188 27.016 7.887 1 98.75 15 VAL B O 1
ATOM 2521 N N . CYS B 1 16 ? 4.469 25.141 6.855 1 98.81 16 CYS B N 1
ATOM 2522 C CA . CYS B 1 16 ? 5.816 24.609 6.688 1 98.81 16 CYS B CA 1
ATOM 2523 C C . CYS B 1 16 ? 6.641 25.5 5.77 1 98.81 16 CYS B C 1
ATOM 2525 O O . CYS B 1 16 ? 7.809 25.781 6.055 1 98.81 16 CYS B O 1
ATOM 2527 N N . ALA B 1 17 ? 6.039 25.938 4.645 1 98.88 17 ALA B N 1
ATOM 2528 C CA . ALA B 1 17 ? 6.73 26.844 3.732 1 98.88 17 ALA B CA 1
ATOM 2529 C C . ALA B 1 17 ? 7.156 28.125 4.445 1 98.88 17 ALA B C 1
ATOM 2531 O O . ALA B 1 17 ? 8.281 28.594 4.277 1 98.88 17 ALA B O 1
ATOM 2532 N N . ALA B 1 18 ? 6.25 28.703 5.258 1 98.75 18 ALA B N 1
ATOM 2533 C CA . ALA B 1 18 ? 6.551 29.922 6.012 1 98.75 18 ALA B CA 1
ATOM 2534 C C . ALA B 1 18 ? 7.727 29.703 6.961 1 98.75 18 ALA B C 1
ATOM 2536 O O . ALA B 1 18 ? 8.641 30.531 7.027 1 98.75 18 ALA B O 1
ATOM 2537 N N . ARG B 1 19 ? 7.637 28.594 7.68 1 98.38 19 ARG B N 1
ATOM 2538 C CA . ARG B 1 19 ? 8.688 28.281 8.641 1 98.38 19 ARG B CA 1
ATOM 2539 C C . ARG B 1 19 ? 10.031 28.109 7.945 1 98.38 19 ARG B C 1
ATOM 2541 O O . ARG B 1 19 ? 11.07 28.531 8.461 1 98.38 19 ARG B O 1
ATOM 2548 N N . LEU B 1 20 ? 10.07 27.422 6.781 1 98.75 20 LEU B N 1
ATOM 2549 C CA . LEU B 1 20 ? 11.289 27.203 6.004 1 98.75 20 LEU B CA 1
ATOM 2550 C C . LEU B 1 20 ? 11.898 28.531 5.578 1 98.75 20 LEU B C 1
ATOM 2552 O O . LEU B 1 20 ? 13.117 28.719 5.688 1 98.75 20 LEU B O 1
ATOM 2556 N N . VAL B 1 21 ? 11.078 29.5 5.113 1 98.5 21 VAL B N 1
ATOM 2557 C CA . VAL B 1 21 ? 11.539 30.812 4.703 1 98.5 21 VAL B CA 1
ATOM 2558 C C . VAL B 1 21 ? 12.102 31.562 5.91 1 98.5 21 VAL B C 1
ATOM 2560 O O . VAL B 1 21 ? 13.141 32.219 5.812 1 98.5 21 VAL B O 1
ATOM 2563 N N . GLU B 1 22 ? 11.406 31.453 7.004 1 98.19 22 GLU B N 1
ATOM 2564 C CA . GLU B 1 22 ? 11.789 32.156 8.227 1 98.19 22 GLU B CA 1
ATOM 2565 C C . GLU B 1 22 ? 13.195 31.75 8.672 1 98.19 22 GLU B C 1
ATOM 2567 O O . GLU B 1 22 ? 13.93 32.562 9.242 1 98.19 22 GLU B O 1
ATOM 2572 N N . VAL B 1 23 ? 13.555 30.516 8.422 1 97.75 23 VAL B N 1
ATOM 2573 C CA . VAL B 1 23 ? 14.859 30.047 8.898 1 97.75 23 VAL B CA 1
ATOM 2574 C C . VAL B 1 23 ? 15.883 30.141 7.77 1 97.75 23 VAL B C 1
ATOM 2576 O O . VAL B 1 23 ? 16.969 29.578 7.867 1 97.75 23 VAL B O 1
ATOM 2579 N N . GLY B 1 24 ? 15.523 30.656 6.617 1 98.12 24 GLY B N 1
ATOM 2580 C CA . GLY B 1 24 ? 16.516 31.125 5.668 1 98.12 24 GLY B CA 1
ATOM 2581 C C . GLY B 1 24 ? 16.609 30.25 4.426 1 98.12 24 GLY B C 1
ATOM 2582 O O . GLY B 1 24 ? 17.516 30.422 3.607 1 98.12 24 GLY B O 1
ATOM 2583 N N . HIS B 1 25 ? 15.703 29.344 4.172 1 98.69 25 HIS B N 1
ATOM 2584 C CA . HIS B 1 25 ? 15.727 28.516 2.969 1 98.69 25 HIS B CA 1
ATOM 2585 C C . HIS B 1 25 ? 15.086 29.25 1.789 1 98.69 25 HIS B C 1
ATOM 2587 O O . HIS B 1 25 ? 14.258 30.141 1.979 1 98.69 25 HIS B O 1
ATOM 2593 N N . GLU B 1 26 ? 15.562 28.953 0.621 1 98.75 26 GLU B N 1
ATOM 2594 C CA . GLU B 1 26 ? 14.859 29.328 -0.604 1 98.75 26 GLU B CA 1
ATOM 2595 C C . GLU B 1 26 ? 13.742 28.328 -0.917 1 98.75 26 GLU B C 1
ATOM 2597 O O . GLU B 1 26 ? 13.984 27.125 -1.028 1 98.75 26 GLU B O 1
ATOM 2602 N N . VAL B 1 27 ? 12.492 28.859 -1.061 1 98.81 27 VAL B N 1
ATOM 2603 C CA . VAL B 1 27 ? 11.359 27.938 -1.138 1 98.81 27 VAL B CA 1
ATOM 2604 C C . VAL B 1 27 ? 10.57 28.203 -2.416 1 98.81 27 VAL B C 1
ATOM 2606 O O . VAL B 1 27 ? 10.211 29.344 -2.705 1 98.81 27 VAL B O 1
ATOM 2609 N N . VAL B 1 28 ? 10.352 27.188 -3.209 1 98.88 28 VAL B N 1
ATOM 2610 C CA . VAL B 1 28 ? 9.398 27.188 -4.312 1 98.88 28 VAL B CA 1
ATOM 2611 C C . VAL B 1 28 ? 8.164 26.375 -3.928 1 98.88 28 VAL B C 1
ATOM 2613 O O . VAL B 1 28 ? 8.273 25.203 -3.566 1 98.88 28 VAL B O 1
ATOM 2616 N N . VAL B 1 29 ? 7.012 27.031 -3.982 1 98.88 29 VAL B N 1
ATOM 2617 C CA . VAL B 1 29 ? 5.738 26.375 -3.693 1 98.88 29 VAL B CA 1
ATOM 2618 C C . VAL B 1 29 ? 5.039 26 -5 1 98.88 29 VAL B C 1
ATOM 2620 O O . VAL B 1 29 ? 4.922 26.828 -5.906 1 98.88 29 VAL B O 1
ATOM 2623 N N . VAL B 1 30 ? 4.637 24.781 -5.133 1 98.81 30 VAL B N 1
ATOM 2624 C CA . VAL B 1 30 ? 3.789 24.359 -6.242 1 98.81 30 VAL B CA 1
ATOM 2625 C C . VAL B 1 30 ? 2.445 23.875 -5.711 1 98.81 30 VAL B C 1
ATOM 2627 O O . VAL B 1 30 ? 2.396 23.094 -4.75 1 98.81 30 VAL B O 1
ATOM 2630 N N . ASP B 1 31 ? 1.414 24.344 -6.246 1 98.75 31 ASP B N 1
ATOM 2631 C CA . ASP B 1 31 ? 0.042 24.031 -5.867 1 98.75 31 ASP B CA 1
ATOM 2632 C C . ASP B 1 31 ? -0.917 24.266 -7.031 1 98.75 31 ASP B C 1
ATOM 2634 O O . ASP B 1 31 ? -0.738 25.203 -7.809 1 98.75 31 ASP B O 1
ATOM 2638 N N . ASP B 1 32 ? -1.902 23.406 -7.125 1 98.25 32 ASP B N 1
ATOM 2639 C CA . ASP B 1 32 ? -2.855 23.609 -8.211 1 98.25 32 ASP B CA 1
ATOM 2640 C C . ASP B 1 32 ? -4.086 24.375 -7.73 1 98.25 32 ASP B C 1
ATOM 2642 O O . ASP B 1 32 ? -5.027 24.594 -8.492 1 98.25 32 ASP B O 1
ATOM 2646 N N . LEU B 1 33 ? -4.172 24.719 -6.484 1 97.69 33 LEU B N 1
ATOM 2647 C CA . LEU B 1 33 ? -5.191 25.531 -5.824 1 97.69 33 LEU B CA 1
ATOM 2648 C C . LEU B 1 33 ? -6.551 24.844 -5.871 1 97.69 33 LEU B C 1
ATOM 2650 O O . LEU B 1 33 ? -7.59 25.5 -5.816 1 97.69 33 LEU B O 1
ATOM 2654 N N . SER B 1 34 ? -6.555 23.5 -6.094 1 95.81 34 SER B N 1
ATOM 2655 C CA . SER B 1 34 ? -7.805 22.75 -6.047 1 95.81 34 SER B CA 1
ATOM 2656 C C . SER B 1 34 ? -8.438 22.812 -4.664 1 95.81 34 SER B C 1
ATOM 2658 O O . SER B 1 34 ? -9.664 22.938 -4.543 1 95.81 34 SER B O 1
ATOM 2660 N N . THR B 1 35 ? -7.559 22.734 -3.602 1 94.12 35 THR B N 1
ATOM 2661 C CA . THR B 1 35 ? -8.062 22.859 -2.24 1 94.12 35 THR B CA 1
ATOM 2662 C C . THR B 1 35 ? -7.289 23.938 -1.476 1 94.12 35 THR B C 1
ATOM 2664 O O . THR B 1 35 ? -7.68 24.328 -0.373 1 94.12 35 THR B O 1
ATOM 2667 N N . GLY B 1 36 ? -6.203 24.391 -2.047 1 95.44 36 GLY B N 1
ATOM 2668 C CA . GLY B 1 36 ? -5.398 25.438 -1.43 1 95.44 36 GLY B CA 1
ATOM 2669 C C . GLY B 1 36 ? -5.855 26.828 -1.798 1 95.44 36 GLY B C 1
ATOM 2670 O O . GLY B 1 36 ? -6.816 27 -2.555 1 95.44 36 GLY B O 1
ATOM 2671 N N . HIS B 1 37 ? -5.172 27.812 -1.199 1 95.88 37 HIS B N 1
ATOM 2672 C CA . HIS B 1 37 ? -5.48 29.219 -1.411 1 95.88 37 HIS B CA 1
ATOM 2673 C C . HIS B 1 37 ? -4.23 30 -1.802 1 95.88 37 HIS B C 1
ATOM 2675 O O . HIS B 1 37 ? -3.221 29.969 -1.095 1 95.88 37 HIS B O 1
ATOM 2681 N N . ALA B 1 38 ? -4.383 30.766 -2.84 1 96.44 38 ALA B N 1
ATOM 2682 C CA . ALA B 1 38 ? -3.232 31.5 -3.354 1 96.44 38 ALA B CA 1
ATOM 2683 C C . ALA B 1 38 ? -2.668 32.438 -2.295 1 96.44 38 ALA B C 1
ATOM 2685 O O . ALA B 1 38 ? -1.454 32.656 -2.219 1 96.44 38 ALA B O 1
ATOM 2686 N N . ASP B 1 39 ? -3.52 33 -1.501 1 95.62 39 ASP B N 1
ATOM 2687 C CA . ASP B 1 39 ? -3.08 33.969 -0.51 1 95.62 39 ASP B CA 1
ATOM 2688 C C . ASP B 1 39 ? -2.467 33.281 0.707 1 95.62 39 ASP B C 1
ATOM 2690 O O . ASP B 1 39 ? -2.004 33.969 1.636 1 95.62 39 ASP B O 1
ATOM 2694 N N . ALA B 1 40 ? -2.443 31.969 0.698 1 97.06 40 ALA B N 1
ATOM 2695 C CA . ALA B 1 40 ? -1.796 31.219 1.771 1 97.06 40 ALA B CA 1
ATOM 2696 C C . ALA B 1 40 ? -0.319 30.984 1.466 1 97.06 40 ALA B C 1
ATOM 2698 O O . ALA B 1 40 ? 0.437 30.531 2.33 1 97.06 40 ALA B O 1
ATOM 2699 N N . VAL B 1 41 ? 0.087 31.281 0.243 1 98.5 41 VAL B N 1
ATOM 2700 C CA . VAL B 1 41 ? 1.5 31.156 -0.101 1 98.5 41 VAL B CA 1
ATOM 2701 C C . VAL B 1 41 ? 2.299 32.25 0.608 1 98.5 41 VAL B C 1
ATOM 2703 O O . VAL B 1 41 ? 2.035 33.438 0.424 1 98.5 41 VAL B O 1
ATOM 2706 N N . PRO B 1 42 ? 3.26 31.891 1.417 1 98.31 42 PRO B N 1
ATOM 2707 C CA . PRO B 1 42 ? 3.992 32.906 2.188 1 98.31 42 PRO B CA 1
ATOM 2708 C C . PRO B 1 42 ? 4.781 33.844 1.302 1 98.31 42 PRO B C 1
ATOM 2710 O O . PRO B 1 42 ? 5.32 33.438 0.269 1 98.31 42 PRO B O 1
ATOM 2713 N N . VAL B 1 43 ? 4.887 35.094 1.821 1 96.5 43 VAL B N 1
ATOM 2714 C CA . VAL B 1 43 ? 5.754 36.062 1.175 1 96.5 43 VAL B CA 1
ATOM 2715 C C . VAL B 1 43 ? 7.191 35.562 1.159 1 96.5 43 VAL B C 1
ATOM 2717 O O . VAL B 1 43 ? 7.664 35 2.145 1 96.5 43 VAL B O 1
ATOM 2720 N N . GLY B 1 44 ? 7.871 35.719 0.083 1 97.25 44 GLY B N 1
ATOM 2721 C CA . GLY B 1 44 ? 9.25 35.25 -0.021 1 97.25 44 GLY B CA 1
ATOM 2722 C C . GLY B 1 44 ? 9.383 33.969 -0.801 1 97.25 44 GLY B C 1
ATOM 2723 O O . GLY B 1 44 ? 10.484 33.625 -1.247 1 97.25 44 GLY B O 1
ATOM 2724 N N . CYS B 1 45 ? 8.305 33.219 -0.917 1 98.44 45 CYS B N 1
ATOM 2725 C CA . CYS B 1 45 ? 8.32 32 -1.728 1 98.44 45 CYS B CA 1
ATOM 2726 C C . CYS B 1 45 ? 8.062 32.312 -3.193 1 98.44 45 CYS B C 1
ATOM 2728 O O . CYS B 1 45 ? 7.297 33.25 -3.506 1 98.44 45 CYS B O 1
ATOM 2730 N N . LYS B 1 46 ? 8.727 31.641 -4.059 1 98.44 46 LYS B N 1
ATOM 2731 C CA . LYS B 1 46 ? 8.273 31.578 -5.445 1 98.44 46 LYS B CA 1
ATOM 2732 C C . LYS B 1 46 ? 7.07 30.641 -5.586 1 98.44 46 LYS B C 1
ATOM 2734 O O . LYS B 1 46 ? 7.07 29.531 -5.055 1 98.44 46 LYS B O 1
ATOM 2739 N N . PHE B 1 47 ? 6.035 31.141 -6.289 1 98.69 47 PHE B N 1
ATOM 2740 C CA . PHE B 1 47 ? 4.82 30.344 -6.426 1 98.69 47 PHE B CA 1
ATOM 2741 C C . PHE B 1 47 ? 4.652 29.859 -7.863 1 98.69 47 PHE B C 1
ATOM 2743 O O . PHE B 1 47 ? 4.762 30.641 -8.805 1 98.69 47 PHE B O 1
ATOM 2750 N N . VAL B 1 48 ? 4.41 28.578 -8.039 1 98.56 48 VAL B N 1
ATOM 2751 C CA . VAL B 1 48 ? 4.07 27.938 -9.312 1 98.56 48 VAL B CA 1
ATOM 2752 C C . VAL B 1 48 ? 2.689 27.297 -9.219 1 98.56 48 VAL B C 1
ATOM 2754 O O . VAL B 1 48 ? 2.492 26.344 -8.469 1 98.56 48 VAL B O 1
ATOM 2757 N N . GLU B 1 49 ? 1.712 27.875 -9.883 1 98.69 49 GLU B N 1
ATOM 2758 C CA . GLU B 1 49 ? 0.389 27.25 -9.922 1 98.69 49 GLU B CA 1
ATOM 2759 C C . GLU B 1 49 ? 0.35 26.094 -10.922 1 98.69 49 GLU B C 1
ATOM 2761 O O . GLU B 1 49 ? 0.267 26.328 -12.133 1 98.69 49 GLU B O 1
ATOM 2766 N N . ALA B 1 50 ? 0.401 24.875 -10.461 1 98.62 50 ALA B N 1
ATOM 2767 C CA . ALA B 1 50 ? 0.435 23.703 -11.328 1 98.62 50 ALA B CA 1
ATOM 2768 C C . ALA B 1 50 ? 0.092 22.438 -10.547 1 98.62 50 ALA B C 1
ATOM 2770 O O . ALA B 1 50 ? 0.16 22.422 -9.32 1 98.62 50 ALA B O 1
ATOM 2771 N N . ASP B 1 51 ? -0.356 21.5 -11.266 1 98.06 51 ASP B N 1
ATOM 2772 C CA . ASP B 1 51 ? -0.472 20.141 -10.758 1 98.06 51 ASP B CA 1
ATOM 2773 C C . ASP B 1 51 ? 0.896 19.453 -10.68 1 98.06 51 ASP B C 1
ATOM 2775 O O . ASP B 1 51 ? 1.577 19.297 -11.695 1 98.06 51 ASP B O 1
ATOM 2779 N N . ILE B 1 52 ? 1.26 19.078 -9.508 1 97.69 52 ILE B N 1
ATOM 2780 C CA . ILE B 1 52 ? 2.605 18.547 -9.305 1 97.69 52 ILE B CA 1
ATOM 2781 C C . ILE B 1 52 ? 2.793 17.266 -10.125 1 97.69 52 ILE B C 1
ATOM 2783 O O . ILE B 1 52 ? 3.891 17 -10.609 1 97.69 52 ILE B O 1
ATOM 2787 N N . ALA B 1 53 ? 1.771 16.484 -10.359 1 96.75 53 ALA B N 1
ATOM 2788 C CA . ALA B 1 53 ? 1.881 15.273 -11.172 1 96.75 53 ALA B CA 1
ATOM 2789 C C . ALA B 1 53 ? 2.379 15.602 -12.578 1 96.75 53 ALA B C 1
ATOM 2791 O O . ALA B 1 53 ? 3.125 14.82 -13.18 1 96.75 53 ALA B O 1
ATOM 2792 N N . THR B 1 54 ? 1.993 16.688 -13.07 1 97.25 54 THR B N 1
ATOM 2793 C CA . THR B 1 54 ? 2.365 17.094 -14.422 1 97.25 54 THR B CA 1
ATOM 2794 C C . THR B 1 54 ? 3.627 17.953 -14.398 1 97.25 54 THR B C 1
ATOM 2796 O O . THR B 1 54 ? 4.438 17.906 -15.328 1 97.25 54 THR B O 1
ATOM 2799 N N . ALA B 1 55 ? 3.838 18.672 -13.328 1 98.12 55 ALA B N 1
ATOM 2800 C CA . ALA B 1 55 ? 4.863 19.703 -13.312 1 98.12 55 ALA B CA 1
ATOM 2801 C C . ALA B 1 55 ? 6.172 19.172 -12.734 1 98.12 55 ALA B C 1
ATOM 2803 O O . ALA B 1 55 ? 7.227 19.797 -12.891 1 98.12 55 ALA B O 1
ATOM 2804 N N . ALA B 1 56 ? 6.16 18.062 -12.062 1 97.56 56 ALA B N 1
ATOM 2805 C CA . ALA B 1 56 ? 7.289 17.609 -11.258 1 97.56 56 ALA B CA 1
ATOM 2806 C C . ALA B 1 56 ? 8.562 17.516 -12.102 1 97.56 56 ALA B C 1
ATOM 2808 O O . ALA B 1 56 ? 9.609 18.031 -11.703 1 97.56 56 ALA B O 1
ATOM 2809 N N . SER B 1 57 ? 8.492 16.891 -13.266 1 96.69 57 SER B N 1
ATOM 2810 C CA . SER B 1 57 ? 9.672 16.656 -14.094 1 96.69 57 SER B CA 1
ATOM 2811 C C . SER B 1 57 ? 10.289 17.969 -14.555 1 96.69 57 SER B C 1
ATOM 2813 O O . SER B 1 57 ? 11.516 18.109 -14.586 1 96.69 57 SER B O 1
ATOM 2815 N N . GLU B 1 58 ? 9.438 18.875 -14.922 1 97.62 58 GLU B N 1
ATOM 2816 C CA . GLU B 1 58 ? 9.938 20.172 -15.375 1 97.62 58 GLU B CA 1
ATOM 2817 C C . GLU B 1 58 ? 10.508 20.984 -14.219 1 97.62 58 GLU B C 1
ATOM 2819 O O . GLU B 1 58 ? 11.578 21.594 -14.344 1 97.62 58 GLU B O 1
ATOM 2824 N N . LEU B 1 59 ? 9.852 21.031 -13.117 1 97.81 59 LEU B N 1
ATOM 2825 C CA . LEU B 1 59 ? 10.266 21.828 -11.961 1 97.81 59 LEU B CA 1
ATOM 2826 C C . LEU B 1 59 ? 11.609 21.344 -11.43 1 97.81 59 LEU B C 1
ATOM 2828 O O . LEU B 1 59 ? 12.453 22.156 -11.039 1 97.81 59 LEU B O 1
ATOM 2832 N N . LEU B 1 60 ? 11.82 20.062 -11.422 1 98.06 60 LEU B N 1
ATOM 2833 C CA . LEU B 1 60 ? 12.992 19.484 -10.766 1 98.06 60 LEU B CA 1
ATOM 2834 C C . LEU B 1 60 ? 14.188 19.469 -11.711 1 98.06 60 LEU B C 1
ATOM 2836 O O . LEU B 1 60 ? 15.25 18.938 -11.359 1 98.06 60 LEU B O 1
ATOM 2840 N N . THR B 1 61 ? 14 20.047 -12.953 1 96.75 61 THR B N 1
ATOM 2841 C CA . THR B 1 61 ? 15.164 20.25 -13.805 1 96.75 61 THR B CA 1
ATOM 2842 C C . THR B 1 61 ? 16.156 21.203 -13.133 1 96.75 61 THR B C 1
ATOM 2844 O O . THR B 1 61 ? 17.375 21.094 -13.359 1 96.75 61 THR B O 1
ATOM 2847 N N . GLU B 1 62 ? 15.547 22.172 -12.352 1 94.12 62 GLU B N 1
ATOM 2848 C CA . GLU B 1 62 ? 16.422 22.969 -11.477 1 94.12 62 GLU B CA 1
ATOM 2849 C C . GLU B 1 62 ? 16.844 22.156 -10.258 1 94.12 62 GLU B C 1
ATOM 2851 O O . GLU B 1 62 ? 16.062 21.344 -9.734 1 94.12 62 GLU B O 1
ATOM 2856 N N . PRO B 1 63 ? 18.031 22.406 -9.859 1 94.81 63 PRO B N 1
ATOM 2857 C CA . PRO B 1 63 ? 18.484 21.625 -8.711 1 94.81 63 PRO B CA 1
ATOM 2858 C C . PRO B 1 63 ? 17.781 22.031 -7.41 1 94.81 63 PRO B C 1
ATOM 2860 O O . PRO B 1 63 ? 17.766 23.219 -7.066 1 94.81 63 PRO B O 1
ATOM 2863 N N . PHE B 1 64 ? 17.188 21.188 -6.73 1 98.56 64 PHE B N 1
ATOM 2864 C CA . PHE B 1 64 ? 16.641 21.344 -5.391 1 98.56 64 PHE B CA 1
ATOM 2865 C C . PHE B 1 64 ? 17.391 20.469 -4.391 1 98.56 64 PHE B C 1
ATOM 2867 O O . PHE B 1 64 ? 17.812 19.359 -4.719 1 98.56 64 PHE B O 1
ATOM 2874 N N . ASP B 1 65 ? 17.516 21 -3.203 1 98.69 65 ASP B N 1
ATOM 2875 C CA . ASP B 1 65 ? 18.156 20.234 -2.135 1 98.69 65 ASP B CA 1
ATOM 2876 C C . ASP B 1 65 ? 17.172 19.25 -1.506 1 98.69 65 ASP B C 1
ATOM 2878 O O . ASP B 1 65 ? 17.578 18.328 -0.809 1 98.69 65 ASP B O 1
ATOM 2882 N N . GLY B 1 66 ? 15.898 19.453 -1.715 1 98.75 66 GLY B N 1
ATOM 2883 C CA . GLY B 1 66 ? 14.891 18.562 -1.161 1 98.75 66 GLY B CA 1
ATOM 2884 C C . GLY B 1 66 ? 13.477 18.953 -1.535 1 98.75 66 GLY B C 1
ATOM 2885 O O . GLY B 1 66 ? 13.25 20.047 -2.064 1 98.75 66 GLY B O 1
ATOM 2886 N N . VAL B 1 67 ? 12.578 18.047 -1.317 1 98.94 67 VAL B N 1
ATOM 2887 C CA . VAL B 1 67 ? 11.148 18.234 -1.533 1 98.94 67 VAL B CA 1
ATOM 2888 C C . VAL B 1 67 ? 10.391 17.969 -0.238 1 98.94 67 VAL B C 1
ATOM 2890 O O . VAL B 1 67 ? 10.695 17 0.473 1 98.94 67 VAL B O 1
ATOM 2893 N N . LEU B 1 68 ? 9.531 18.844 0.179 1 98.94 68 LEU B N 1
ATOM 2894 C CA . LEU B 1 68 ? 8.5 18.578 1.179 1 98.94 68 LEU B CA 1
ATOM 2895 C C . LEU B 1 68 ? 7.137 18.391 0.521 1 98.94 68 LEU B C 1
ATOM 2897 O O . LEU B 1 68 ? 6.617 19.328 -0.092 1 98.94 68 LEU B O 1
ATOM 2901 N N . HIS B 1 69 ? 6.582 17.203 0.623 1 98.94 69 HIS B N 1
ATOM 2902 C CA . HIS B 1 69 ? 5.434 16.797 -0.178 1 98.94 69 HIS B CA 1
ATOM 2903 C C . HIS B 1 69 ? 4.156 16.781 0.652 1 98.94 69 HIS B C 1
ATOM 2905 O O . HIS B 1 69 ? 3.902 15.844 1.402 1 98.94 69 HIS B O 1
ATOM 2911 N N . PHE B 1 70 ? 3.318 17.828 0.426 1 98.81 70 PHE B N 1
ATOM 2912 C CA . PHE B 1 70 ? 2.059 17.953 1.149 1 98.81 70 PHE B CA 1
ATOM 2913 C C . PHE B 1 70 ? 0.873 17.781 0.209 1 98.81 70 PHE B C 1
ATOM 2915 O O . PHE B 1 70 ? -0.272 17.688 0.657 1 98.81 70 PHE B O 1
ATOM 2922 N N . ALA B 1 71 ? 1.107 17.766 -1.087 1 98.38 71 ALA B N 1
ATOM 2923 C CA . ALA B 1 71 ? 0.024 17.672 -2.062 1 98.38 71 ALA B CA 1
ATOM 2924 C C . ALA B 1 71 ? -0.672 16.312 -1.99 1 98.38 71 ALA B C 1
ATOM 2926 O O . ALA B 1 71 ? -0.115 15.305 -2.416 1 98.38 71 ALA B O 1
ATOM 2927 N N . ALA B 1 72 ? -1.854 16.297 -1.516 1 97.62 72 ALA B N 1
ATOM 2928 C CA . ALA B 1 72 ? -2.674 15.102 -1.414 1 97.62 72 ALA B CA 1
ATOM 2929 C C . ALA B 1 72 ? -4.129 15.453 -1.125 1 97.62 72 ALA B C 1
ATOM 2931 O O . ALA B 1 72 ? -4.418 16.5 -0.553 1 97.62 72 ALA B O 1
ATOM 2932 N N . LYS B 1 73 ? -5.008 14.609 -1.556 1 97 73 LYS B N 1
ATOM 2933 C CA . LYS B 1 73 ? -6.395 14.633 -1.089 1 97 73 LYS B CA 1
ATOM 2934 C C . LYS B 1 73 ? -6.523 13.938 0.264 1 97 73 LYS B C 1
ATOM 2936 O O . LYS B 1 73 ? -5.875 12.922 0.513 1 97 73 LYS B O 1
ATOM 2941 N N . SER B 1 74 ? -7.41 14.5 1.173 1 95.12 74 SER B N 1
ATOM 2942 C CA . SER B 1 74 ? -7.305 14.016 2.545 1 95.12 74 SER B CA 1
ATOM 2943 C C . SER B 1 74 ? -8.68 13.797 3.16 1 95.12 74 SER B C 1
ATOM 2945 O O . SER B 1 74 ? -8.789 13.469 4.344 1 95.12 74 SER B O 1
ATOM 2947 N N . LEU B 1 75 ? -9.797 13.992 2.406 1 95.06 75 LEU B N 1
ATOM 2948 C CA . LEU B 1 75 ? -11.133 13.805 2.947 1 95.06 75 LEU B CA 1
ATOM 2949 C C . LEU B 1 75 ? -11.5 12.32 2.984 1 95.06 75 LEU B C 1
ATOM 2951 O O . LEU B 1 75 ? -11.867 11.742 1.96 1 95.06 75 LEU B O 1
ATOM 2955 N N . VAL B 1 76 ? -11.508 11.773 4.172 1 94.19 76 VAL B N 1
ATOM 2956 C CA . VAL B 1 76 ? -11.711 10.336 4.359 1 94.19 76 VAL B CA 1
ATOM 2957 C C . VAL B 1 76 ? -13.055 9.922 3.771 1 94.19 76 VAL B C 1
ATOM 2959 O O . VAL B 1 76 ? -13.141 8.938 3.031 1 94.19 76 VAL B O 1
ATOM 2962 N N . GLY B 1 77 ? -14.148 10.68 4.125 1 93.44 77 GLY B N 1
ATOM 2963 C CA . GLY B 1 77 ? -15.469 10.352 3.607 1 93.44 77 GLY B CA 1
ATOM 2964 C C . GLY B 1 77 ? -15.516 10.289 2.092 1 93.44 77 GLY B C 1
ATOM 2965 O O . GLY B 1 77 ? -16.047 9.328 1.522 1 93.44 77 GLY B O 1
ATOM 2966 N N . GLU B 1 78 ? -14.906 11.289 1.449 1 96.44 78 GLU B N 1
ATOM 2967 C CA . GLU B 1 78 ? -14.867 11.32 -0.009 1 96.44 78 GLU B CA 1
ATOM 2968 C C . GLU B 1 78 ? -14.039 10.172 -0.564 1 96.44 78 GLU B C 1
ATOM 2970 O O . GLU B 1 78 ? -14.391 9.586 -1.592 1 96.44 78 GLU B O 1
ATOM 2975 N N . SER B 1 79 ? -12.961 9.859 0.102 1 97.88 79 SER B N 1
ATOM 2976 C CA . SER B 1 79 ? -12.07 8.805 -0.364 1 97.88 79 SER B CA 1
ATOM 2977 C C . SER B 1 79 ? -12.805 7.469 -0.462 1 97.88 79 SER B C 1
ATOM 2979 O O . SER B 1 79 ? -12.492 6.648 -1.329 1 97.88 79 SER B O 1
ATOM 2981 N N . MET B 1 80 ? -13.789 7.215 0.402 1 97.12 80 MET B N 1
ATOM 2982 C CA . MET B 1 80 ? -14.539 5.961 0.441 1 97.12 80 MET B CA 1
ATOM 2983 C C . MET B 1 80 ? -15.547 5.898 -0.7 1 97.12 80 MET B C 1
ATOM 2985 O O . MET B 1 80 ? -15.914 4.809 -1.15 1 97.12 80 MET B O 1
ATOM 2989 N N . GLN B 1 81 ? -15.938 7.066 -1.177 1 97.69 81 GLN B N 1
ATOM 2990 C CA . GLN B 1 81 ? -16.938 7.141 -2.242 1 97.69 81 GLN B CA 1
ATOM 2991 C C . GLN B 1 81 ? -16.266 7.191 -3.615 1 97.69 81 GLN B C 1
ATOM 2993 O O . GLN B 1 81 ? -16.812 6.691 -4.598 1 97.69 81 GLN B O 1
ATOM 2998 N N . ASP B 1 82 ? -15.125 7.832 -3.686 1 98.12 82 ASP B N 1
ATOM 2999 C CA . ASP B 1 82 ? -14.406 8.055 -4.934 1 98.12 82 ASP B CA 1
ATOM 3000 C C . ASP B 1 82 ? -12.953 7.605 -4.816 1 98.12 82 ASP B C 1
ATOM 3002 O O . ASP B 1 82 ? -12.031 8.406 -5.008 1 98.12 82 ASP B O 1
ATOM 3006 N N . PRO B 1 83 ? -12.75 6.27 -4.676 1 98.69 83 PRO B N 1
ATOM 3007 C CA . PRO B 1 83 ? -11.383 5.816 -4.438 1 98.69 83 PRO B CA 1
ATOM 3008 C C . PRO B 1 83 ? -10.445 6.125 -5.605 1 98.69 83 PRO B C 1
ATOM 3010 O O . PRO B 1 83 ? -9.258 6.387 -5.398 1 98.69 83 PRO B O 1
ATOM 3013 N N . GLN B 1 84 ? -10.898 6.086 -6.836 1 98.31 84 GLN B N 1
ATOM 3014 C CA . GLN B 1 84 ? -10.062 6.359 -8.008 1 98.31 84 GLN B CA 1
ATOM 3015 C C . GLN B 1 84 ? -9.422 7.738 -7.914 1 98.31 84 GLN B C 1
ATOM 3017 O O . GLN B 1 84 ? -8.25 7.91 -8.266 1 98.31 84 GLN B O 1
ATOM 3022 N N . LYS B 1 85 ? -10.195 8.711 -7.434 1 98.12 85 LYS B N 1
ATOM 3023 C CA . LYS B 1 85 ? -9.688 10.062 -7.254 1 98.12 85 LYS B CA 1
ATOM 3024 C C . LYS B 1 85 ? -8.484 10.086 -6.32 1 98.12 85 LYS B C 1
ATOM 3026 O O . LYS B 1 85 ? -7.527 10.828 -6.551 1 98.12 85 LYS B O 1
ATOM 3031 N N . TYR B 1 86 ? -8.461 9.305 -5.312 1 98.69 86 TYR B N 1
ATOM 3032 C CA . TYR B 1 86 ? -7.426 9.312 -4.281 1 98.69 86 TYR B CA 1
ATOM 3033 C C . TYR B 1 86 ? -6.23 8.469 -4.703 1 98.69 86 TYR B C 1
ATOM 3035 O O . TYR B 1 86 ? -5.082 8.859 -4.488 1 98.69 86 TYR B O 1
ATOM 3043 N N . TRP B 1 87 ? -6.477 7.305 -5.289 1 98.88 87 TRP B N 1
ATOM 3044 C CA . TRP B 1 87 ? -5.359 6.496 -5.766 1 98.88 87 TRP B CA 1
ATOM 3045 C C . TRP B 1 87 ? -4.609 7.207 -6.883 1 98.88 87 TRP B C 1
ATOM 3047 O O . TRP B 1 87 ? -3.375 7.176 -6.93 1 98.88 87 TRP B O 1
ATOM 3057 N N . GLN B 1 88 ? -5.344 7.879 -7.789 1 98.38 88 GLN B N 1
ATOM 3058 C CA . GLN B 1 88 ? -4.695 8.672 -8.828 1 98.38 88 GLN B CA 1
ATOM 3059 C C . GLN B 1 88 ? -4.059 9.93 -8.234 1 98.38 88 GLN B C 1
ATOM 3061 O O . GLN B 1 88 ? -2.896 10.234 -8.516 1 98.38 88 GLN B O 1
ATOM 3066 N N . GLY B 1 89 ? -4.801 10.633 -7.449 1 98.31 89 GLY B N 1
ATOM 3067 C CA . GLY B 1 89 ? -4.402 11.945 -6.973 1 98.31 89 GLY B CA 1
ATOM 3068 C C . GLY B 1 89 ? -3.314 11.891 -5.918 1 98.31 89 GLY B C 1
ATOM 3069 O O . GLY B 1 89 ? -2.551 12.852 -5.758 1 98.31 89 GLY B O 1
ATOM 3070 N N . ASN B 1 90 ? -3.246 10.836 -5.141 1 98.75 90 ASN B N 1
ATOM 3071 C CA . ASN B 1 90 ? -2.238 10.719 -4.094 1 98.75 90 ASN B CA 1
ATOM 3072 C C . ASN B 1 90 ? -1.094 9.805 -4.516 1 98.75 90 ASN B C 1
ATOM 3074 O O . ASN B 1 90 ? 0.057 10.234 -4.59 1 98.75 90 ASN B O 1
ATOM 3078 N N . VAL B 1 91 ? -1.373 8.562 -4.922 1 98.94 91 VAL B N 1
ATOM 3079 C CA . VAL B 1 91 ? -0.343 7.559 -5.152 1 98.94 91 VAL B CA 1
ATOM 3080 C C . VAL B 1 91 ? 0.354 7.824 -6.484 1 98.94 91 VAL B C 1
ATOM 3082 O O . VAL B 1 91 ? 1.575 7.988 -6.531 1 98.94 91 VAL B O 1
ATOM 3085 N N . VAL B 1 92 ? -0.431 7.875 -7.594 1 98.81 92 VAL B N 1
ATOM 3086 C CA . VAL B 1 92 ? 0.17 8.055 -8.914 1 98.81 92 VAL B CA 1
ATOM 3087 C C . VAL B 1 92 ? 0.92 9.383 -8.961 1 98.81 92 VAL B C 1
ATOM 3089 O O . VAL B 1 92 ? 2.018 9.461 -9.523 1 98.81 92 VAL B O 1
ATOM 3092 N N . THR B 1 93 ? 0.319 10.406 -8.375 1 98.75 93 THR B N 1
ATOM 3093 C CA . THR B 1 93 ? 0.988 11.703 -8.289 1 98.75 93 THR B CA 1
ATOM 3094 C C . THR B 1 93 ? 2.324 11.57 -7.562 1 98.75 93 THR B C 1
ATOM 3096 O O . THR B 1 93 ? 3.344 12.086 -8.031 1 98.75 93 THR B O 1
ATOM 3099 N N . SER B 1 94 ? 2.375 10.898 -6.43 1 98.88 94 SER B N 1
ATOM 3100 C CA . SER B 1 94 ? 3.604 10.734 -5.66 1 98.88 94 SER B CA 1
ATOM 3101 C C . SER B 1 94 ? 4.633 9.914 -6.43 1 98.88 94 SER B C 1
ATOM 3103 O O . SER B 1 94 ? 5.836 10.164 -6.332 1 98.88 94 SER B O 1
ATOM 3105 N N . LEU B 1 95 ? 4.16 8.891 -7.168 1 98.88 95 LEU B N 1
ATOM 3106 C CA . LEU B 1 95 ? 5.07 8.102 -7.992 1 98.88 95 LEU B CA 1
ATOM 3107 C C . LEU B 1 95 ? 5.742 8.969 -9.055 1 98.88 95 LEU B C 1
ATOM 3109 O O . LEU B 1 95 ? 6.938 8.828 -9.305 1 98.88 95 LEU B O 1
ATOM 3113 N N . ARG B 1 96 ? 4.961 9.836 -9.688 1 98.62 96 ARG B N 1
ATOM 3114 C CA . ARG B 1 96 ? 5.523 10.742 -10.68 1 98.62 96 ARG B CA 1
ATOM 3115 C C . ARG B 1 96 ? 6.555 11.672 -10.047 1 98.62 96 ARG B C 1
ATOM 3117 O O . ARG B 1 96 ? 7.594 11.953 -10.648 1 98.62 96 ARG B O 1
ATOM 3124 N N . LEU B 1 97 ? 6.27 12.148 -8.852 1 98.88 97 LEU B N 1
ATOM 3125 C CA . LEU B 1 97 ? 7.211 12.992 -8.125 1 98.88 97 LEU B CA 1
ATOM 3126 C C . LEU B 1 97 ? 8.5 12.234 -7.824 1 98.88 97 LEU B C 1
ATOM 3128 O O . LEU B 1 97 ? 9.594 12.75 -8.039 1 98.88 97 LEU B O 1
ATOM 3132 N N . LEU B 1 98 ? 8.367 11.039 -7.305 1 98.88 98 LEU B N 1
ATOM 3133 C CA . LEU B 1 98 ? 9.523 10.203 -6.973 1 98.88 98 LEU B CA 1
ATOM 3134 C C . LEU B 1 98 ? 10.367 9.93 -8.211 1 98.88 98 LEU B C 1
ATOM 3136 O O . LEU B 1 98 ? 11.602 9.961 -8.148 1 98.88 98 LEU B O 1
ATOM 3140 N N . ASP B 1 99 ? 9.711 9.68 -9.32 1 98.56 99 ASP B N 1
ATOM 3141 C CA . ASP B 1 99 ? 10.414 9.461 -10.586 1 98.56 99 ASP B CA 1
ATOM 3142 C C . ASP B 1 99 ? 11.211 10.695 -10.984 1 98.56 99 ASP B C 1
ATOM 3144 O O . ASP B 1 99 ? 12.359 10.586 -11.422 1 98.56 99 ASP B O 1
ATOM 3148 N N . ALA B 1 100 ? 10.539 11.828 -10.898 1 98.62 100 ALA B N 1
ATOM 3149 C CA . ALA B 1 100 ? 11.211 13.086 -11.242 1 98.62 100 ALA B CA 1
ATOM 3150 C C . ALA B 1 100 ? 12.422 13.328 -10.336 1 98.62 100 ALA B C 1
ATOM 3152 O O . ALA B 1 100 ? 13.477 13.758 -10.805 1 98.62 100 ALA B O 1
ATOM 3153 N N . MET B 1 101 ? 12.289 13.086 -9.039 1 98.69 101 MET B N 1
ATOM 3154 C CA . MET B 1 101 ? 13.391 13.25 -8.102 1 98.69 101 MET B CA 1
ATOM 3155 C C . MET B 1 101 ? 14.57 12.352 -8.477 1 98.69 101 MET B C 1
ATOM 3157 O O . MET B 1 101 ? 15.719 12.789 -8.461 1 98.69 101 MET B O 1
ATOM 3161 N N . ARG B 1 102 ? 14.227 11.07 -8.742 1 98.06 102 ARG B N 1
ATOM 3162 C CA . ARG B 1 102 ? 15.25 10.125 -9.172 1 98.06 102 ARG B CA 1
ATOM 3163 C C . ARG B 1 102 ? 15.961 10.617 -10.422 1 98.06 102 ARG B C 1
ATOM 3165 O O . ARG B 1 102 ? 17.203 10.641 -10.477 1 98.06 102 ARG B O 1
ATOM 3172 N N . GLU B 1 103 ? 15.203 11.047 -11.398 1 97.75 103 GLU B N 1
ATOM 3173 C CA . GLU B 1 103 ? 15.727 11.453 -12.703 1 97.75 103 GLU B CA 1
ATOM 3174 C C . GLU B 1 103 ? 16.656 12.664 -12.57 1 97.75 103 GLU B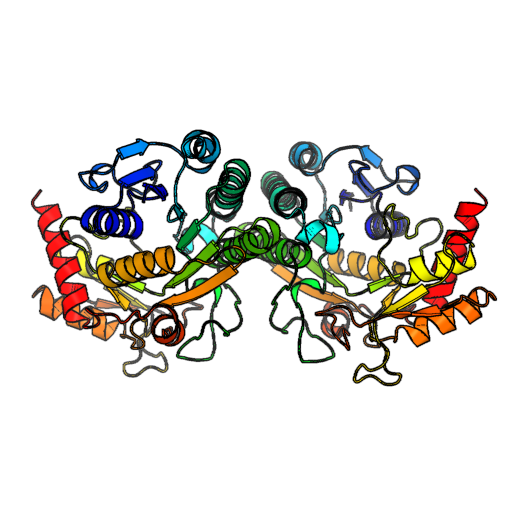 C 1
ATOM 3176 O O . GLU B 1 103 ? 17.625 12.781 -13.312 1 97.75 103 GLU B O 1
ATOM 3181 N N . HIS B 1 104 ? 16.344 13.523 -11.633 1 97.88 104 HIS B N 1
ATOM 3182 C CA . HIS B 1 104 ? 17.078 14.789 -11.586 1 97.88 104 HIS B CA 1
ATOM 3183 C C . HIS B 1 104 ? 17.984 14.852 -10.359 1 97.88 104 HIS B C 1
ATOM 3185 O O . HIS B 1 104 ? 18.625 15.875 -10.109 1 97.88 104 HIS B O 1
ATOM 3191 N N . GLY B 1 105 ? 18.016 13.789 -9.633 1 97.69 105 GLY B N 1
ATOM 3192 C CA . GLY B 1 105 ? 18.969 13.648 -8.547 1 97.69 105 GLY B CA 1
ATOM 3193 C C . GLY B 1 105 ? 18.625 14.492 -7.332 1 97.69 105 GLY B C 1
ATOM 3194 O O . GLY B 1 105 ? 19.516 14.992 -6.645 1 97.69 105 GLY B O 1
ATOM 3195 N N . THR B 1 106 ? 17.344 14.867 -7.09 1 98.44 106 THR B N 1
ATOM 3196 C CA . THR B 1 106 ? 16.922 15.547 -5.859 1 98.44 106 THR B CA 1
ATOM 3197 C C . THR B 1 106 ? 17.109 14.625 -4.656 1 98.44 106 THR B C 1
ATOM 3199 O O . THR B 1 106 ? 16.484 13.57 -4.574 1 98.44 106 THR B O 1
ATOM 3202 N N . PRO B 1 107 ? 17.797 14.969 -3.66 1 98.5 107 PRO B N 1
ATOM 3203 C CA . PRO B 1 107 ? 18.359 13.961 -2.752 1 98.5 107 PRO B CA 1
ATOM 3204 C C . PRO B 1 107 ? 17.469 13.711 -1.531 1 98.5 107 PRO B C 1
ATOM 3206 O O . PRO B 1 107 ? 17.641 12.711 -0.833 1 98.5 107 PRO B O 1
ATOM 3209 N N . ARG B 1 108 ? 16.547 14.656 -1.142 1 98.81 108 ARG B N 1
ATOM 3210 C CA . ARG B 1 108 ? 15.812 14.539 0.114 1 98.81 108 ARG B CA 1
ATOM 3211 C C . ARG B 1 108 ? 14.305 14.648 -0.115 1 98.81 108 ARG B C 1
ATOM 3213 O O . ARG B 1 108 ? 13.859 15.422 -0.968 1 98.81 108 ARG B O 1
ATOM 3220 N N . LEU B 1 109 ? 13.578 13.922 0.648 1 98.94 109 LEU B N 1
ATOM 3221 C CA . LEU B 1 109 ? 12.125 13.984 0.645 1 98.94 109 LEU B CA 1
ATOM 3222 C C . LEU B 1 109 ? 11.57 13.938 2.066 1 98.94 109 LEU B C 1
ATOM 3224 O O . LEU B 1 109 ? 11.977 13.086 2.865 1 98.94 109 LEU B O 1
ATOM 3228 N N . VAL B 1 110 ? 10.789 14.898 2.461 1 99 110 VAL B N 1
ATOM 3229 C CA . VAL B 1 110 ? 9.945 14.797 3.646 1 99 110 VAL B CA 1
ATOM 3230 C C . VAL B 1 110 ? 8.484 14.664 3.229 1 99 110 VAL B C 1
ATOM 3232 O O . VAL B 1 110 ? 7.961 15.5 2.488 1 99 110 VAL B O 1
ATOM 3235 N N . PHE B 1 111 ? 7.879 13.625 3.674 1 98.94 111 PHE B N 1
ATOM 3236 C CA . PHE B 1 111 ? 6.527 13.289 3.238 1 98.94 111 PHE B CA 1
ATOM 3237 C C . PHE B 1 111 ? 5.531 13.477 4.375 1 98.94 111 PHE B C 1
ATOM 3239 O O . PHE B 1 111 ? 5.758 13 5.492 1 98.94 111 PHE B O 1
ATOM 3246 N N . SER B 1 112 ? 4.441 14.227 4.043 1 98.88 112 SER B N 1
ATOM 3247 C CA . SER B 1 112 ? 3.299 14.352 4.941 1 98.88 112 SER B CA 1
ATOM 3248 C C . SER B 1 112 ? 2.457 13.078 4.941 1 98.88 112 SER B C 1
ATOM 3250 O O . SER B 1 112 ? 1.521 12.945 4.148 1 98.88 112 SER B O 1
ATOM 3252 N N . SER B 1 113 ? 2.758 12.172 5.801 1 98.69 113 SER B N 1
ATOM 3253 C CA . SER B 1 113 ? 1.988 10.938 5.961 1 98.69 113 SER B CA 1
ATOM 3254 C C . SER B 1 113 ? 0.9 11.102 7.016 1 98.69 113 SER B C 1
ATOM 3256 O O . SER B 1 113 ? 0.39 12.203 7.227 1 98.69 113 SER B O 1
ATOM 3258 N N . THR B 1 114 ? 0.388 10.008 7.559 1 97.94 114 THR B N 1
ATOM 3259 C CA . THR B 1 114 ? -0.784 10.125 8.422 1 97.94 114 THR B CA 1
ATOM 3260 C C . THR B 1 114 ? -0.885 8.938 9.367 1 97.94 114 THR B C 1
ATOM 3262 O O . THR B 1 114 ? -0.446 7.832 9.031 1 97.94 114 THR B O 1
ATOM 3265 N N . ALA B 1 115 ? -1.532 9.18 10.469 1 96.19 115 ALA B N 1
ATOM 3266 C CA . ALA B 1 115 ? -1.862 8.117 11.414 1 96.19 115 ALA B CA 1
ATOM 3267 C C . ALA B 1 115 ? -2.918 7.176 10.844 1 96.19 115 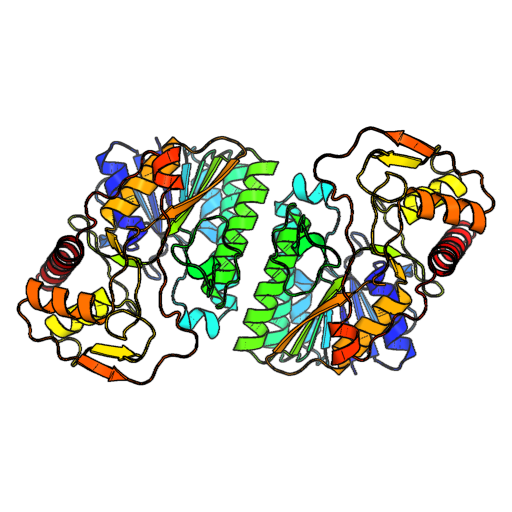ALA B C 1
ATOM 3269 O O . ALA B 1 115 ? -3.102 6.062 11.344 1 96.19 115 ALA B O 1
ATOM 3270 N N . ALA B 1 116 ? -3.639 7.594 9.805 1 95.69 116 ALA B N 1
ATOM 3271 C CA . ALA B 1 116 ? -4.688 6.773 9.195 1 95.69 116 ALA B CA 1
ATOM 3272 C C . ALA B 1 116 ? -4.113 5.469 8.648 1 95.69 116 ALA B C 1
ATOM 3274 O O . ALA B 1 116 ? -4.859 4.535 8.352 1 95.69 116 ALA B O 1
ATOM 3275 N N . THR B 1 117 ? -2.756 5.355 8.508 1 97.94 117 THR B N 1
ATOM 3276 C CA . THR B 1 117 ? -2.121 4.137 8.023 1 97.94 117 THR B CA 1
ATOM 3277 C C . THR B 1 117 ? -2.32 2.99 9.016 1 97.94 117 THR B C 1
ATOM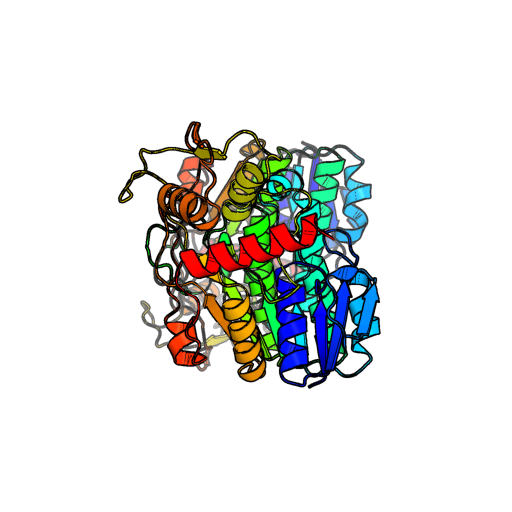 3279 O O . THR B 1 117 ? -2.299 1.819 8.625 1 97.94 117 THR B O 1
ATOM 3282 N N . TYR B 1 118 ? -2.568 3.338 10.297 1 96.62 118 TYR B N 1
ATOM 3283 C CA . TYR B 1 118 ? -2.617 2.328 11.352 1 96.62 118 TYR B CA 1
ATOM 3284 C C . TYR B 1 118 ? -4.012 1.715 11.453 1 96.62 118 TYR B C 1
ATOM 3286 O O . TYR B 1 118 ? -4.176 0.625 12.008 1 96.62 118 TYR B O 1
ATOM 3294 N N . GLY B 1 119 ? -5.012 2.414 10.969 1 94.25 119 GLY B N 1
ATOM 3295 C CA . GLY B 1 119 ? -6.379 1.945 11.125 1 94.25 119 GLY B CA 1
ATOM 3296 C C . GLY B 1 119 ? -6.883 2.039 12.555 1 94.25 119 GLY B C 1
ATOM 3297 O O . GLY B 1 119 ? -6.828 3.107 13.164 1 94.25 119 GLY B O 1
ATOM 3298 N N . GLU B 1 120 ? -7.281 0.891 13.102 1 90.12 120 GLU B N 1
ATOM 3299 C CA . GLU B 1 120 ? -7.832 0.841 14.453 1 90.12 120 GLU B CA 1
ATOM 3300 C C . GLU B 1 120 ? -6.93 0.033 15.383 1 90.12 120 GLU B C 1
ATOM 3302 O O . GLU B 1 120 ? -7.305 -1.057 15.82 1 90.12 120 GLU B O 1
ATOM 3307 N N . PRO B 1 121 ? -5.867 0.617 15.727 1 89.62 121 PRO B N 1
ATOM 3308 C CA . PRO B 1 121 ? -4.977 -0.133 16.625 1 89.62 121 PRO B CA 1
ATOM 3309 C C . PRO B 1 121 ? -5.594 -0.387 18 1 89.62 121 PRO B C 1
ATOM 3311 O O . PRO B 1 121 ? -6.355 0.446 18.5 1 89.62 121 PRO B O 1
ATOM 3314 N N . GLU B 1 122 ? -5.242 -1.508 18.609 1 82.31 122 GLU B N 1
ATOM 3315 C CA . GLU B 1 122 ? -5.77 -1.862 19.922 1 82.31 122 GLU B CA 1
ATOM 3316 C C . GLU B 1 122 ? -4.867 -1.339 21.031 1 82.31 122 GLU B C 1
ATOM 3318 O O . GLU B 1 122 ? -5.199 -1.457 22.219 1 82.31 122 GLU B O 1
ATOM 3323 N N . VAL B 1 123 ? -3.801 -0.754 20.688 1 85.62 123 VAL B N 1
ATOM 3324 C CA . VAL B 1 123 ? -2.832 -0.287 21.672 1 85.62 123 VAL B CA 1
ATOM 3325 C C . VAL B 1 123 ? -2.713 1.233 21.594 1 85.62 123 VAL B C 1
ATOM 3327 O O . VAL B 1 123 ? -2.84 1.822 20.516 1 85.62 123 VAL B O 1
ATOM 3330 N N . ALA B 1 124 ? -2.58 1.878 22.75 1 87.88 124 ALA B N 1
ATOM 3331 C CA . ALA B 1 124 ? -2.279 3.299 22.891 1 87.88 124 ALA B CA 1
ATOM 3332 C C . ALA B 1 124 ? -1.241 3.533 23.984 1 87.88 124 ALA B C 1
ATOM 3334 O O . ALA B 1 124 ? -1.315 2.932 25.062 1 87.88 124 ALA B O 1
ATOM 3335 N N . PRO B 1 125 ? -0.285 4.348 23.797 1 94.62 125 PRO B N 1
ATOM 3336 C CA . PRO B 1 125 ? -0.029 5.137 22.594 1 94.62 125 PRO B CA 1
ATOM 3337 C C . PRO B 1 125 ? 0.444 4.281 21.422 1 94.62 125 PRO B C 1
ATOM 3339 O O . PRO B 1 125 ? 1.018 3.209 21.625 1 94.62 125 PRO B O 1
ATOM 3342 N N . ILE B 1 126 ? 0.175 4.723 20.25 1 96.5 126 ILE B N 1
ATOM 3343 C CA . ILE B 1 126 ? 0.525 4.039 19 1 96.5 126 ILE B CA 1
ATOM 3344 C C . ILE B 1 126 ? 1.969 4.367 18.625 1 96.5 126 ILE B C 1
ATOM 3346 O O . ILE B 1 126 ? 2.336 5.535 18.516 1 96.5 126 ILE B O 1
ATOM 3350 N N . THR B 1 127 ? 2.795 3.359 18.5 1 97.31 127 THR B N 1
ATOM 3351 C CA . THR B 1 127 ? 4.176 3.541 18.062 1 97.31 127 THR B CA 1
ATOM 3352 C C . THR B 1 127 ? 4.312 3.271 16.562 1 97.31 127 THR B C 1
ATOM 3354 O O . THR B 1 127 ? 3.375 2.783 15.93 1 97.31 127 THR B O 1
ATOM 3357 N N . GLU B 1 128 ? 5.469 3.59 15.992 1 97.69 128 GLU B N 1
ATOM 3358 C CA . GLU B 1 128 ? 5.711 3.391 14.57 1 97.69 128 GLU B CA 1
ATOM 3359 C C . GLU B 1 128 ? 5.789 1.907 14.227 1 97.69 128 GLU B C 1
ATOM 3361 O O . GLU B 1 128 ? 5.719 1.533 13.055 1 97.69 128 GLU B O 1
ATOM 3366 N N . ASP B 1 129 ? 5.914 1.031 15.242 1 95.69 129 ASP B N 1
ATOM 3367 C CA . ASP B 1 129 ? 6.027 -0.406 15.016 1 95.69 129 ASP B CA 1
ATOM 3368 C C . ASP B 1 129 ? 4.648 -1.068 15.008 1 95.69 129 ASP B C 1
ATOM 3370 O O . ASP B 1 129 ? 4.523 -2.248 14.672 1 95.69 129 ASP B O 1
ATOM 3374 N N . THR B 1 130 ? 3.656 -0.273 15.422 1 96.31 130 THR B N 1
ATOM 3375 C CA . THR B 1 130 ? 2.295 -0.79 15.344 1 96.31 130 THR B CA 1
ATOM 3376 C C . THR B 1 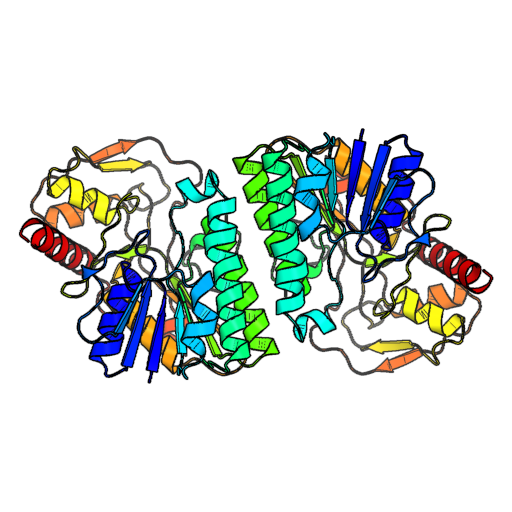130 ? 1.954 -1.197 13.906 1 96.31 130 THR B C 1
ATOM 3378 O O . THR B 1 130 ? 2.312 -0.5 12.961 1 96.31 130 THR B O 1
ATOM 3381 N N . ALA B 1 131 ? 1.276 -2.385 13.781 1 95.25 131 ALA B N 1
ATOM 3382 C CA . ALA B 1 131 ? 0.887 -2.869 12.461 1 95.25 131 ALA B CA 1
ATOM 3383 C C . ALA B 1 131 ? 0.015 -1.848 11.734 1 95.25 131 ALA B C 1
ATOM 3385 O O . ALA B 1 131 ? -0.877 -1.246 12.336 1 95.25 131 ALA B O 1
ATOM 3386 N N . THR B 1 132 ? 0.311 -1.601 10.484 1 97.19 132 THR B N 1
ATOM 3387 C CA . THR B 1 132 ? -0.499 -0.715 9.656 1 97.19 132 THR B CA 1
ATOM 3388 C C . THR B 1 132 ? -1.639 -1.484 8.992 1 97.19 132 THR B C 1
ATOM 3390 O O . THR B 1 132 ? -1.4 -2.416 8.219 1 97.19 132 THR B O 1
ATOM 3393 N N . ARG B 1 133 ? -2.861 -1.155 9.328 1 96.19 133 ARG B N 1
ATOM 3394 C CA . ARG B 1 133 ? -4.082 -1.766 8.82 1 96.19 133 ARG B CA 1
ATOM 3395 C C . ARG B 1 133 ? -5.125 -0.705 8.469 1 96.19 133 ARG B C 1
ATOM 3397 O O . ARG B 1 133 ? -6.184 -0.64 9.102 1 96.19 133 ARG B O 1
ATOM 3404 N N . PRO B 1 134 ? -4.812 0.092 7.414 1 97 134 PRO B N 1
ATOM 3405 C CA . PRO B 1 134 ? -5.734 1.188 7.109 1 97 134 PRO B CA 1
ATOM 3406 C C . PRO B 1 134 ? -7.168 0.708 6.891 1 97 134 PRO B C 1
ATOM 3408 O O . PRO B 1 134 ? -7.387 -0.348 6.289 1 97 134 PRO B O 1
ATOM 3411 N N . THR B 1 135 ? -8.133 1.473 7.379 1 95.38 135 THR B N 1
ATOM 3412 C CA . THR B 1 135 ? -9.539 1.085 7.297 1 95.38 135 THR B CA 1
ATOM 3413 C C . THR B 1 135 ? -10.281 1.953 6.285 1 95.38 135 THR B C 1
ATOM 3415 O O . THR B 1 135 ? -11.5 1.832 6.133 1 95.38 135 THR B O 1
ATOM 3418 N N . ASN B 1 136 ? -9.594 2.908 5.695 1 96.38 136 ASN B N 1
ATOM 3419 C CA . ASN B 1 136 ? -10.188 3.754 4.668 1 96.38 136 ASN B CA 1
ATOM 3420 C C . ASN B 1 136 ? -9.227 3.986 3.504 1 96.38 136 ASN B C 1
ATOM 3422 O O . ASN B 1 136 ? -8.031 3.729 3.623 1 96.38 136 ASN B O 1
ATOM 3426 N N . THR B 1 137 ? -9.797 4.441 2.344 1 98.56 137 THR B N 1
ATOM 3427 C CA . THR B 1 137 ? -9.047 4.617 1.103 1 98.56 137 THR B CA 1
ATOM 3428 C C . THR B 1 137 ? -7.934 5.645 1.28 1 98.56 137 THR B C 1
ATOM 3430 O O . THR B 1 137 ? -6.816 5.445 0.802 1 98.56 137 THR B O 1
ATOM 3433 N N . TYR B 1 138 ? -8.203 6.746 1.967 1 98.19 138 TYR B N 1
ATOM 3434 C CA . TYR B 1 138 ? -7.191 7.766 2.221 1 98.19 138 TYR B CA 1
ATOM 3435 C C . TYR B 1 138 ? -5.973 7.164 2.916 1 98.19 138 TYR B C 1
ATOM 3437 O O . TYR B 1 138 ? -4.848 7.293 2.43 1 98.19 138 TYR B O 1
ATOM 3445 N N . GLY B 1 139 ? -6.172 6.48 4.062 1 98.38 139 GLY B N 1
ATOM 3446 C CA . GLY B 1 139 ? -5.09 5.84 4.789 1 98.38 139 GLY B CA 1
ATOM 3447 C C . GLY B 1 139 ? -4.328 4.828 3.951 1 98.38 139 GLY B C 1
ATOM 3448 O O . GLY B 1 139 ? -3.102 4.742 4.031 1 98.38 139 GLY B O 1
ATOM 3449 N N . ALA B 1 140 ? -5.07 4.07 3.15 1 98.81 140 ALA B N 1
ATOM 3450 C CA . ALA B 1 140 ? -4.461 3.064 2.281 1 98.81 140 ALA B CA 1
ATOM 3451 C C . ALA B 1 140 ? -3.535 3.715 1.256 1 98.81 140 ALA B C 1
ATOM 3453 O O . ALA B 1 140 ? -2.451 3.201 0.973 1 98.81 140 ALA B O 1
ATOM 3454 N N . THR B 1 141 ? -3.984 4.836 0.658 1 98.88 141 THR B N 1
ATOM 3455 C CA . THR B 1 141 ? -3.172 5.516 -0.344 1 98.88 141 THR B CA 1
ATOM 3456 C C . THR B 1 141 ? -1.891 6.062 0.278 1 98.88 141 THR B C 1
ATOM 3458 O O . THR B 1 141 ? -0.813 5.953 -0.31 1 98.88 141 THR B O 1
ATOM 3461 N N . LYS B 1 142 ? -1.967 6.629 1.459 1 98.88 142 LYS B N 1
ATOM 3462 C CA . LYS B 1 142 ? -0.786 7.188 2.111 1 98.88 142 LYS B CA 1
ATOM 3463 C C . LYS B 1 142 ? 0.183 6.086 2.529 1 98.88 142 LYS B C 1
ATOM 3465 O O . LYS B 1 142 ? 1.401 6.273 2.48 1 98.88 142 LYS B O 1
ATOM 3470 N N . LEU B 1 143 ? -0.357 4.969 2.961 1 98.88 143 LEU B N 1
ATOM 3471 C CA . LEU B 1 143 ? 0.5 3.83 3.277 1 98.88 143 LEU B CA 1
ATOM 3472 C C . LEU B 1 143 ? 1.232 3.34 2.033 1 98.88 143 LEU B C 1
ATOM 3474 O O . LEU B 1 143 ? 2.422 3.018 2.094 1 98.88 143 LEU B O 1
ATOM 3478 N N . ALA B 1 144 ? 0.514 3.219 0.92 1 98.94 144 ALA B N 1
ATOM 3479 C CA . ALA B 1 144 ? 1.142 2.818 -0.337 1 98.94 144 ALA B CA 1
ATOM 3480 C C . ALA B 1 144 ? 2.287 3.76 -0.701 1 98.94 144 ALA B C 1
ATOM 3482 O O . ALA B 1 144 ? 3.336 3.316 -1.174 1 98.94 144 ALA B O 1
ATOM 3483 N N . ILE B 1 145 ? 2.088 5.023 -0.493 1 98.94 145 ILE B N 1
ATOM 3484 C CA . ILE B 1 145 ? 3.121 6.008 -0.793 1 98.94 145 ILE B CA 1
ATOM 3485 C C . ILE B 1 145 ? 4.32 5.793 0.125 1 98.94 145 ILE B C 1
ATOM 3487 O O . ILE B 1 145 ? 5.473 5.867 -0.318 1 98.94 145 ILE B O 1
ATOM 3491 N N . ASP B 1 146 ? 4.098 5.551 1.439 1 98.94 146 ASP B N 1
ATOM 3492 C CA . ASP B 1 146 ? 5.188 5.215 2.35 1 98.94 146 ASP B CA 1
ATOM 3493 C C . ASP B 1 146 ? 6.027 4.066 1.799 1 98.94 146 ASP B C 1
ATOM 3495 O O . ASP B 1 146 ? 7.258 4.141 1.789 1 98.94 146 ASP B O 1
ATOM 3499 N N . HIS B 1 147 ? 5.363 3.055 1.351 1 98.94 147 HIS B N 1
ATOM 3500 C CA . HIS B 1 147 ? 6.07 1.902 0.803 1 98.94 147 HIS B CA 1
ATOM 3501 C C . HIS B 1 147 ? 6.855 2.281 -0.447 1 98.94 147 HIS B C 1
ATOM 3503 O O . HIS B 1 147 ? 7.98 1.812 -0.643 1 98.94 147 HIS B O 1
ATOM 3509 N N . ALA B 1 148 ? 6.242 3.051 -1.334 1 98.94 148 ALA B N 1
ATOM 3510 C CA . ALA B 1 148 ? 6.93 3.486 -2.547 1 98.94 148 ALA B CA 1
ATOM 3511 C C . ALA B 1 148 ? 8.188 4.281 -2.207 1 98.94 148 ALA B C 1
ATOM 3513 O O . ALA B 1 148 ? 9.242 4.082 -2.816 1 98.94 148 ALA B O 1
ATOM 3514 N N . ILE B 1 149 ? 8.055 5.148 -1.229 1 98.94 149 ILE B N 1
ATOM 3515 C CA . ILE B 1 149 ? 9.195 5.957 -0.797 1 98.94 149 ILE B CA 1
ATOM 3516 C C . ILE B 1 149 ? 10.328 5.047 -0.336 1 98.94 149 ILE B C 1
ATOM 3518 O O . ILE B 1 149 ? 11.492 5.266 -0.694 1 98.94 149 ILE B O 1
ATOM 3522 N N . THR B 1 150 ? 10.031 4.043 0.457 1 98.88 150 THR B N 1
ATOM 3523 C CA . THR B 1 150 ? 11.039 3.09 0.908 1 98.88 150 THR B CA 1
ATOM 3524 C C . THR B 1 150 ? 11.742 2.439 -0.281 1 98.88 150 THR B C 1
ATOM 3526 O O . THR B 1 150 ? 12.969 2.322 -0.298 1 98.88 150 THR B O 1
ATOM 3529 N N . SER B 1 151 ? 10.945 2.031 -1.281 1 98.75 151 SER B N 1
ATOM 3530 C CA . SER B 1 151 ? 11.492 1.404 -2.48 1 98.75 151 SER B CA 1
ATOM 3531 C C . SER B 1 151 ? 12.5 2.318 -3.172 1 98.75 151 SER B C 1
ATOM 3533 O O . SER B 1 151 ? 13.594 1.88 -3.545 1 98.75 151 SER B O 1
ATOM 3535 N N . TYR B 1 152 ? 12.094 3.557 -3.363 1 98.81 152 TYR B N 1
ATOM 3536 C CA . TYR B 1 152 ? 12.922 4.508 -4.094 1 98.81 152 TYR B CA 1
ATOM 3537 C C . TYR B 1 152 ? 14.156 4.895 -3.285 1 98.81 152 TYR B C 1
ATOM 3539 O O . TYR B 1 152 ? 15.234 5.09 -3.844 1 98.81 152 TYR B O 1
ATOM 3547 N N . ALA B 1 153 ? 14.008 5.02 -1.933 1 98.75 153 ALA B N 1
ATOM 3548 C CA . ALA B 1 153 ? 15.156 5.301 -1.076 1 98.75 153 ALA B CA 1
ATOM 3549 C C . ALA B 1 153 ? 16.203 4.199 -1.182 1 98.75 153 ALA B C 1
ATOM 3551 O O . ALA B 1 153 ? 17.391 4.473 -1.41 1 98.75 153 ALA B O 1
ATOM 3552 N N . ASP B 1 154 ? 15.781 2.988 -1.083 1 98.12 154 ASP B N 1
ATOM 3553 C CA . ASP B 1 154 ? 16.672 1.83 -1.124 1 98.12 154 ASP B CA 1
ATOM 3554 C C . ASP B 1 154 ? 17.391 1.741 -2.465 1 98.12 154 ASP B C 1
ATOM 3556 O O . ASP B 1 154 ? 18.594 1.471 -2.512 1 98.12 154 ASP B O 1
ATOM 3560 N N . ALA B 1 155 ? 16.688 1.979 -3.52 1 98.44 155 ALA B N 1
ATOM 3561 C CA . ALA B 1 155 ? 17.203 1.719 -4.859 1 98.44 155 ALA B CA 1
ATOM 3562 C C . ALA B 1 155 ? 18.062 2.879 -5.348 1 98.44 155 ALA B C 1
ATOM 3564 O O . ALA B 1 155 ? 19.047 2.674 -6.07 1 98.44 155 ALA B O 1
ATOM 3565 N N . HIS B 1 156 ? 17.672 4.148 -4.949 1 98.44 156 HIS B N 1
ATOM 3566 C CA . HIS B 1 156 ? 18.25 5.273 -5.672 1 98.44 156 HIS B CA 1
ATOM 3567 C C . HIS B 1 156 ? 18.938 6.238 -4.719 1 98.44 156 HIS B C 1
ATOM 3569 O O . HIS B 1 156 ? 19.391 7.316 -5.129 1 98.44 156 HIS B O 1
ATOM 3575 N N . GLY B 1 157 ? 18.953 5.961 -3.461 1 98.44 157 GLY B N 1
ATOM 3576 C CA . GLY B 1 157 ? 19.766 6.723 -2.518 1 98.44 157 GLY B CA 1
ATOM 3577 C C . GLY B 1 157 ? 19.062 7.969 -2.012 1 98.44 157 GLY B C 1
ATOM 3578 O O . GLY B 1 157 ? 19.703 8.859 -1.44 1 98.44 157 GLY B O 1
ATOM 3579 N N . ILE B 1 158 ? 17.766 8.164 -2.25 1 98.62 158 ILE B N 1
ATOM 3580 C CA . ILE B 1 158 ? 17 9.289 -1.72 1 98.62 158 ILE B CA 1
ATOM 3581 C C . ILE B 1 158 ? 16.906 9.18 -0.198 1 98.62 158 ILE B C 1
ATOM 3583 O O . ILE B 1 158 ? 16.641 8.109 0.342 1 98.62 158 ILE B O 1
ATOM 3587 N N . GLY B 1 159 ? 17.359 10.219 0.561 1 98.88 159 GLY B N 1
ATOM 3588 C CA . GLY B 1 159 ? 17.062 10.305 1.983 1 98.88 159 GLY B CA 1
ATOM 3589 C C . GLY B 1 159 ? 15.648 10.766 2.275 1 98.88 159 GLY B C 1
ATOM 3590 O O . GLY B 1 159 ? 15.289 11.906 1.981 1 98.88 159 GLY B O 1
ATOM 3591 N N . ALA B 1 160 ? 14.82 9.93 2.865 1 98.94 160 ALA B N 1
ATOM 3592 C CA . ALA B 1 160 ? 13.406 10.258 3.002 1 98.94 160 ALA B CA 1
ATOM 3593 C C . ALA B 1 160 ? 12.953 10.141 4.453 1 98.94 160 ALA B C 1
ATOM 3595 O O . ALA B 1 160 ? 13.469 9.312 5.207 1 98.94 160 ALA B O 1
ATOM 3596 N N . VAL B 1 161 ? 12.047 10.969 4.871 1 98.94 161 VAL B N 1
ATOM 3597 C CA . VAL B 1 161 ? 11.383 10.906 6.168 1 98.94 161 VAL B CA 1
ATOM 3598 C C . VAL B 1 161 ? 9.875 11.07 5.98 1 98.94 161 VAL B C 1
ATOM 3600 O O . VAL B 1 161 ? 9.422 12.023 5.332 1 98.94 161 VAL B O 1
ATOM 3603 N N . SER B 1 162 ? 9.148 10.109 6.41 1 98.94 162 SER B N 1
ATOM 3604 C CA . SER B 1 162 ? 7.695 10.242 6.496 1 98.94 162 SER B CA 1
ATOM 3605 C C . SER B 1 162 ? 7.258 10.609 7.91 1 98.94 162 SER B C 1
ATOM 3607 O O . SER B 1 162 ? 7.719 10.016 8.883 1 98.94 162 SER B O 1
ATOM 3609 N N . LEU B 1 163 ? 6.438 11.594 8 1 98.94 163 LEU B N 1
ATOM 3610 C CA . LEU B 1 163 ? 5.891 12.031 9.281 1 98.94 163 LEU B CA 1
ATOM 3611 C C . LEU B 1 163 ? 4.414 11.664 9.391 1 98.94 163 LEU B C 1
ATOM 3613 O O . LEU B 1 163 ? 3.578 12.203 8.664 1 98.94 163 LEU B O 1
ATOM 3617 N N . ARG B 1 164 ? 4.121 10.703 10.273 1 98.69 164 ARG B N 1
ATOM 3618 C CA . ARG B 1 164 ? 2.742 10.297 10.523 1 98.69 164 ARG B CA 1
ATOM 3619 C C . ARG B 1 164 ? 2.148 11.078 11.695 1 98.69 164 ARG B C 1
ATOM 3621 O O . ARG B 1 164 ? 2.359 10.727 12.859 1 98.69 164 ARG B O 1
ATOM 3628 N N . TYR B 1 165 ? 1.459 12.055 11.312 1 96.56 165 TYR B N 1
ATOM 3629 C CA . TYR B 1 165 ? 0.91 12.852 12.406 1 96.56 165 TYR B CA 1
ATOM 3630 C C . TYR B 1 165 ? -0.59 12.617 12.547 1 96.56 165 TYR B C 1
ATOM 3632 O O . TYR B 1 165 ? -1.245 12.156 11.617 1 96.56 165 TYR B O 1
ATOM 3640 N N . PHE B 1 166 ? -1.153 12.789 13.695 1 92.88 166 PHE B N 1
ATOM 3641 C CA . PHE B 1 166 ? -2.504 12.422 14.109 1 92.88 166 PHE B CA 1
ATOM 3642 C C . PHE B 1 166 ? -3.479 13.562 13.844 1 92.88 166 PHE B C 1
ATOM 3644 O O . PHE B 1 166 ? -3.785 13.875 12.695 1 92.88 166 PHE B O 1
ATOM 3651 N N . ASN B 1 167 ? -3.793 14.492 14.742 1 95.19 167 ASN B N 1
ATOM 3652 C CA . ASN B 1 167 ? -4.625 15.664 14.484 1 95.19 167 ASN B CA 1
ATOM 3653 C C . ASN B 1 167 ? -3.824 16.953 14.586 1 95.19 167 ASN B C 1
ATOM 3655 O O . ASN B 1 167 ? -3.072 17.156 15.547 1 95.19 167 ASN B O 1
ATOM 3659 N N . VAL B 1 168 ? -3.961 17.719 13.547 1 97.56 168 VAL B N 1
ATOM 3660 C CA . VAL B 1 168 ? -3.25 18.984 13.516 1 97.56 168 VAL B CA 1
ATOM 3661 C C . VAL B 1 168 ? -4.23 20.141 13.758 1 97.56 168 VAL B C 1
ATOM 3663 O O . VAL B 1 168 ? -5.363 20.094 13.273 1 97.56 168 VAL B O 1
ATOM 3666 N N . ALA B 1 169 ? -3.824 21.094 14.539 1 97.62 169 ALA B N 1
ATOM 3667 C CA . ALA B 1 169 ? -4.641 22.281 14.781 1 97.62 169 ALA B CA 1
ATOM 3668 C C . ALA B 1 169 ? -3.768 23.484 15.109 1 97.62 169 ALA B C 1
ATOM 3670 O O . ALA B 1 169 ? -2.545 23.359 15.219 1 97.62 169 ALA B O 1
ATOM 3671 N N . GLY B 1 170 ? -4.391 24.594 15.234 1 98.19 170 GLY B N 1
ATOM 3672 C CA . GLY B 1 170 ? -3.67 25.812 15.516 1 98.19 170 GLY B CA 1
ATOM 3673 C C .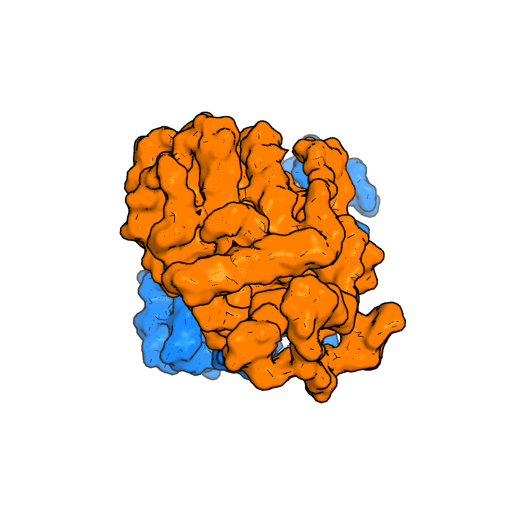 GLY B 1 170 ? -3.416 26.656 14.273 1 98.19 170 GLY B C 1
ATOM 3674 O O . GLY B 1 170 ? -4.117 26.516 13.273 1 98.19 170 GLY B O 1
ATOM 3675 N N . ALA B 1 171 ? -2.521 27.578 14.367 1 98.38 171 ALA B N 1
ATOM 3676 C CA . ALA B 1 171 ? -2.111 28.484 13.297 1 98.38 171 ALA B CA 1
ATOM 3677 C C . ALA B 1 171 ? -0.708 29.031 13.539 1 98.38 171 ALA B C 1
ATOM 3679 O O . ALA B 1 171 ? -0.194 28.953 14.656 1 98.38 171 ALA B O 1
ATOM 3680 N N . HIS B 1 172 ? -0.079 29.453 12.531 1 97.88 172 HIS B N 1
ATOM 3681 C CA . HIS B 1 172 ? 1.215 30.125 12.57 1 97.88 172 HIS B CA 1
ATOM 3682 C C . HIS B 1 172 ? 1.148 31.484 11.875 1 97.88 172 HIS B C 1
ATOM 3684 O O . HIS B 1 172 ? 1.287 31.578 10.656 1 97.88 172 HIS B O 1
ATOM 3690 N N . GLY B 1 173 ? 0.968 32.562 12.688 1 93.69 173 GLY B N 1
ATOM 3691 C CA . GLY B 1 173 ? 0.78 33.906 12.109 1 93.69 173 GLY B CA 1
ATOM 3692 C C . GLY B 1 173 ? -0.426 33.969 11.188 1 93.69 173 GLY B C 1
ATOM 3693 O O . GLY B 1 173 ? -1.543 33.656 11.594 1 93.69 173 GLY B O 1
ATOM 3694 N N . ALA B 1 174 ? -0.176 34.281 9.906 1 94 174 ALA B N 1
ATOM 3695 C CA . ALA B 1 174 ? -1.248 34.5 8.938 1 94 174 ALA B CA 1
ATOM 3696 C C . ALA B 1 174 ? -1.655 33.188 8.273 1 94 174 ALA B C 1
ATOM 3698 O O . ALA B 1 174 ? -2.506 33.188 7.383 1 94 174 ALA B O 1
ATOM 3699 N N . PHE B 1 175 ? -1.113 32.094 8.695 1 96.75 175 PHE B N 1
ATOM 3700 C CA . PHE B 1 175 ? -1.358 30.797 8.062 1 96.75 175 PHE B CA 1
ATOM 3701 C C . PHE B 1 175 ? -2.119 29.859 9.008 1 96.75 175 PHE B C 1
ATOM 3703 O O . PHE B 1 175 ? -1.659 29.594 10.117 1 96.75 175 PHE B O 1
ATOM 3710 N N . GLY B 1 176 ? -3.234 29.406 8.555 1 96.38 176 GLY B N 1
ATOM 3711 C CA . GLY B 1 176 ? -4.094 28.562 9.367 1 96.38 176 GLY B CA 1
ATOM 3712 C C . GLY B 1 176 ? -5.023 27.688 8.539 1 96.38 176 GLY B C 1
ATOM 3713 O O . GLY B 1 176 ? -4.918 27.656 7.309 1 96.38 176 GLY B O 1
ATOM 3714 N N . GLU B 1 177 ? -5.812 26.938 9.227 1 95 177 GLU B N 1
ATOM 3715 C CA . GLU B 1 177 ? -6.672 25.938 8.594 1 95 177 GLU B CA 1
ATOM 3716 C C . GLU B 1 177 ? -7.863 26.594 7.902 1 95 177 GLU B C 1
ATOM 3718 O O . GLU B 1 177 ? -8.578 27.391 8.516 1 95 177 GLU B O 1
ATOM 3723 N N . ARG B 1 178 ? -8.047 26.328 6.543 1 90.44 178 ARG B N 1
ATOM 3724 C CA . ARG B 1 178 ? -9.117 26.891 5.727 1 90.44 178 ARG B CA 1
ATOM 3725 C C . ARG B 1 178 ? -9.68 25.844 4.762 1 90.44 178 ARG B C 1
ATOM 3727 O O . ARG B 1 178 ? -9.633 26.016 3.545 1 90.44 178 ARG B O 1
ATOM 3734 N N . HIS B 1 179 ? -10.32 24.859 5.23 1 88.94 179 HIS B N 1
ATOM 3735 C CA . HIS B 1 179 ? -10.867 23.844 4.332 1 88.94 179 HIS B CA 1
ATOM 3736 C C . HIS B 1 179 ? -12.25 24.25 3.82 1 88.94 179 HIS B C 1
ATOM 3738 O O . HIS B 1 179 ? -13.07 24.766 4.578 1 88.94 179 HIS B O 1
ATOM 3744 N N . THR B 1 180 ? -12.461 24.031 2.5 1 82.06 180 THR B N 1
ATOM 3745 C CA . THR B 1 180 ? -13.789 24.266 1.948 1 82.06 180 THR B CA 1
ATOM 3746 C C . THR B 1 180 ? -14.812 23.328 2.596 1 82.06 180 THR B C 1
ATOM 3748 O O . THR B 1 180 ? -15.891 23.766 3 1 82.06 180 THR B O 1
ATOM 3751 N N . VAL B 1 181 ? -14.578 22.078 2.604 1 82.56 181 VAL B N 1
ATOM 3752 C CA . VAL B 1 181 ? -15.336 21.094 3.357 1 82.56 181 VAL B CA 1
ATOM 3753 C C . VAL B 1 181 ? -14.602 20.734 4.645 1 82.56 181 VAL B C 1
ATOM 3755 O O . VAL B 1 181 ? -13.555 20.078 4.609 1 82.56 181 VAL B O 1
ATOM 3758 N N . GLU B 1 182 ? -15.195 21.219 5.734 1 88.44 182 GLU B N 1
ATOM 3759 C CA . GLU B 1 182 ? -14.508 21.031 7.008 1 88.44 182 GLU B CA 1
ATOM 3760 C C . GLU B 1 182 ? -15.008 19.781 7.73 1 88.44 182 GLU B C 1
ATOM 3762 O O . GLU B 1 182 ? -16.219 19.609 7.926 1 88.44 182 GLU B O 1
ATOM 3767 N N . THR B 1 183 ? -14.07 18.922 8.086 1 89.69 183 THR B N 1
ATOM 3768 C CA . THR B 1 183 ? -14.453 17.688 8.773 1 89.69 183 THR B CA 1
ATOM 3769 C C . THR B 1 183 ? -13.734 17.578 10.117 1 89.69 183 THR B C 1
ATOM 3771 O O . THR B 1 183 ? -14.008 16.672 10.898 1 89.69 183 THR B O 1
ATOM 3774 N N . HIS B 1 184 ? -12.844 18.531 10.508 1 94.44 184 HIS B N 1
ATOM 3775 C CA . HIS B 1 184 ? -12.047 18.453 11.727 1 94.44 184 HIS B CA 1
ATOM 3776 C C . HIS B 1 184 ? -12.766 19.109 12.898 1 94.44 184 HIS B C 1
ATOM 3778 O O . HIS B 1 184 ? -13.422 20.141 12.727 1 94.44 184 HIS B O 1
ATOM 3784 N N . LEU B 1 185 ? -12.578 18.625 13.977 1 96.69 185 LEU B N 1
ATOM 3785 C CA . LEU B 1 185 ? -13.367 18.984 15.148 1 96.69 185 LEU B CA 1
ATOM 3786 C C . LEU B 1 185 ? -13.164 20.438 15.523 1 96.69 185 LEU B C 1
ATOM 3788 O O . LEU B 1 185 ? -14.125 21.203 15.602 1 96.69 185 LEU B O 1
ATOM 3792 N N . ILE B 1 186 ? -11.93 20.844 15.703 1 97.62 186 ILE B N 1
ATOM 3793 C CA . ILE B 1 186 ? -11.664 22.172 16.25 1 97.62 186 ILE B CA 1
ATOM 3794 C C . ILE B 1 186 ? -12.195 23.234 15.297 1 97.62 186 ILE B C 1
ATOM 3796 O O . ILE B 1 186 ? -12.953 24.125 15.703 1 97.62 186 ILE B O 1
ATOM 3800 N N . PRO B 1 187 ? -11.93 23.141 13.992 1 96.56 187 PRO B N 1
ATOM 3801 C CA . PRO B 1 187 ? -12.516 24.141 13.086 1 96.56 187 PRO B CA 1
ATOM 3802 C C . PRO B 1 187 ? -14.047 24.109 13.086 1 96.56 187 PRO B C 1
ATOM 3804 O O . PRO B 1 187 ? -14.688 25.156 12.977 1 96.56 187 PRO B O 1
ATOM 3807 N N . ILE B 1 188 ? -14.633 22.938 13.195 1 96.62 188 ILE B N 1
ATOM 3808 C CA . ILE B 1 188 ? -16.078 22.812 13.227 1 96.62 188 ILE B CA 1
ATOM 3809 C C . ILE B 1 188 ? -16.641 23.516 14.469 1 96.62 188 ILE B C 1
ATOM 3811 O O . ILE B 1 188 ? -17.625 24.25 14.383 1 96.62 188 ILE B O 1
ATOM 3815 N N . VAL B 1 189 ? -16.016 23.297 15.586 1 98.06 189 VAL B N 1
ATOM 3816 C CA . VAL B 1 189 ? -16.438 23.938 16.828 1 98.06 189 VAL B CA 1
ATOM 3817 C C . VAL B 1 189 ? -16.328 25.453 16.703 1 98.06 189 VAL B C 1
ATOM 3819 O O . VAL B 1 189 ? -17.219 26.188 17.141 1 98.06 189 VAL B O 1
ATOM 3822 N N . LEU B 1 190 ? -15.258 25.922 16.156 1 97.38 190 LEU B N 1
ATOM 3823 C CA . LEU B 1 190 ? -15.031 27.344 16.016 1 97.38 190 LEU B CA 1
ATOM 3824 C C . LEU B 1 190 ? -16.031 27.969 15.055 1 97.38 190 LEU B C 1
ATOM 3826 O O . LEU B 1 190 ? -16.375 29.156 15.18 1 97.38 190 LEU B O 1
ATOM 3830 N N . GLN B 1 191 ? -16.547 27.219 14.062 1 96.31 191 GLN B N 1
ATOM 3831 C CA . GLN B 1 191 ? -17.594 27.688 13.18 1 96.31 191 GLN B CA 1
ATOM 3832 C C . GLN B 1 191 ? -18.875 27.984 13.961 1 96.31 191 GLN B C 1
ATOM 3834 O O . GLN B 1 191 ? -19.625 28.906 13.602 1 96.31 191 GLN B O 1
ATOM 3839 N N . VAL B 1 192 ? -19.125 27.234 15 1 97.31 192 VAL B N 1
ATOM 3840 C CA . VAL B 1 192 ? -20.281 27.516 15.859 1 97.31 192 VAL B CA 1
ATOM 3841 C C . VAL B 1 192 ? -20.078 28.844 16.578 1 97.31 192 VAL B C 1
ATOM 3843 O O . VAL B 1 192 ? -20.984 29.672 16.625 1 97.31 192 VAL B O 1
ATOM 3846 N N . ALA B 1 193 ? -18.891 29.016 17.141 1 96.88 193 ALA B N 1
ATOM 3847 C CA . ALA B 1 193 ? -18.562 30.266 17.844 1 96.88 193 ALA B CA 1
ATOM 3848 C C . ALA B 1 193 ? -18.688 31.469 16.906 1 96.88 193 ALA B C 1
ATOM 3850 O O . ALA B 1 193 ? -19.031 32.562 17.359 1 96.88 193 ALA B O 1
ATOM 3851 N N . LEU B 1 194 ? -18.469 31.297 15.602 1 95.44 194 LEU B N 1
ATOM 3852 C CA . LEU B 1 194 ? -18.547 32.344 14.602 1 95.44 194 LEU B CA 1
ATOM 3853 C C . LEU B 1 194 ? -19.984 32.562 14.125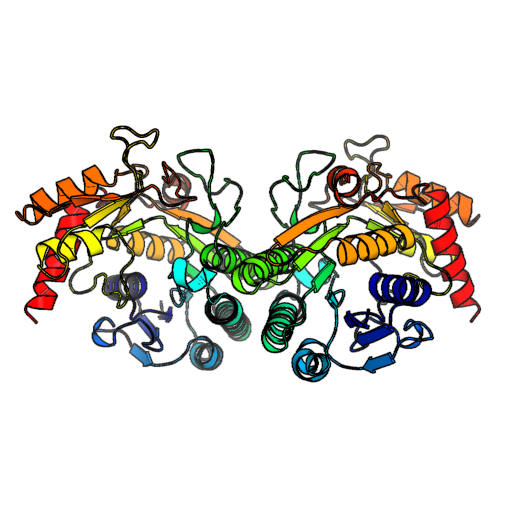 1 95.44 194 LEU B C 1
ATOM 3855 O O . LEU B 1 194 ? -20.25 33.5 13.367 1 95.44 194 LEU B O 1
ATOM 3859 N N . GLY B 1 195 ? -20.859 31.672 14.5 1 94.81 195 GLY B N 1
ATOM 3860 C CA . GLY B 1 195 ? -22.25 31.75 14.094 1 94.81 195 GLY B CA 1
ATOM 3861 C C . GLY B 1 195 ? -22.516 31.141 12.734 1 94.81 195 GLY B C 1
ATOM 3862 O O . GLY B 1 195 ? -23.562 31.391 12.125 1 94.81 195 GLY B O 1
ATOM 3863 N N . GLN B 1 196 ? -21.578 30.328 12.25 1 94.19 196 GLN B N 1
ATOM 3864 C CA . GLN B 1 196 ? -21.703 29.719 10.93 1 94.19 196 GLN B CA 1
ATOM 3865 C C . GLN B 1 196 ? -22.375 28.344 11.016 1 94.19 196 GLN B C 1
ATOM 3867 O O . GLN B 1 196 ? -22.797 27.797 10 1 94.19 196 GLN B O 1
ATOM 3872 N N . ARG B 1 197 ? -22.391 27.75 12.188 1 94.94 197 ARG B N 1
ATOM 3873 C CA . ARG B 1 197 ? -23.031 26.484 12.523 1 94.94 197 ARG B CA 1
ATOM 3874 C C . ARG B 1 197 ? -23.828 26.594 13.812 1 94.94 197 ARG B C 1
ATOM 3876 O O . ARG B 1 197 ? -23.438 27.297 14.734 1 94.94 197 ARG B O 1
ATOM 3883 N N . ALA B 1 198 ? -24.906 25.891 13.836 1 97 198 ALA B N 1
ATOM 3884 C CA . ALA B 1 198 ? -25.812 26.047 14.977 1 97 198 ALA B CA 1
ATOM 3885 C C . ALA B 1 198 ? -25.266 25.328 16.203 1 97 198 ALA B C 1
ATOM 3887 O O . ALA B 1 198 ? -25.438 25.812 17.328 1 97 198 ALA B O 1
ATOM 3888 N N . GLN B 1 199 ? -24.688 24.203 15.961 1 97.75 199 GLN B N 1
ATOM 3889 C CA . GLN B 1 199 ? -24.219 23.391 17.062 1 97.75 199 GLN B CA 1
ATOM 3890 C C . GLN B 1 199 ? -23.188 22.375 16.594 1 97.75 199 GLN B C 1
ATOM 3892 O O . GLN B 1 199 ? -23.031 22.156 15.391 1 97.75 199 GLN B O 1
ATOM 3897 N N . VAL B 1 200 ? -22.438 21.859 17.516 1 97.81 200 VAL B N 1
ATOM 3898 C CA . VAL B 1 200 ? -21.5 20.781 17.219 1 97.81 200 VAL B CA 1
ATOM 3899 C C . VAL B 1 200 ? -22.125 19.438 17.609 1 97.81 200 VAL B C 1
ATOM 3901 O O . VAL B 1 200 ? -22.859 19.359 18.594 1 97.81 200 VAL B O 1
ATOM 3904 N N . GLN B 1 201 ? -21.859 18.406 16.812 1 96.69 201 GLN B N 1
ATOM 3905 C CA . GLN B 1 201 ? -22.312 17.062 17.109 1 96.69 201 GLN B CA 1
ATOM 3906 C C . GLN B 1 201 ? -21.219 16.266 17.812 1 96.69 201 GLN B C 1
ATOM 3908 O O . GLN B 1 201 ? -20.047 16.297 17.406 1 96.69 201 GLN B O 1
ATOM 3913 N N . ILE B 1 202 ? -21.594 15.641 18.875 1 97.62 202 ILE B N 1
ATOM 3914 C CA . ILE B 1 202 ? -20.719 14.703 19.578 1 97.62 202 ILE B CA 1
ATOM 3915 C C . ILE B 1 202 ? -21.141 13.273 19.25 1 97.62 202 ILE B C 1
ATOM 3917 O O . ILE B 1 202 ? -22.203 12.82 19.688 1 97.62 202 ILE B O 1
ATOM 3921 N N . PHE B 1 203 ? -20.328 12.562 18.562 1 96.44 203 PHE B N 1
ATOM 3922 C CA . PHE B 1 203 ? -20.703 11.227 18.109 1 96.44 203 PHE B CA 1
ATOM 3923 C C . PHE B 1 203 ? -20.391 10.188 19.172 1 96.44 203 PHE B C 1
ATOM 3925 O O . PHE B 1 203 ? -19.344 9.547 19.141 1 96.44 203 PHE B O 1
ATOM 3932 N N . GLY B 1 204 ? -21.328 9.969 20.016 1 95.44 204 GLY B N 1
ATOM 3933 C CA . GLY B 1 204 ? -21.203 9.016 21.109 1 95.44 204 GLY B CA 1
ATOM 3934 C C . GLY B 1 204 ? -20.672 9.648 22.375 1 95.44 204 GLY B C 1
ATOM 3935 O O . GLY B 1 204 ? -19.797 10.523 22.328 1 95.44 204 GLY B O 1
ATOM 3936 N N . GLU B 1 205 ? -21.172 9.211 23.5 1 96 205 GLU B N 1
ATOM 3937 C CA . GLU B 1 205 ? -20.688 9.656 24.797 1 96 205 GLU B CA 1
ATOM 3938 C C . GLU B 1 205 ? -20.5 8.484 25.766 1 96 205 GLU B C 1
ATOM 3940 O O . GLU B 1 205 ? -20.516 8.656 26.984 1 96 205 GLU B O 1
ATOM 3945 N N . ASP B 1 206 ? -20.469 7.355 25.141 1 96.5 206 ASP B N 1
ATOM 3946 C CA . ASP B 1 206 ? -20.359 6.137 25.938 1 96.5 206 ASP B CA 1
ATOM 3947 C C . ASP B 1 206 ? -19.141 5.316 25.547 1 96.5 206 ASP B C 1
ATOM 3949 O O . ASP B 1 206 ? -19.141 4.09 25.656 1 96.5 206 ASP B O 1
ATOM 3953 N N . TRP B 1 207 ? -18.203 5.973 25.031 1 95.38 207 TRP B N 1
ATOM 3954 C CA . TRP B 1 207 ? -16.938 5.316 24.734 1 95.38 207 TRP B CA 1
ATOM 3955 C C . TRP B 1 207 ? -16.188 4.984 26.016 1 95.38 207 TRP B C 1
ATOM 3957 O O . TRP B 1 207 ? -16.406 5.617 27.062 1 95.38 207 TRP B O 1
ATOM 3967 N N . PRO B 1 208 ? -15.312 3.914 25.984 1 93.88 208 PRO B N 1
ATOM 3968 C CA . PRO B 1 208 ? -14.508 3.586 27.172 1 93.88 208 PRO B CA 1
ATOM 3969 C C . PRO B 1 208 ? -13.359 4.566 27.391 1 93.88 208 PRO B C 1
ATOM 3971 O O . PRO B 1 208 ? -12.188 4.168 27.375 1 93.88 208 PRO B O 1
ATOM 3974 N N . THR B 1 209 ? -13.742 5.844 27.562 1 95.44 209 THR B N 1
ATOM 3975 C CA . THR B 1 209 ? -12.812 6.941 27.812 1 95.44 209 THR B CA 1
ATOM 3976 C C . THR B 1 209 ? -13.219 7.727 29.062 1 95.44 209 THR B C 1
ATOM 3978 O O . THR B 1 209 ? -14.266 7.461 29.656 1 95.44 209 THR B O 1
ATOM 3981 N N . THR B 1 210 ? -12.391 8.602 29.516 1 94.31 210 THR B N 1
ATOM 3982 C CA . THR B 1 210 ? -12.531 9.289 30.797 1 94.31 210 THR B CA 1
ATOM 3983 C C . THR B 1 210 ? -13.883 9.977 30.906 1 94.31 210 THR B C 1
ATOM 3985 O O . THR B 1 210 ? -14.492 10.008 31.969 1 94.31 210 THR B O 1
ATOM 3988 N N . ASP B 1 211 ? -14.352 10.555 29.766 1 97.12 211 ASP B N 1
ATOM 3989 C CA . ASP B 1 211 ? -15.617 11.273 29.844 1 97.12 211 ASP B CA 1
ATOM 3990 C C . ASP B 1 211 ? -16.625 10.734 28.828 1 97.12 211 ASP B C 1
ATOM 3992 O O . ASP B 1 211 ? -17.594 11.414 28.484 1 97.12 211 ASP B O 1
ATOM 3996 N N . GLY B 1 212 ? -16.281 9.617 28.281 1 97.06 212 GLY B N 1
ATOM 3997 C CA . GLY B 1 212 ? -17.203 8.914 27.406 1 97.06 212 GLY B CA 1
ATOM 3998 C C . GLY B 1 212 ? -17.109 9.344 25.953 1 97.06 212 GLY B C 1
ATOM 3999 O O . GLY B 1 212 ? -17.781 8.789 25.094 1 97.06 212 GLY B O 1
ATOM 4000 N N . THR B 1 213 ? -16.328 10.297 25.625 1 97.62 213 THR B N 1
ATOM 4001 C CA . THR B 1 213 ? -16.188 10.75 24.25 1 97.62 213 THR B CA 1
ATOM 4002 C C . THR B 1 213 ? -14.805 10.398 23.703 1 97.62 213 THR B C 1
ATOM 4004 O O . THR B 1 213 ? -13.883 10.117 24.469 1 97.62 213 THR B O 1
ATOM 4007 N N . CYS B 1 214 ? -14.617 10.359 22.375 1 95.56 214 CYS B N 1
ATOM 4008 C CA . CYS B 1 214 ? -13.398 9.891 21.734 1 95.56 214 CYS B CA 1
ATOM 4009 C C . CYS B 1 214 ? -12.219 10.789 22.094 1 95.56 214 CYS B C 1
ATOM 4011 O O . CYS B 1 214 ? -12.383 11.992 22.281 1 95.56 214 CYS B O 1
ATOM 4013 N N . ILE B 1 215 ? -11.086 10.156 22.234 1 95.69 215 ILE B N 1
ATOM 4014 C CA . ILE B 1 215 ? -9.844 10.859 22.547 1 95.69 215 ILE B CA 1
ATOM 4015 C C . ILE B 1 215 ? -8.938 10.875 21.312 1 95.69 215 ILE B C 1
ATOM 4017 O O . ILE B 1 215 ? -8.711 9.836 20.688 1 95.69 215 ILE B O 1
ATOM 4021 N N . ARG B 1 216 ? -8.523 12.031 20.906 1 96.31 216 ARG B N 1
ATOM 4022 C CA . ARG B 1 216 ? -7.57 12.219 19.812 1 96.31 216 ARG B CA 1
ATOM 4023 C C . ARG B 1 216 ? -6.363 13.031 20.266 1 96.31 216 ARG B C 1
ATOM 4025 O O . ARG B 1 216 ? -6.477 13.875 21.156 1 96.31 216 ARG B O 1
ATOM 4032 N N . ASP B 1 217 ? -5.242 12.742 19.688 1 96.19 217 ASP B N 1
ATOM 4033 C CA . ASP B 1 217 ? -3.996 13.477 19.922 1 96.19 217 ASP B CA 1
ATOM 4034 C C . ASP B 1 217 ? -3.889 14.672 18.984 1 96.19 217 ASP B C 1
ATOM 4036 O O . ASP B 1 217 ? -3.984 14.531 17.766 1 96.19 217 ASP B O 1
ATOM 4040 N N . TYR B 1 218 ? -3.682 15.891 19.562 1 96.56 218 TYR B N 1
ATOM 4041 C CA . TYR B 1 218 ? -3.59 17.109 18.781 1 96.56 218 TYR B CA 1
ATOM 4042 C C . TYR B 1 218 ? -2.182 17.688 18.828 1 96.56 218 TYR B C 1
ATOM 4044 O O . TYR B 1 218 ? -1.595 17.812 19.906 1 96.56 218 TYR B O 1
ATOM 4052 N N . ILE B 1 219 ? -1.682 18.047 17.688 1 97.19 219 ILE B N 1
ATOM 4053 C CA . ILE B 1 219 ? -0.375 18.688 17.578 1 97.19 219 ILE B CA 1
ATOM 4054 C C . ILE B 1 219 ? -0.538 20.094 17 1 97.19 219 ILE B C 1
ATOM 4056 O O . ILE B 1 219 ? -1.303 20.297 16.047 1 97.19 219 ILE B O 1
ATOM 4060 N N . HIS B 1 220 ? 0.085 21.078 17.641 1 97.94 220 HIS B N 1
ATOM 4061 C CA . HIS B 1 220 ? 0.091 22.422 17.094 1 97.94 220 HIS B CA 1
ATOM 4062 C C . HIS B 1 220 ? 0.812 22.469 15.742 1 97.94 220 HIS B C 1
ATOM 4064 O O . HIS B 1 220 ? 1.903 21.906 15.602 1 97.94 220 HIS B O 1
ATOM 4070 N N . VAL B 1 221 ? 0.287 23.125 14.766 1 98.56 221 VAL B N 1
ATOM 4071 C CA . VAL B 1 221 ? 0.783 23.094 13.398 1 98.56 221 VAL B CA 1
ATOM 4072 C C . VAL B 1 221 ? 2.193 23.672 13.344 1 98.56 221 VAL B C 1
ATOM 4074 O O . VAL B 1 221 ? 3.016 23.266 12.523 1 98.56 221 VAL B O 1
ATOM 4077 N N . THR B 1 222 ? 2.541 24.656 14.18 1 98.56 222 THR B N 1
ATOM 4078 C CA . THR B 1 222 ? 3.898 25.188 14.234 1 98.56 222 THR B CA 1
ATOM 4079 C C . THR B 1 222 ? 4.879 24.125 14.711 1 98.56 222 THR B C 1
ATOM 4081 O O . THR B 1 222 ? 5.992 24.016 14.188 1 98.56 222 THR B O 1
ATOM 4084 N N . ASP B 1 223 ? 4.496 23.391 15.773 1 98.31 223 ASP B N 1
ATOM 4085 C CA . ASP B 1 223 ? 5.32 22.266 16.234 1 98.31 223 ASP B CA 1
ATOM 4086 C C . ASP B 1 223 ? 5.496 21.234 15.133 1 98.31 223 ASP B C 1
ATOM 4088 O O . ASP B 1 223 ? 6.574 20.656 14.984 1 98.31 223 ASP B O 1
ATOM 4092 N N . LEU B 1 224 ? 4.406 20.984 14.438 1 98.56 224 LEU B N 1
ATOM 4093 C CA . LEU B 1 224 ? 4.473 20.062 13.312 1 98.56 224 LEU B CA 1
ATOM 4094 C C . LEU B 1 224 ? 5.461 20.547 12.258 1 98.56 224 LEU B C 1
ATOM 4096 O O . LEU B 1 224 ? 6.254 19.766 11.727 1 98.56 224 LEU B O 1
ATOM 4100 N N . ALA B 1 225 ? 5.398 21.812 11.898 1 98.75 225 ALA B N 1
ATOM 4101 C CA . ALA B 1 225 ? 6.316 22.406 10.93 1 98.75 225 ALA B CA 1
ATOM 4102 C C . ALA B 1 225 ? 7.766 22.266 11.383 1 98.75 225 ALA B C 1
ATOM 4104 O O . ALA B 1 225 ? 8.656 21.984 10.578 1 98.75 225 ALA B O 1
ATOM 4105 N N . ASP B 1 226 ? 8 22.453 12.664 1 98.56 226 ASP B N 1
ATOM 4106 C CA . ASP B 1 226 ? 9.344 22.312 13.211 1 98.56 226 ASP B CA 1
ATOM 4107 C C . ASP B 1 226 ? 9.852 20.875 13.055 1 98.56 226 ASP B C 1
ATOM 4109 O O . ASP B 1 226 ? 11.039 20.656 12.812 1 98.56 226 ASP B O 1
ATOM 4113 N N . ALA B 1 227 ? 8.953 19.953 13.242 1 98.75 227 ALA B N 1
ATOM 4114 C CA . ALA B 1 227 ? 9.328 18.562 13.008 1 98.75 227 ALA B CA 1
ATOM 4115 C C . ALA B 1 227 ? 9.742 18.328 11.555 1 98.75 227 ALA B C 1
ATOM 4117 O O . ALA B 1 227 ? 10.672 17.562 11.281 1 98.75 227 ALA B O 1
ATOM 4118 N N . HIS B 1 228 ? 9.039 18.953 10.586 1 98.88 228 HIS B N 1
ATOM 4119 C CA . HIS B 1 228 ? 9.398 18.844 9.18 1 98.88 228 HIS B CA 1
ATOM 4120 C C . HIS B 1 228 ? 10.797 19.391 8.922 1 98.88 228 HIS B C 1
ATOM 4122 O O . HIS B 1 228 ? 11.555 18.812 8.125 1 98.88 228 HIS B O 1
ATOM 4128 N N . LEU B 1 229 ? 11.18 20.484 9.578 1 98.62 229 LEU B N 1
ATOM 4129 C CA . LEU B 1 229 ? 12.516 21.062 9.445 1 98.62 229 LEU B CA 1
ATOM 4130 C C . LEU B 1 229 ? 13.578 20.078 9.938 1 98.62 229 LEU B C 1
ATOM 4132 O O . LEU B 1 229 ? 14.578 19.859 9.258 1 98.62 229 LEU B O 1
ATOM 4136 N N . LEU B 1 230 ? 13.32 19.547 11.102 1 98.75 230 LEU B N 1
ATOM 4137 C CA . LEU B 1 230 ? 14.273 18.609 11.68 1 98.75 230 LEU B CA 1
ATOM 4138 C C . LEU B 1 230 ? 14.383 17.359 10.82 1 98.75 230 LEU B C 1
ATOM 4140 O O . LEU B 1 230 ? 15.477 16.812 10.656 1 98.75 230 LEU B O 1
ATOM 4144 N N . ALA B 1 231 ? 13.242 16.906 10.312 1 98.88 231 ALA B N 1
ATOM 4145 C CA . ALA B 1 231 ? 13.219 15.75 9.422 1 98.88 231 ALA B CA 1
ATOM 4146 C C . ALA B 1 231 ? 14.055 16 8.172 1 98.88 231 ALA B C 1
ATOM 4148 O O . ALA B 1 231 ? 14.82 15.133 7.738 1 98.88 231 ALA B O 1
ATOM 4149 N N . LEU B 1 232 ? 13.875 17.172 7.574 1 98.75 232 LEU B N 1
ATOM 4150 C CA . LEU B 1 232 ? 14.625 17.562 6.387 1 98.75 232 LEU B CA 1
ATOM 4151 C C . LEU B 1 232 ? 16.125 17.516 6.648 1 98.75 232 LEU B C 1
ATOM 4153 O O . LEU B 1 232 ? 16.891 16.953 5.848 1 98.75 232 LEU B O 1
ATOM 4157 N N . GLU B 1 233 ? 16.531 18 7.781 1 98 233 GLU B N 1
ATOM 4158 C CA . GLU B 1 233 ? 17.938 18.078 8.141 1 98 233 GLU B CA 1
ATOM 4159 C C . GLU B 1 233 ? 18.516 16.703 8.445 1 98 233 GLU B C 1
ATOM 4161 O O . GLU B 1 233 ? 19.688 16.453 8.195 1 98 233 GLU B O 1
ATOM 4166 N N . SER B 1 234 ? 17.688 15.852 8.914 1 98.12 234 SER B N 1
ATOM 4167 C CA . SER B 1 234 ? 18.172 14.562 9.398 1 98.12 234 SER B CA 1
ATOM 4168 C C . SER B 1 234 ? 18.109 13.5 8.312 1 98.12 234 SER B C 1
ATOM 4170 O O . SER B 1 234 ? 18.609 12.391 8.492 1 98.12 234 SER B O 1
ATOM 4172 N N . ALA B 1 235 ? 17.484 13.812 7.195 1 98.56 235 ALA B N 1
ATOM 4173 C CA . ALA B 1 235 ? 17.328 12.836 6.121 1 98.56 235 ALA B CA 1
ATOM 4174 C C . ALA B 1 235 ? 18.688 12.289 5.68 1 98.56 235 ALA B C 1
ATOM 4176 O O . ALA B 1 235 ? 19.609 13.055 5.418 1 98.56 235 ALA B O 1
ATOM 4177 N N . ALA B 1 236 ? 18.797 10.969 5.629 1 98.31 236 ALA B N 1
ATOM 4178 C CA . ALA B 1 236 ? 20.031 10.297 5.273 1 98.31 236 ALA B CA 1
ATOM 4179 C C . ALA B 1 236 ? 19.891 9.508 3.979 1 98.31 236 ALA B C 1
ATOM 4181 O O . ALA B 1 236 ? 18.891 8.805 3.787 1 98.31 236 ALA B O 1
ATOM 4182 N N . PRO B 1 237 ? 20.891 9.609 3.09 1 98.44 237 PRO B N 1
ATOM 4183 C CA . PRO B 1 237 ? 20.781 8.93 1.795 1 98.44 237 PRO B CA 1
ATOM 4184 C C . PRO B 1 237 ? 20.484 7.438 1.932 1 98.44 237 PRO B C 1
ATOM 4186 O O . PRO B 1 237 ? 21.109 6.746 2.738 1 98.44 237 PRO B O 1
ATOM 4189 N N . GLY B 1 238 ? 19.531 6.98 1.17 1 98.5 238 GLY B N 1
ATOM 4190 C CA . GLY B 1 238 ? 19.219 5.566 1.072 1 98.5 238 GLY B CA 1
ATOM 4191 C C . GLY B 1 238 ? 18.391 5.055 2.234 1 98.5 238 GLY B C 1
ATOM 4192 O O . GLY B 1 238 ? 18.156 3.852 2.355 1 98.5 238 GLY B O 1
ATOM 4193 N N . GLN B 1 239 ? 17.922 5.961 3.1 1 98.62 239 GLN B N 1
ATOM 4194 C CA . GLN B 1 239 ? 17.125 5.574 4.254 1 98.62 239 GLN B CA 1
ATOM 4195 C C . GLN B 1 239 ? 15.734 6.207 4.199 1 98.62 239 GLN B C 1
ATOM 4197 O O . GLN B 1 239 ? 15.586 7.355 3.77 1 98.62 239 GLN B O 1
ATOM 4202 N N . HIS B 1 240 ? 14.812 5.465 4.539 1 98.88 240 HIS B N 1
ATOM 4203 C CA . HIS B 1 240 ? 13.469 5.977 4.785 1 98.88 240 HIS B CA 1
ATOM 4204 C C . HIS B 1 240 ? 13.078 5.812 6.25 1 98.88 240 HIS B C 1
ATOM 4206 O O . HIS B 1 240 ? 12.836 4.695 6.711 1 98.88 240 HIS B O 1
ATOM 4212 N N . ARG B 1 241 ? 13.062 6.93 6.957 1 98.75 241 ARG B N 1
ATOM 4213 C CA . ARG B 1 241 ? 12.688 6.906 8.367 1 98.75 241 ARG B CA 1
ATOM 4214 C C . ARG B 1 241 ? 11.258 7.398 8.562 1 98.75 241 ARG B C 1
ATOM 4216 O O . ARG B 1 241 ? 10.812 8.32 7.879 1 98.75 241 ARG B O 1
ATOM 4223 N N . ILE B 1 242 ? 10.508 6.809 9.492 1 98.75 242 ILE B N 1
ATOM 4224 C CA . ILE B 1 242 ? 9.117 7.148 9.766 1 98.75 242 ILE B CA 1
ATOM 4225 C C . ILE B 1 242 ? 8.961 7.543 11.227 1 98.75 242 ILE B C 1
ATOM 4227 O O . ILE B 1 242 ? 9.445 6.844 12.125 1 98.75 242 ILE B O 1
ATOM 4231 N N . TYR B 1 243 ? 8.305 8.656 11.516 1 98.69 243 TYR B N 1
ATOM 4232 C CA . TYR B 1 243 ? 8.07 9.133 12.875 1 98.69 243 TYR B CA 1
ATOM 4233 C C . TYR B 1 243 ? 6.598 9.461 13.094 1 98.69 243 TYR B C 1
ATOM 4235 O O . TYR B 1 243 ? 5.957 10.07 12.234 1 98.69 243 TYR B O 1
ATOM 4243 N N . ASN B 1 244 ? 6.078 9.008 14.172 1 98.19 244 ASN B N 1
ATOM 4244 C CA . ASN B 1 244 ? 4.793 9.508 14.641 1 98.19 244 ASN B CA 1
ATOM 4245 C C . ASN B 1 244 ? 4.938 10.859 15.336 1 98.19 244 ASN B C 1
ATOM 4247 O O . ASN B 1 244 ? 5.914 11.102 16.047 1 98.19 244 ASN B O 1
ATOM 4251 N N . LEU B 1 245 ? 4.023 11.68 15.023 1 98 245 LEU B N 1
ATOM 4252 C CA . LEU B 1 245 ? 4.023 12.977 15.688 1 98 245 LEU B CA 1
ATOM 4253 C C . LEU B 1 245 ? 2.705 13.219 16.422 1 98 245 LEU B C 1
ATOM 4255 O O . LEU B 1 245 ? 1.634 13.148 15.812 1 98 245 LEU B O 1
ATOM 4259 N N . GLY B 1 246 ? 2.715 13.453 17.609 1 94.5 246 GLY B N 1
ATOM 4260 C CA . GLY B 1 246 ? 1.646 13.805 18.531 1 94.5 246 GLY B CA 1
ATOM 4261 C C . GLY B 1 246 ? 2.154 14.352 19.844 1 94.5 246 GLY B C 1
ATOM 4262 O O . GLY B 1 246 ? 3.365 14.43 20.062 1 94.5 246 GLY B O 1
ATOM 4263 N N . ASN B 1 247 ? 1.284 14.805 20.641 1 90.81 247 ASN B N 1
ATOM 4264 C CA . ASN B 1 247 ? 1.668 15.336 21.938 1 90.81 247 ASN B CA 1
ATOM 4265 C C . ASN B 1 247 ? 1.747 14.234 23 1 90.81 247 ASN B C 1
ATOM 4267 O O . ASN B 1 247 ? 2.271 14.453 24.094 1 90.81 247 ASN B O 1
ATOM 4271 N N . GLY B 1 248 ? 1.346 13.086 22.625 1 87.56 248 GLY B N 1
ATOM 4272 C CA . GLY B 1 248 ? 1.426 11.945 23.516 1 87.56 248 GLY B CA 1
ATOM 4273 C C . GLY B 1 248 ? 0.308 11.914 24.547 1 87.56 248 GLY B C 1
ATOM 4274 O O . GLY B 1 248 ? 0.162 10.938 25.281 1 87.56 248 GLY B O 1
ATOM 4275 N N . THR B 1 249 ? -0.262 13.078 24.469 1 84.69 249 THR B N 1
ATOM 4276 C CA . THR B 1 249 ? -1.452 13.172 25.312 1 84.69 249 THR B CA 1
ATOM 4277 C C . THR B 1 249 ? -2.701 13.359 24.453 1 84.69 249 THR B C 1
ATOM 4279 O O . THR B 1 249 ? -2.621 13.859 23.328 1 84.69 249 THR B O 1
ATOM 4282 N N . GLY B 1 250 ? -3.74 12.867 24.641 1 92.94 250 GLY B N 1
ATOM 4283 C CA . GLY B 1 250 ? -5.012 12.984 23.953 1 92.94 250 GLY B CA 1
ATOM 4284 C C . GLY B 1 250 ? -6.012 13.859 24.688 1 92.94 250 GLY B C 1
ATOM 4285 O O . GLY B 1 250 ? -5.82 14.18 25.859 1 92.94 250 GLY B O 1
ATOM 4286 N N . PHE B 1 251 ? -6.84 14.438 23.844 1 96.81 251 PHE B N 1
ATOM 4287 C CA . PHE B 1 251 ? -7.969 15.203 24.375 1 96.81 251 PHE B CA 1
ATOM 4288 C C . PHE B 1 251 ? -9.289 14.625 23.875 1 96.81 251 PHE B C 1
ATOM 4290 O O . PHE B 1 251 ? -9.406 14.227 22.719 1 96.81 251 PHE B O 1
ATOM 4297 N N . SER B 1 252 ? -10.195 14.578 24.797 1 97.38 252 SER B N 1
ATOM 4298 C CA . SER B 1 252 ? -11.516 14.102 24.422 1 97.38 252 SER B CA 1
ATOM 4299 C C . SER B 1 252 ? -12.281 15.164 23.625 1 97.38 252 SER B C 1
ATOM 4301 O O . SER B 1 252 ? -11.914 16.344 23.641 1 97.38 252 SER B O 1
ATOM 4303 N N . VAL B 1 253 ? -13.312 14.734 22.938 1 98.12 253 VAL B N 1
ATOM 4304 C CA . VAL B 1 253 ? -14.172 15.656 22.203 1 98.12 253 VAL B CA 1
ATOM 4305 C C . VAL B 1 253 ? -14.727 16.719 23.141 1 98.12 253 VAL B C 1
ATOM 4307 O O . VAL B 1 253 ? -14.711 17.906 22.812 1 98.12 253 VAL B O 1
ATOM 4310 N N . LYS B 1 254 ? -15.156 16.312 24.328 1 98.25 254 LYS B N 1
ATOM 4311 C CA . LYS B 1 254 ? -15.727 17.25 25.297 1 98.25 254 LYS B CA 1
ATOM 4312 C C . LYS B 1 254 ? -14.68 18.234 25.781 1 98.25 254 LYS B C 1
ATOM 4314 O O . LYS B 1 254 ? -14.977 19.422 25.969 1 98.25 254 LYS B O 1
ATOM 4319 N N . GLN B 1 255 ? -13.5 17.75 26.047 1 98.06 255 GLN B N 1
ATOM 4320 C CA . GLN B 1 255 ? -12.422 18.641 26.469 1 98.06 255 GLN B CA 1
ATOM 4321 C C . GLN B 1 255 ? -12.141 19.703 25.406 1 98.06 255 GLN B C 1
ATOM 4323 O O . GLN B 1 255 ? -11.906 20.859 25.734 1 98.06 255 GLN B O 1
ATOM 4328 N N . VAL B 1 256 ? -12.141 19.297 24.141 1 98.5 256 VAL B N 1
ATOM 4329 C CA . VAL B 1 256 ? -11.906 20.234 23.047 1 98.5 256 VAL B CA 1
ATOM 4330 C C . VAL B 1 256 ? -13.008 21.281 23 1 98.5 256 VAL B C 1
ATOM 4332 O O . VAL B 1 256 ? -12.734 22.484 22.922 1 98.5 256 VAL B O 1
ATOM 4335 N N . ILE B 1 257 ? -14.234 20.859 23.094 1 98.62 257 ILE B N 1
ATOM 4336 C CA . ILE B 1 257 ? -15.375 21.766 23.047 1 98.62 257 ILE B CA 1
ATOM 4337 C C . ILE B 1 257 ? -15.305 22.75 24.219 1 98.62 257 ILE B C 1
ATOM 4339 O O . ILE B 1 257 ? -15.477 23.953 24.047 1 98.62 257 ILE B O 1
ATOM 4343 N N . ASP B 1 258 ? -15.016 22.234 25.391 1 98.56 258 ASP B N 1
ATOM 4344 C CA . ASP B 1 258 ? -14.938 23.062 26.594 1 98.56 258 ASP B CA 1
ATOM 4345 C C . ASP B 1 258 ? -13.812 24.094 26.469 1 98.56 258 ASP B C 1
ATOM 4347 O O . ASP B 1 258 ? -13.977 25.25 26.875 1 98.56 258 ASP B O 1
ATOM 4351 N N . THR B 1 259 ? -12.688 23.625 26.031 1 98.69 259 THR B N 1
ATOM 4352 C CA . THR B 1 259 ? -11.578 24.547 25.828 1 98.69 259 THR B CA 1
ATOM 4353 C C . THR B 1 259 ? -11.953 25.625 24.828 1 98.69 259 THR B C 1
ATOM 4355 O O . THR B 1 259 ? -11.602 26.797 25 1 98.69 259 THR B O 1
ATOM 4358 N N . CYS B 1 260 ? -12.617 25.25 23.75 1 98.75 260 CYS B N 1
ATOM 4359 C CA . CYS B 1 260 ? -13.062 26.234 22.766 1 98.75 260 CYS B CA 1
ATOM 4360 C C . CYS B 1 260 ? -14.031 27.234 23.391 1 98.75 260 CYS B C 1
ATOM 4362 O O . CYS B 1 260 ? -13.969 28.422 23.078 1 98.75 260 CYS B O 1
ATOM 4364 N N . ARG B 1 261 ? -14.977 26.781 24.266 1 98.69 261 ARG B N 1
ATOM 4365 C CA . ARG B 1 261 ? -15.867 27.672 24.984 1 98.69 261 ARG B CA 1
ATOM 4366 C C . ARG B 1 261 ? -15.078 28.688 25.797 1 98.69 261 ARG B C 1
ATOM 4368 O O . ARG B 1 261 ? -15.367 29.891 25.75 1 98.69 261 ARG B O 1
ATOM 4375 N N . LYS B 1 262 ? -14.133 28.172 26.484 1 98.62 262 LYS B N 1
ATOM 4376 C CA . LYS B 1 262 ? -13.312 29.016 27.328 1 98.62 262 LYS B CA 1
ATOM 4377 C C . LYS B 1 262 ? -12.57 30.078 26.516 1 98.62 262 LYS B C 1
ATOM 4379 O O . LYS B 1 262 ? -12.578 31.25 26.859 1 98.62 262 LYS B O 1
ATOM 4384 N N . VAL B 1 263 ? -11.945 29.719 25.469 1 98.62 263 VAL B N 1
ATOM 4385 C CA . VAL B 1 263 ? -11.07 30.562 24.672 1 98.62 263 VAL B CA 1
ATOM 4386 C C . VAL B 1 263 ? -11.914 31.578 23.891 1 98.62 263 VAL B C 1
ATOM 4388 O O . VAL B 1 263 ? -11.531 32.75 23.766 1 98.62 263 VAL B O 1
ATOM 4391 N N . THR B 1 264 ? -13.055 31.172 23.375 1 98.12 264 THR B N 1
ATOM 4392 C CA . THR B 1 264 ? -13.859 32.031 22.516 1 98.12 264 THR B CA 1
ATOM 4393 C C . THR B 1 264 ? -14.797 32.906 23.344 1 98.12 264 THR B C 1
ATOM 4395 O O . THR B 1 264 ? -15.281 33.938 22.859 1 98.12 264 THR B O 1
ATOM 4398 N N . GLY B 1 265 ? -15.18 32.375 24.531 1 97.88 265 GLY B N 1
ATOM 4399 C CA . GLY B 1 265 ? -16.203 33 25.328 1 97.88 265 GLY B CA 1
ATOM 4400 C C . GLY B 1 265 ? -17.609 32.75 24.828 1 97.88 265 GLY B C 1
ATOM 4401 O O . GLY B 1 265 ? -18.562 33.375 25.297 1 97.88 265 GLY B O 1
ATOM 4402 N N . HIS B 1 266 ? -17.797 31.938 23.891 1 97.56 266 HIS B N 1
ATOM 4403 C CA . HIS B 1 266 ? -19.078 31.578 23.297 1 97.56 266 HIS B CA 1
ATOM 4404 C C . HIS B 1 266 ? -19.625 30.297 23.906 1 97.56 266 HIS B C 1
ATOM 4406 O O . HIS B 1 266 ? -18.859 29.375 24.219 1 97.56 266 HIS B O 1
ATOM 4412 N N . PRO B 1 267 ? -20.938 30.141 24.094 1 97.62 267 PRO B N 1
ATOM 4413 C CA . PRO B 1 267 ? -21.516 28.953 24.734 1 97.62 267 PRO B CA 1
ATOM 4414 C C . PRO B 1 267 ? -21.281 27.672 23.922 1 97.62 267 PRO B C 1
ATOM 4416 O O . PRO B 1 267 ? -21.219 26.578 24.484 1 97.62 267 PRO B O 1
ATOM 4419 N N . ILE B 1 268 ? -21.125 27.609 22.672 1 98.25 26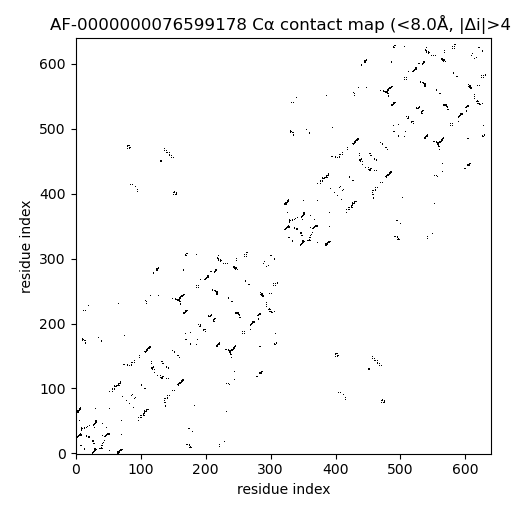8 ILE B N 1
ATOM 4420 C CA . ILE B 1 268 ? -20.938 26.531 21.719 1 98.25 268 ILE B CA 1
ATOM 4421 C C . ILE B 1 268 ? -21.906 25.391 22.031 1 98.25 268 ILE B C 1
ATOM 4423 O O . ILE B 1 268 ? -21.531 24.406 22.672 1 98.25 268 ILE B O 1
ATOM 4427 N N . PRO B 1 269 ? -23.125 25.531 21.578 1 98.44 269 PRO B N 1
ATOM 4428 C CA . PRO B 1 269 ? -24.078 24.422 21.781 1 98.44 269 PRO B CA 1
ATOM 4429 C C . PRO B 1 269 ? -23.594 23.109 21.172 1 98.44 269 PRO B C 1
ATOM 4431 O O . PRO B 1 269 ? -23.016 23.109 20.078 1 98.44 269 PRO B O 1
ATOM 4434 N N . ALA B 1 270 ? -23.734 22.047 21.922 1 98.06 270 ALA B N 1
ATOM 4435 C CA . ALA B 1 270 ? -23.344 20.719 21.469 1 98.06 270 ALA B CA 1
ATOM 4436 C C . ALA B 1 270 ? -24.453 19.703 21.703 1 98.06 270 ALA B C 1
ATOM 4438 O O . ALA B 1 270 ? -25.156 19.75 22.719 1 98.06 270 ALA B O 1
ATOM 4439 N N . LYS B 1 271 ? -24.641 18.828 20.703 1 97.88 271 LYS B N 1
ATOM 4440 C CA . LYS B 1 271 ? -25.641 17.766 20.797 1 97.88 271 LYS B CA 1
ATOM 4441 C C . LYS B 1 271 ? -25.016 16.391 20.594 1 97.88 271 LYS B C 1
ATOM 4443 O O . LYS B 1 271 ? -24.156 16.234 19.719 1 97.88 271 LYS B O 1
ATOM 4448 N N . VAL B 1 272 ? -25.453 15.422 21.406 1 97.31 272 VAL B N 1
ATOM 4449 C CA . VAL B 1 272 ? -24.938 14.055 21.281 1 97.31 272 VAL B CA 1
ATOM 4450 C C . VAL B 1 272 ? -25.641 13.352 20.125 1 97.31 272 VAL B C 1
ATOM 4452 O O . VAL B 1 272 ? -26.875 13.406 20 1 97.31 272 VAL B O 1
ATOM 4455 N N . ALA B 1 273 ? -24.922 12.844 19.266 1 96.44 273 ALA B N 1
ATOM 4456 C CA . ALA B 1 273 ? -25.391 12.023 18.141 1 96.44 273 ALA B CA 1
ATOM 4457 C C . ALA B 1 273 ? -24.891 10.586 18.281 1 96.44 273 ALA B C 1
ATOM 4459 O O . ALA B 1 273 ? -24.062 10.289 19.141 1 96.44 273 ALA B O 1
ATOM 4460 N N . PRO B 1 274 ? -25.516 9.609 17.562 1 94.81 274 PRO B N 1
ATOM 4461 C CA . PRO B 1 274 ? -25.047 8.227 17.609 1 94.81 274 PRO B CA 1
ATOM 4462 C C . PRO B 1 274 ? -23.562 8.086 17.25 1 94.81 274 PRO B C 1
ATOM 4464 O O . PRO B 1 274 ? -23.047 8.898 16.484 1 94.81 274 PRO B O 1
ATOM 4467 N N . ARG B 1 275 ? -22.984 7.035 17.766 1 92.88 275 ARG B N 1
ATOM 4468 C CA . ARG B 1 275 ? -21.609 6.719 17.422 1 92.88 275 ARG B CA 1
ATOM 4469 C C . ARG B 1 275 ? -21.453 6.555 15.906 1 92.88 275 ARG B C 1
ATOM 4471 O O . ARG B 1 275 ? -22.375 6.086 15.234 1 92.88 275 ARG B O 1
ATOM 4478 N N . ARG B 1 276 ? -20.375 7.055 15.438 1 86.38 276 ARG B N 1
ATOM 4479 C CA . ARG B 1 276 ? -19.969 6.711 14.078 1 86.38 276 ARG B CA 1
ATOM 4480 C C . ARG B 1 276 ? -19.266 5.363 14.039 1 86.38 276 ARG B C 1
ATOM 4482 O O . ARG B 1 276 ? -18.281 5.152 14.758 1 86.38 276 ARG B O 1
ATOM 4489 N N . ALA B 1 277 ? -19.75 4.492 13.195 1 77.94 277 ALA B N 1
ATOM 4490 C CA . ALA B 1 277 ? -19.188 3.145 13.102 1 77.94 277 ALA B CA 1
ATOM 4491 C C . ALA B 1 277 ? -17.703 3.191 12.727 1 77.94 277 ALA B C 1
ATOM 4493 O O . ALA B 1 277 ? -17.312 3.924 11.812 1 77.94 277 ALA B O 1
ATOM 4494 N N . GLY B 1 278 ? -16.875 2.533 13.586 1 75.5 278 GLY B N 1
ATOM 4495 C CA . GLY B 1 278 ? -15.477 2.367 13.227 1 75.5 278 GLY B CA 1
ATOM 4496 C C . GLY B 1 278 ? -14.57 3.408 13.852 1 75.5 278 GLY B C 1
ATOM 4497 O O . GLY B 1 278 ? -13.352 3.338 13.719 1 75.5 278 GLY B O 1
ATOM 4498 N N . ASP B 1 279 ? -15.195 4.336 14.516 1 84.12 279 ASP B N 1
ATOM 4499 C CA . ASP B 1 279 ? -14.352 5.328 15.172 1 84.12 279 ASP B CA 1
ATOM 4500 C C . ASP B 1 279 ? -13.586 4.715 16.344 1 84.12 279 ASP B C 1
ATOM 4502 O O . ASP B 1 279 ? -14.188 4.086 17.219 1 84.12 279 ASP B O 1
ATOM 4506 N N . PRO B 1 280 ? -12.375 4.855 16.344 1 86.81 280 PRO B N 1
ATOM 4507 C CA . PRO B 1 280 ? -11.641 4.418 17.531 1 86.81 280 PRO B CA 1
ATOM 4508 C C . PRO B 1 280 ? -11.922 5.293 18.75 1 86.81 280 PRO B C 1
ATOM 4510 O O . PRO B 1 280 ? -12.078 6.508 18.609 1 86.81 280 PRO B O 1
ATOM 4513 N N . ALA B 1 281 ? -11.953 4.648 19.906 1 91.38 281 ALA B N 1
ATOM 4514 C CA . ALA B 1 281 ? -12.18 5.383 21.156 1 91.38 281 ALA B CA 1
ATOM 4515 C C . ALA B 1 281 ? -11.023 6.332 21.453 1 91.38 281 ALA B C 1
ATOM 4517 O O . ALA B 1 281 ? -11.242 7.484 21.828 1 91.38 281 ALA B O 1
ATOM 4518 N N . THR B 1 282 ? -9.82 5.773 21.312 1 92.94 282 THR B N 1
ATOM 4519 C CA . THR B 1 282 ? -8.609 6.535 21.625 1 92.94 282 THR B CA 1
ATOM 4520 C C . THR B 1 282 ? -7.57 6.379 20.516 1 92.94 282 THR B C 1
ATOM 4522 O O . THR B 1 282 ? -7.258 5.262 20.109 1 92.94 282 THR B O 1
ATOM 4525 N N . LEU B 1 283 ? -7.094 7.41 20 1 94.25 283 LEU B N 1
ATOM 4526 C CA . LEU B 1 283 ? -5.996 7.477 19.031 1 94.25 283 LEU B CA 1
ATOM 4527 C C . LEU B 1 283 ? -4.926 8.461 19.5 1 94.25 283 LEU B C 1
ATOM 4529 O O . LEU B 1 283 ? -5.062 9.664 19.297 1 94.25 283 LEU B O 1
ATOM 4533 N N . VAL B 1 284 ? -3.891 7.98 20.078 1 95.12 284 VAL B N 1
ATOM 4534 C CA . VAL B 1 284 ? -2.824 8.797 20.641 1 95.12 284 VAL B CA 1
ATOM 4535 C C . VAL B 1 284 ? -1.469 8.281 20.156 1 95.12 284 VAL B C 1
ATOM 4537 O O . VAL B 1 284 ? -1.214 7.078 20.172 1 95.12 284 VAL B O 1
ATOM 4540 N N . ALA B 1 285 ? -0.669 9.148 19.766 1 93.94 285 ALA B N 1
ATOM 4541 C CA . ALA B 1 285 ? 0.635 8.82 19.203 1 93.94 285 ALA B CA 1
ATOM 4542 C C . ALA B 1 285 ? 1.689 8.672 20.297 1 93.94 285 ALA B C 1
ATOM 4544 O O . ALA B 1 285 ? 1.643 9.375 21.312 1 93.94 285 ALA B O 1
ATOM 4545 N N . SER B 1 286 ? 2.598 7.742 20.109 1 95.81 286 SER B N 1
ATOM 4546 C CA . SER B 1 286 ? 3.906 7.855 20.75 1 95.81 286 SER B CA 1
ATOM 4547 C C . SER B 1 286 ? 4.879 8.641 19.875 1 95.81 286 SER B C 1
ATOM 4549 O O . SER B 1 286 ? 5.141 8.258 18.734 1 95.81 286 SER B O 1
ATOM 4551 N N . SER B 1 287 ? 5.398 9.766 20.375 1 96.62 287 SER B N 1
ATOM 4552 C CA . SER B 1 287 ? 6.379 10.555 19.641 1 96.62 287 SER B CA 1
ATOM 4553 C C . SER B 1 287 ? 7.793 10.312 20.156 1 96.62 287 SER B C 1
ATOM 4555 O O . SER B 1 287 ? 8.68 11.156 19.984 1 96.62 287 SER B O 1
ATOM 4557 N N . LEU B 1 288 ? 7.996 9.242 20.875 1 96.75 288 LEU B N 1
ATOM 4558 C CA . LEU B 1 288 ? 9.273 8.945 21.516 1 96.75 288 LEU B CA 1
ATOM 4559 C C . LEU B 1 288 ? 10.391 8.859 20.484 1 96.75 288 LEU B C 1
ATOM 4561 O O . LEU B 1 288 ? 11.484 9.375 20.703 1 96.75 288 LEU B O 1
ATOM 4565 N N . ARG B 1 289 ? 10.219 8.234 19.375 1 97.75 289 ARG B N 1
ATOM 4566 C CA . ARG B 1 289 ? 11.242 8.086 18.344 1 97.75 289 ARG B CA 1
ATOM 4567 C C . ARG B 1 289 ? 11.672 9.445 17.797 1 97.75 289 ARG B C 1
ATOM 4569 O O . ARG B 1 289 ? 12.859 9.68 17.562 1 97.75 289 ARG B O 1
ATOM 4576 N N . ALA B 1 290 ? 10.656 10.297 17.484 1 98.12 290 ALA B N 1
ATOM 4577 C CA . ALA B 1 290 ? 10.969 11.641 17 1 98.12 290 ALA B CA 1
ATOM 4578 C C . ALA B 1 290 ? 11.797 12.414 18.031 1 98.12 290 ALA B C 1
ATOM 4580 O O . ALA B 1 290 ? 12.727 13.133 17.656 1 98.12 290 ALA B O 1
ATOM 4581 N N . ARG B 1 291 ? 11.445 12.266 19.281 1 97.5 291 ARG B N 1
ATOM 4582 C CA . ARG B 1 291 ? 12.195 12.93 20.344 1 97.5 291 ARG B CA 1
ATOM 4583 C C . ARG B 1 291 ? 13.633 12.422 20.391 1 97.5 291 ARG B C 1
ATOM 4585 O O . ARG B 1 291 ? 14.57 13.219 20.484 1 97.5 291 ARG B O 1
ATOM 4592 N N . GLU B 1 292 ? 13.781 11.133 20.328 1 98 292 GLU B N 1
ATOM 4593 C CA . GLU B 1 292 ? 15.086 10.508 20.516 1 98 292 GLU B CA 1
ATOM 4594 C C . GLU B 1 292 ? 15.961 10.695 19.281 1 98 292 GLU B C 1
ATOM 4596 O O . GLU B 1 292 ? 17.156 10.961 19.391 1 98 292 GLU B O 1
ATOM 4601 N N . GLU B 1 293 ? 15.414 10.594 18.109 1 98.06 293 GLU B N 1
ATOM 4602 C CA . GLU B 1 293 ? 16.219 10.531 16.891 1 98.06 293 GLU B CA 1
ATOM 4603 C C . GLU B 1 293 ? 16.297 11.891 16.203 1 98.06 293 GLU B C 1
ATOM 4605 O O . GLU B 1 293 ? 17.297 12.211 15.555 1 98.06 293 GLU B O 1
ATOM 4610 N N . LEU B 1 294 ? 15.227 12.734 16.312 1 98 294 LEU B N 1
ATOM 4611 C CA . LEU B 1 294 ? 15.211 14.031 15.633 1 98 294 LEU B CA 1
ATOM 4612 C C . LEU B 1 294 ? 15.492 15.164 16.609 1 98 294 LEU B C 1
ATOM 4614 O O . LEU B 1 294 ? 15.773 16.297 16.203 1 98 294 LEU B O 1
ATOM 4618 N N . GLY B 1 295 ? 15.352 14.867 17.938 1 97.88 295 GLY B N 1
ATOM 4619 C CA . GLY B 1 295 ? 15.414 15.93 18.938 1 97.88 295 GLY B CA 1
ATOM 4620 C C . GLY B 1 295 ? 14.18 16.797 18.953 1 97.88 295 GLY B C 1
ATOM 4621 O O . GLY B 1 295 ? 14.25 17.984 19.312 1 97.88 295 GLY B O 1
ATOM 4622 N N . TRP B 1 296 ? 13.07 16.266 18.5 1 97.69 296 TRP B N 1
ATOM 4623 C CA . TRP B 1 296 ? 11.836 17.031 18.391 1 97.69 296 TRP B CA 1
ATOM 4624 C C . TRP B 1 296 ? 11.023 16.922 19.672 1 97.69 296 TRP B C 1
ATOM 4626 O O . TRP B 1 296 ? 10.797 15.812 20.188 1 97.69 296 TRP B O 1
ATOM 4636 N N . THR B 1 297 ? 10.648 18 20.219 1 95.56 297 THR B N 1
ATOM 4637 C CA . THR B 1 297 ? 9.711 18.094 21.328 1 95.56 297 THR B CA 1
ATOM 4638 C C . THR B 1 297 ? 8.672 19.188 21.078 1 95.56 297 THR B C 1
ATOM 4640 O O . THR B 1 297 ? 9.031 20.328 20.766 1 95.56 297 THR B O 1
ATOM 4643 N N . PRO B 1 298 ? 7.422 18.812 21.172 1 95.19 298 PRO B N 1
ATOM 4644 C CA . PRO B 1 298 ? 6.422 19.859 20.969 1 95.19 298 PRO B CA 1
ATOM 4645 C C . PRO B 1 298 ? 6.52 20.969 22.016 1 95.19 298 PRO B C 1
ATOM 4647 O O . PRO B 1 298 ? 6.762 20.688 23.188 1 95.19 298 PRO B O 1
ATOM 4650 N N . GLN B 1 299 ? 6.352 22.203 21.578 1 96.25 299 GLN B N 1
ATOM 4651 C CA . GLN B 1 299 ? 6.469 23.359 22.469 1 96.25 299 GLN B CA 1
ATOM 4652 C C . GLN B 1 299 ? 5.105 23.984 22.75 1 96.25 299 GLN B C 1
ATOM 4654 O O . GLN B 1 299 ? 4.961 24.781 23.672 1 96.25 299 GLN B O 1
ATOM 4659 N N . ARG B 1 300 ? 4.164 23.641 22.031 1 96.69 300 ARG B N 1
ATOM 4660 C CA . ARG B 1 300 ? 2.818 24.203 22.125 1 96.69 300 ARG B CA 1
ATOM 4661 C C . ARG B 1 300 ? 1.782 23.094 22.328 1 96.69 300 ARG B C 1
ATOM 4663 O O . ARG B 1 300 ? 0.792 23.031 21.609 1 96.69 300 ARG B O 1
ATOM 4670 N N . ALA B 1 301 ? 2.016 22.312 23.359 1 94.69 301 ALA B N 1
ATOM 4671 C CA . ALA B 1 301 ? 1.231 21.094 23.562 1 94.69 301 ALA B CA 1
ATOM 4672 C C . ALA B 1 301 ? -0.059 21.406 24.312 1 94.69 301 ALA B C 1
ATOM 4674 O O . ALA B 1 301 ? -0.968 20.562 24.375 1 94.69 301 ALA B O 1
ATOM 4675 N N . ASP B 1 302 ? -0.137 22.594 24.891 1 96.19 302 ASP B N 1
ATOM 4676 C CA . ASP B 1 302 ? -1.329 22.984 25.625 1 96.19 302 ASP B CA 1
ATOM 4677 C C . ASP B 1 302 ? -2.514 23.203 24.688 1 96.19 302 ASP B C 1
ATOM 4679 O O . ASP B 1 302 ? -2.43 24 23.734 1 96.19 302 ASP B O 1
ATOM 4683 N N . LEU B 1 303 ? -3.656 22.516 25.016 1 97.62 303 LEU B N 1
ATOM 4684 C CA . LEU B 1 303 ? -4.84 22.594 24.172 1 97.62 303 LEU B CA 1
ATOM 4685 C C . LEU B 1 303 ? -5.336 24.031 24.062 1 97.62 303 LEU B C 1
ATOM 4687 O O . LEU B 1 303 ? -5.812 24.453 23 1 97.62 303 LEU B O 1
ATOM 4691 N N . GLU B 1 304 ? -5.215 24.766 25.109 1 98.38 304 GLU B N 1
ATOM 4692 C CA . GLU B 1 304 ? -5.668 26.141 25.094 1 98.38 304 GLU B CA 1
ATOM 4693 C C . GLU B 1 304 ? -4.855 26.984 24.109 1 98.38 304 GLU B C 1
ATOM 4695 O O . GLU B 1 304 ? -5.402 27.844 23.422 1 98.38 304 GLU B O 1
ATOM 4700 N N . VAL B 1 305 ? -3.57 26.734 24.062 1 98.06 305 VAL B N 1
ATOM 4701 C CA . VAL B 1 305 ? -2.697 27.438 23.125 1 98.06 305 VAL B CA 1
ATOM 4702 C C . VAL B 1 305 ? -3.076 27.078 21.688 1 98.06 305 VAL B C 1
ATOM 4704 O O . VAL B 1 305 ? -3.178 27.953 20.828 1 98.06 305 VAL B O 1
ATOM 4707 N N . ILE B 1 306 ? -3.307 25.812 21.438 1 98.06 306 ILE B N 1
ATOM 4708 C CA . ILE B 1 306 ? -3.678 25.328 20.125 1 98.06 306 ILE B CA 1
ATOM 4709 C C . ILE B 1 306 ? -4.973 26 19.672 1 98.06 306 ILE B C 1
ATOM 4711 O O . ILE B 1 306 ? -5.039 26.562 18.578 1 98.06 306 ILE B O 1
ATOM 4715 N N . VAL B 1 307 ? -5.984 25.984 20.531 1 98.44 307 VAL B N 1
ATOM 4716 C CA . VAL B 1 307 ? -7.301 26.516 20.203 1 98.44 307 VAL B CA 1
ATOM 4717 C C . VAL B 1 307 ? -7.211 28.047 20.047 1 98.44 307 VAL B C 1
ATOM 4719 O O . VAL B 1 307 ? -7.824 28.609 19.141 1 98.44 307 VAL B O 1
ATOM 4722 N N . ARG B 1 308 ? -6.457 28.703 20.922 1 98.5 308 ARG B N 1
ATOM 4723 C CA . ARG B 1 308 ? -6.316 30.156 20.875 1 98.5 308 ARG B CA 1
ATOM 4724 C C . ARG B 1 308 ? -5.723 30.594 19.547 1 98.5 308 ARG B C 1
ATOM 4726 O O . ARG B 1 308 ? -6.219 31.547 18.922 1 98.5 308 ARG B O 1
ATOM 4733 N N . ASP B 1 309 ? -4.66 29.938 19.141 1 98.31 309 ASP B N 1
ATOM 4734 C CA . ASP B 1 309 ? -4.016 30.297 17.875 1 98.31 309 ASP B CA 1
ATOM 4735 C C . ASP B 1 309 ? -4.945 30.062 16.703 1 98.31 309 ASP B C 1
ATOM 4737 O O . ASP B 1 309 ? -4.992 30.859 15.758 1 98.31 309 ASP B O 1
ATOM 4741 N N . ALA B 1 310 ? -5.676 28.953 16.719 1 98.19 310 ALA B N 1
ATOM 4742 C CA . ALA B 1 310 ? -6.66 28.672 15.664 1 98.19 310 ALA B CA 1
ATOM 4743 C C . ALA B 1 310 ? -7.746 29.75 15.641 1 98.19 310 ALA B C 1
ATOM 4745 O O . ALA B 1 310 ? -8.148 30.203 14.57 1 98.19 310 ALA B O 1
ATOM 4746 N N . TRP B 1 311 ? -8.195 30.172 16.828 1 97.94 311 TRP B N 1
ATOM 4747 C CA . TRP B 1 311 ? -9.273 31.141 16.969 1 97.94 311 TRP B CA 1
ATOM 4748 C C . TRP B 1 311 ? -8.844 32.531 16.469 1 97.94 311 TRP B C 1
ATOM 4750 O O . TRP B 1 311 ? -9.586 33.188 15.742 1 97.94 311 TRP B O 1
ATOM 4760 N N . GLU B 1 312 ? -7.652 32.906 16.906 1 97.25 312 GLU B N 1
ATOM 4761 C CA . GLU B 1 312 ? -7.117 34.188 16.469 1 97.25 312 GLU B CA 1
ATOM 4762 C C . GLU B 1 312 ? -7.023 34.281 14.953 1 97.25 312 GLU B C 1
ATOM 4764 O O . GLU B 1 312 ? -7.402 35.281 14.352 1 97.25 312 GLU B O 1
ATOM 4769 N N . PHE B 1 313 ? -6.551 33.25 14.344 1 96.94 313 PHE B N 1
ATOM 4770 C CA . PHE B 1 313 ? -6.461 33.188 12.891 1 96.94 313 PHE B CA 1
ATOM 4771 C C . PHE B 1 313 ? -7.84 33.312 12.258 1 96.94 313 PHE B C 1
ATOM 4773 O O . PHE B 1 313 ? -8.016 34.094 11.312 1 96.94 313 PHE B O 1
ATOM 4780 N N . THR B 1 314 ? -8.75 32.5 12.719 1 94.38 314 THR B N 1
ATOM 4781 C CA . THR B 1 314 ? -10.094 32.469 12.164 1 94.38 314 THR B CA 1
ATOM 4782 C C . THR B 1 314 ? -10.766 33.844 12.266 1 94.38 314 THR B C 1
ATOM 4784 O O . THR B 1 314 ? -11.438 34.281 11.336 1 94.38 314 THR B O 1
ATOM 4787 N N . ARG B 1 315 ? -10.57 34.531 13.336 1 93.5 315 ARG B N 1
ATOM 4788 C CA . ARG B 1 315 ? -11.164 35.844 13.562 1 93.5 315 ARG B CA 1
ATOM 4789 C C . ARG B 1 315 ? -10.547 36.906 12.633 1 93.5 315 ARG B C 1
ATOM 4791 O O . ARG B 1 315 ? -11.258 37.75 12.07 1 93.5 315 ARG B O 1
ATOM 4798 N N . LEU B 1 316 ? -9.266 36.812 12.539 1 91 316 LEU B N 1
ATOM 4799 C CA . LEU B 1 316 ? -8.555 37.75 11.695 1 91 316 LEU B CA 1
ATOM 4800 C C . LEU B 1 316 ? -8.992 37.625 10.234 1 91 316 LEU B C 1
ATOM 4802 O O . LEU B 1 316 ? -9.055 38.625 9.508 1 91 316 LEU B O 1
ATOM 4806 N N . ARG B 1 317 ? -9.289 36.469 9.805 1 87.88 317 ARG B N 1
ATOM 4807 C CA . ARG B 1 317 ? -9.695 36.219 8.43 1 87.88 317 ARG B CA 1
ATOM 4808 C C . ARG B 1 317 ? -11.102 36.75 8.164 1 87.88 317 ARG B C 1
ATOM 4810 O O . ARG B 1 317 ? -11.43 37.094 7.035 1 87.88 317 ARG B O 1
ATOM 4817 N N . GLN B 1 318 ? -11.914 36.656 9.148 1 82.19 318 GLN B N 1
ATOM 4818 C CA . GLN B 1 318 ? -13.258 37.188 9.016 1 82.19 318 GLN B CA 1
ATOM 4819 C C . GLN B 1 318 ? -13.227 38.719 8.875 1 82.19 318 GLN B C 1
ATOM 4821 O O . GLN B 1 318 ? -14.086 39.312 8.203 1 82.19 318 GLN B O 1
ATOM 4826 N N . GLU B 1 319 ? -12.273 39.312 9.5 1 74.19 319 GLU B N 1
ATOM 4827 C CA . GLU B 1 319 ? -12.164 40.781 9.484 1 74.19 319 GLU B CA 1
ATOM 4828 C C . GLU B 1 319 ? -11.477 41.25 8.211 1 74.19 319 GLU B C 1
ATOM 4830 O O . GLU B 1 319 ? -11.625 42.438 7.832 1 74.19 319 GLU B O 1
ATOM 4835 N N . SER B 1 320 ? -10.828 40.438 7.516 1 69.5 320 SER B N 1
ATOM 4836 C CA . SER B 1 320 ? -10.141 40.812 6.289 1 69.5 320 SER B CA 1
ATOM 4837 C C . SER B 1 320 ? -11.031 40.594 5.066 1 69.5 320 SER B C 1
ATOM 4839 O O . SER B 1 320 ? -11.852 39.688 5.043 1 69.5 320 SER B O 1
#

pLDDT: mean 96.54, std 3.96, range [69.5, 99.0]

Secondary structure (DSSP, 8-state):
-EEEEETTTSHHHHHHHHHHHHTT-EEEEEE--SSS-GGGSPTTSEEEES-HHHHHHHHTTS--SEEEE------HHHHHH-HHHHIIIIIIHHHHHHHHHHHHT--EEEEE--GGGG-S-SSSSBPTTS-----SHHHHHHHHHHHHHHHHHHHH--EEEEEEE-EEE-EETTEE---SS---HHHHHHHHHTTSSS-EEEE-S-SSSTTSS-EEEEEEHHHHHHHHHHHHHH--TT-EEEEEE--S-EEEHHHHHHHHHHHH-----EEEEPPPTT--SEE-B--HHHHHHH----S---HHHHHHHHHHHHHHHHH-/-EEEEETTTSHHHHHHHHHHHHTT-EEEEEE--SSS-GGGSPTTSEEEES-HHHHHHHHTTS--SEEEE------HHHHHH-HHHHIIIIIIHHHHHHHHHHHHT--EEEEE--GGGG-S-SSSSBPTTS-----SHHHHHHHHHHHHHHHHHHHH--EEEEEEE-EEE-EETTEE---SS---HHHHHHHHHTTSSS-EEEE-S-SSSTTSS-EEEEEEHHHHHHHHHHHHHH--TT-EEEEEE--S-EEEHHHHHHHHHHHH-----EEEEPPPTT--SEE-B--HHHHHHH----S---HHHHHHHHHHHHHHHHH-

Organism: Saccharopolyspora spinosa (NCBI:txid60894)